Protein AF-A0A7J6LYJ3-F1 (afdb_monomer_lite)

Secondary structure (DSSP, 8-state):
--HHHHHHHHHHHHHHHHHHHHHHHHHHHHHHHHHHHHHHHHHHHHHHHHHHHHHHHHHHHHHHHHHHHHHHHHHHHHHHHHHHHHHHHHHHHHHHHHHHHHHHHHHHHHHHHHHHHHHHHHHHHHHHHHHHHHHHHHHHHHHHHHHHHHHHHHHHHHHHHHHHHHHHHHHHHHHHHHHHHHHHHHHHHHHHHHHHHHHHHHHHHHHHHHHHHHHHHHHHHHHHHHHHHHHHHHHHHHHHHHHHHHHHHHHHHS-----S------------------------------S---TT-HHHHHHHHHHSPPTT---TT------S---S------------HHHHHHHHHHTS--TT-----TTT-TT--TT---------S-----TTSPPP--S--GGGG-S-HHHHHHHHHHHHHHHHHHHHHHHHHHHHTT--------------------------------TTHHHHHHHHHHHHHHHHHHHHHHHHHHHHHHHHHHT-------

Radius of gyration: 90.9 Å; chains: 1; bounding box: 224×89×301 Å

Foldseek 3Di:
DPVVVVVVVVVVVVVVVVVVVVVVVVVVVVVVVVVVVVVVVVVVVVVVVVVVVVVVVVVVVVVVVVVVVVVVVVVVVVVVVVVVVVVVVVVVVVVVVVVVVVVVVVVVVVVVVVVVVVVVVVVVVVVVVVVVVVVVVVVVVVVVVVVVVVVVVVVVVVVVVVVVVVVVVVVVVVVVVVVVVVVVVVVVVVVVVVVVVVVVVVVVVVVVVVVVVVVVVVVVVVVVVVVVVVVVVVVVVVVVVVVVVVVVVVPVVPDDDDDDDPDDDDDDDDDDDDDDDDDDDDDDDDPPPPPDDDPPDPVVVVVVVVVDPPPPPDDPPDDDPPPDDPPDDPPCPDPPPPCDPVNVVVVVCVVVPDVPPPPPPPPPDPPPPPPDPDPPDPDDDDPDDPPPDDPPPPDPDPLNPDPDPVVSVVVVVVVVVVVVVVVVVVVVVVVVVPDDDDDPDDDDDDDDDDDDDDDDDDDDDDDDDDPPVVVVVVVVVVVVVVVVVVVVVVVVVVVVVVVVVVPDPPDDDD

Sequence (510 aa):
MVESLIAKEAAKLERDLKNQARCGIHKADSGVTQNKRYHVAMERENREQIERESQLEFRERYRRERVAAAQKQIEAKGQQVKDAIDARMEENRSRLQALESDFVARQADASAHQLSEDQRLKQWQVQQDLTSSEKSEEWEKKRAAMNNKIAELEVERALQGQVLRQRFENKIYTAEKKKEADLAQHLLKHKTAHFKLVDAKEKREELERVDRHRRDLIGRQMDDKEEKIATMLSTKDLVMAQRKMLLQQQECLKGKPMNIRQIMPGPADYSHHMNSIKENPAPKIARSKPKLLIPGATDFELMKAKSIPPPGAYDPKVLPSGSGLWDDVKVSMGKGSKTTYLDEEQAAKRFAPGPGAYEVAAKTSSLQLDHGTKIVRDYVKNGREPSFIPPPEDSPGPAGYSVDRFHRQERLRRLGTLHATLLVLLDLVLSVLGKPVEIESSVVDAPLRLPPIGFTAPDATAVSIEPGASHFLIEVVSLVVMLLTLSQLSLLVWSSAQLFLEEVPSGKLL

Structure (mmCIF, N/CA/C/O backbone):
data_AF-A0A7J6LYJ3-F1
#
_entry.id   AF-A0A7J6LYJ3-F1
#
loop_
_atom_site.group_PDB
_atom_site.id
_atom_site.type_symbol
_atom_site.label_atom_id
_atom_site.label_alt_id
_atom_site.label_comp_id
_atom_site.label_asym_id
_atom_site.label_entity_id
_atom_site.label_seq_id
_atom_site.pdbx_PDB_ins_code
_atom_site.Cartn_x
_atom_site.Cartn_y
_atom_site.Cartn_z
_atom_site.occupancy
_atom_site.B_iso_or_equiv
_atom_site.auth_seq_id
_atom_site.auth_comp_id
_atom_site.auth_asym_id
_atom_site.auth_atom_id
_atom_site.pdbx_PDB_model_num
ATOM 1 N N . MET A 1 1 ? -117.313 -41.569 165.829 1.00 52.47 1 MET A N 1
ATOM 2 C CA . MET A 1 1 ? -115.866 -41.274 165.987 1.00 52.47 1 MET A CA 1
ATOM 3 C C . MET A 1 1 ? -114.979 -41.906 164.899 1.00 52.47 1 MET A C 1
ATOM 5 O O . MET A 1 1 ? -113.847 -41.472 164.768 1.00 52.47 1 MET A O 1
ATOM 9 N N . VAL A 1 2 ? -115.473 -42.854 164.083 1.00 55.59 2 VAL A N 1
ATOM 10 C CA . VAL A 1 2 ? -114.702 -43.490 162.984 1.00 55.59 2 VAL A CA 1
ATOM 11 C C . VAL A 1 2 ? -114.889 -42.780 161.624 1.00 55.59 2 VAL 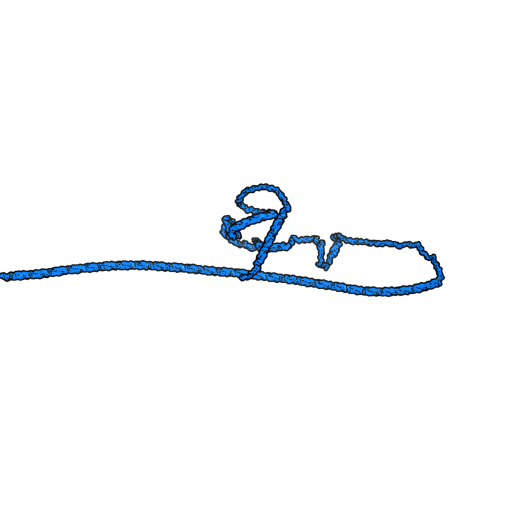A C 1
ATOM 13 O O . VAL A 1 2 ? -113.953 -42.694 160.837 1.00 55.59 2 VAL A O 1
ATOM 16 N N . GLU A 1 3 ? -116.045 -42.160 161.372 1.00 57.00 3 GLU A N 1
ATOM 17 C CA . GLU A 1 3 ? -116.364 -41.532 160.073 1.00 57.00 3 GLU A CA 1
ATOM 18 C C . GLU A 1 3 ? -115.602 -40.223 159.776 1.00 57.00 3 GLU A C 1
ATOM 20 O O . GLU A 1 3 ? -115.374 -39.890 158.615 1.00 57.00 3 GLU A O 1
ATOM 25 N N . SER A 1 4 ? -115.129 -39.488 160.791 1.00 57.97 4 SER A N 1
ATOM 26 C CA . SER A 1 4 ? -114.404 -38.222 160.564 1.00 57.97 4 SER A CA 1
ATOM 27 C C . SER A 1 4 ? -112.913 -38.401 160.241 1.00 57.97 4 SER A C 1
ATOM 29 O O . SER A 1 4 ? -112.284 -37.469 159.732 1.00 57.97 4 SER A O 1
ATOM 31 N N . LEU A 1 5 ? -112.341 -39.585 160.497 1.00 59.22 5 LEU A N 1
ATOM 32 C CA . LEU A 1 5 ? -110.958 -39.926 160.132 1.00 59.22 5 LEU A CA 1
ATOM 33 C C . LEU A 1 5 ? -110.851 -40.336 158.656 1.00 59.22 5 LEU A C 1
ATOM 35 O O . LEU A 1 5 ? -109.948 -39.868 157.964 1.00 59.22 5 LEU A O 1
ATOM 39 N N . ILE A 1 6 ? -111.835 -41.083 158.144 1.00 62.97 6 ILE A N 1
ATOM 40 C CA . ILE A 1 6 ? -111.913 -41.489 156.729 1.00 62.97 6 ILE A CA 1
ATOM 41 C C . ILE A 1 6 ? -112.063 -40.261 155.814 1.00 62.97 6 ILE A C 1
ATOM 43 O O . ILE A 1 6 ? -111.391 -40.156 154.788 1.00 62.97 6 ILE A O 1
ATOM 47 N N . ALA A 1 7 ? -112.859 -39.265 156.223 1.00 62.00 7 ALA A N 1
ATOM 48 C CA . ALA A 1 7 ? -113.002 -38.010 155.481 1.00 62.00 7 ALA A CA 1
ATOM 49 C C . ALA A 1 7 ? -111.693 -37.193 155.410 1.00 62.00 7 ALA A C 1
ATOM 51 O O . ALA A 1 7 ? -111.432 -36.510 154.417 1.00 62.00 7 ALA A O 1
ATOM 52 N N . LYS A 1 8 ? -110.835 -37.273 156.438 1.00 66.00 8 LYS A N 1
ATOM 53 C CA . LYS A 1 8 ? -109.539 -36.575 156.455 1.00 66.00 8 LYS A CA 1
ATOM 54 C C . LYS A 1 8 ? -108.486 -37.266 155.590 1.00 66.00 8 LYS A C 1
ATOM 56 O O . LYS A 1 8 ? -107.698 -36.561 154.959 1.00 66.00 8 LYS A O 1
ATOM 61 N N . GLU A 1 9 ? -108.477 -38.597 155.525 1.00 67.62 9 GLU A N 1
ATOM 62 C CA . GLU A 1 9 ? -107.572 -39.336 154.633 1.00 67.62 9 GLU A CA 1
ATOM 63 C C . GLU A 1 9 ? -107.975 -39.220 153.160 1.00 67.62 9 GLU A C 1
ATOM 65 O O . GLU A 1 9 ? -107.110 -38.957 152.324 1.00 67.62 9 GLU A O 1
ATOM 70 N N . ALA A 1 10 ? -109.272 -39.278 152.835 1.00 67.50 10 ALA A N 1
ATOM 71 C CA . ALA A 1 10 ? -109.754 -39.047 151.471 1.00 67.50 10 ALA A CA 1
ATOM 72 C C . ALA A 1 10 ? -109.400 -37.631 150.969 1.00 67.50 10 ALA A C 1
ATOM 74 O O . ALA A 1 10 ? -108.867 -37.470 149.871 1.00 67.50 10 ALA A O 1
ATOM 75 N N . ALA A 1 11 ? -109.571 -36.605 151.813 1.00 67.25 11 ALA A N 1
ATOM 76 C CA . ALA A 1 11 ? -109.189 -35.228 151.487 1.00 67.25 11 ALA A CA 1
ATOM 77 C C . ALA A 1 11 ? -107.665 -35.002 151.414 1.00 67.25 11 ALA A C 1
ATOM 79 O O . ALA A 1 11 ? -107.218 -33.976 150.889 1.00 67.25 11 ALA A O 1
ATOM 80 N N . LYS A 1 12 ? -106.857 -35.905 151.984 1.00 72.50 12 LYS A N 1
ATOM 81 C CA . LYS A 1 12 ? -105.393 -35.874 151.876 1.00 72.50 12 LYS A CA 1
ATOM 82 C C . LYS A 1 12 ? -104.939 -36.526 150.570 1.00 72.50 12 LYS A C 1
ATOM 84 O O . LYS A 1 12 ? -104.181 -35.904 149.835 1.00 72.50 12 LYS A O 1
ATOM 89 N N . LEU A 1 13 ? -105.479 -37.698 150.234 1.00 69.69 13 LEU A N 1
ATOM 90 C CA . LEU A 1 13 ? -105.192 -38.383 148.971 1.00 69.69 13 LEU A CA 1
ATOM 91 C C . LEU A 1 13 ? -105.663 -37.586 147.748 1.00 69.69 13 LEU A C 1
ATOM 93 O O . LEU A 1 13 ? -104.944 -37.522 146.755 1.00 69.69 13 LEU A O 1
ATOM 97 N N . GLU A 1 14 ? -106.813 -36.908 147.821 1.00 71.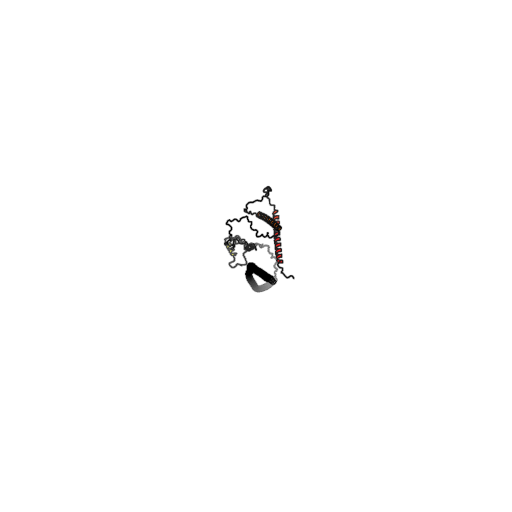00 14 GLU A N 1
ATOM 98 C CA . GLU A 1 14 ? -107.272 -36.036 146.732 1.00 71.00 14 GLU A CA 1
ATOM 99 C C . GLU A 1 14 ? -106.352 -34.815 146.549 1.00 71.00 14 GLU A C 1
ATOM 101 O O . GLU A 1 14 ? -106.084 -34.395 145.420 1.00 71.00 14 GLU A O 1
ATOM 106 N N . ARG A 1 15 ? -105.815 -34.266 147.650 1.00 70.06 15 ARG A N 1
ATOM 107 C CA . ARG A 1 15 ? -104.812 -33.190 147.601 1.00 70.06 15 ARG A CA 1
ATOM 108 C C . ARG A 1 15 ? -103.493 -33.670 147.009 1.00 70.06 15 ARG A C 1
ATOM 110 O O . 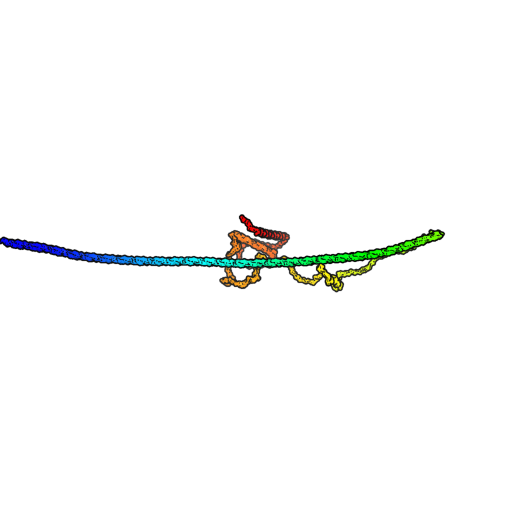ARG A 1 15 ? -102.936 -32.965 146.170 1.00 70.06 15 ARG A O 1
ATOM 117 N N . ASP A 1 16 ? -103.025 -34.852 147.388 1.00 68.38 16 ASP A N 1
ATOM 118 C CA . ASP A 1 16 ? -101.766 -35.397 146.880 1.00 68.38 16 ASP A CA 1
ATOM 119 C C . ASP A 1 16 ? -101.873 -35.784 145.397 1.00 68.38 16 ASP A C 1
ATOM 121 O O . ASP A 1 16 ? -100.994 -35.416 144.619 1.00 68.38 16 ASP A O 1
ATOM 125 N N . LEU A 1 17 ? -102.987 -36.378 144.952 1.00 68.19 17 LEU A N 1
ATOM 126 C CA . LEU A 1 17 ? -103.232 -36.659 143.529 1.00 68.19 17 LEU A CA 1
ATOM 127 C C . LEU A 1 17 ? -103.381 -35.378 142.692 1.00 68.19 17 LEU A C 1
ATOM 129 O O . LEU A 1 17 ? -102.804 -35.287 141.606 1.00 68.19 17 LEU A O 1
ATOM 133 N N . LYS A 1 18 ? -104.079 -34.346 143.194 1.00 65.38 18 LYS A N 1
ATOM 134 C CA . LYS A 1 18 ? -104.144 -33.033 142.518 1.00 65.38 18 LYS A CA 1
ATOM 135 C C . LYS A 1 18 ? -102.780 -32.350 142.450 1.00 65.38 18 LYS A C 1
ATOM 137 O O . LYS A 1 18 ? -102.469 -31.736 141.430 1.00 65.38 18 LYS A O 1
ATOM 142 N N . ASN A 1 19 ? -101.960 -32.463 143.492 1.00 64.06 19 ASN A N 1
ATOM 143 C CA . ASN A 1 19 ? -100.611 -31.901 143.505 1.00 64.06 19 ASN A CA 1
ATOM 144 C C . ASN A 1 19 ? -99.665 -32.666 142.572 1.00 64.06 19 ASN A C 1
ATOM 146 O O . ASN A 1 19 ? -98.862 -32.040 141.884 1.00 64.06 19 ASN A O 1
ATOM 150 N N . GLN A 1 20 ? -99.788 -33.991 142.472 1.00 64.50 20 GLN A N 1
ATOM 151 C CA . GLN A 1 20 ? -98.978 -34.810 141.568 1.00 64.50 20 GLN A CA 1
ATOM 152 C C . GLN A 1 20 ? -99.365 -34.585 140.097 1.00 64.50 20 GLN A C 1
ATOM 154 O O . GLN A 1 20 ? -98.481 -34.422 139.255 1.00 64.50 20 GLN A O 1
ATOM 159 N N . ALA A 1 21 ? -100.662 -34.451 139.794 1.00 61.53 21 ALA A N 1
ATOM 160 C CA . ALA A 1 21 ? -101.143 -34.086 138.461 1.00 61.53 21 ALA A CA 1
ATOM 161 C C . ALA A 1 21 ? -100.741 -32.651 138.070 1.00 61.53 21 ALA A C 1
ATOM 163 O O . ALA A 1 21 ? -100.251 -32.433 136.964 1.00 61.53 21 ALA A O 1
ATOM 164 N N . ARG A 1 22 ? -100.850 -31.670 138.980 1.00 60.19 22 ARG A N 1
ATOM 165 C CA . ARG A 1 22 ? -100.399 -30.290 138.711 1.00 60.19 22 ARG A CA 1
ATOM 166 C C . ARG A 1 22 ? -98.884 -30.188 138.534 1.00 60.19 22 ARG A C 1
ATOM 168 O O . ARG A 1 22 ? -98.441 -29.516 137.610 1.00 60.19 22 ARG A O 1
ATOM 175 N N . CYS A 1 23 ? -98.086 -30.866 139.361 1.00 61.09 23 CYS A N 1
ATOM 176 C CA . CYS A 1 23 ? -96.625 -30.853 139.237 1.00 61.09 23 CYS A CA 1
ATOM 177 C C . CYS A 1 23 ? -96.117 -31.634 138.017 1.00 61.09 23 CYS A C 1
ATOM 179 O O . CYS A 1 23 ? -95.114 -31.234 137.428 1.00 61.09 23 CYS A O 1
ATOM 181 N N . GLY A 1 24 ? -96.785 -32.723 137.622 1.00 59.59 24 GLY A N 1
ATOM 182 C CA . GLY A 1 24 ? -96.447 -33.480 136.414 1.00 59.59 24 GLY A CA 1
ATOM 183 C C . GLY A 1 24 ? -96.736 -32.695 135.134 1.00 59.59 24 GLY A C 1
ATOM 184 O O . GLY A 1 24 ? -95.866 -32.591 134.270 1.00 59.59 24 GLY A O 1
ATOM 185 N N . ILE A 1 25 ? -97.914 -32.066 135.054 1.00 60.56 25 ILE A N 1
ATOM 186 C CA . ILE A 1 25 ? -98.329 -31.264 133.893 1.00 60.56 25 ILE A CA 1
ATOM 187 C C . ILE A 1 25 ? -97.487 -29.984 133.790 1.00 60.56 25 ILE A C 1
ATOM 189 O O . ILE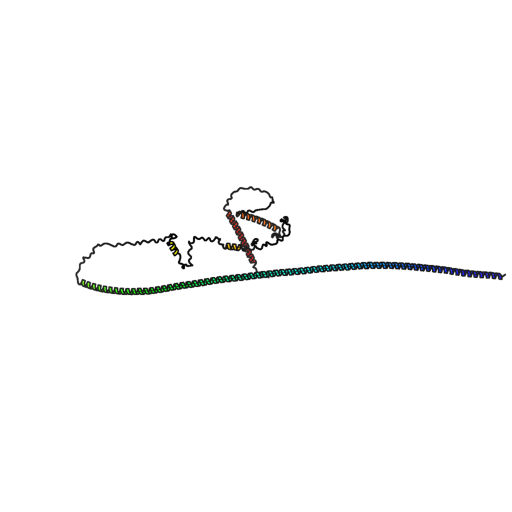 A 1 25 ? -96.965 -29.697 132.719 1.00 60.56 25 ILE A O 1
ATOM 193 N N . HIS A 1 26 ? -97.217 -29.274 134.896 1.00 60.31 26 HIS A N 1
ATOM 194 C CA . HIS A 1 26 ? -96.359 -28.081 134.842 1.00 60.31 26 HIS A CA 1
ATOM 195 C C . HIS A 1 26 ? -94.907 -28.378 134.454 1.00 60.31 26 HIS A C 1
ATOM 197 O O . HIS A 1 26 ? -94.305 -27.557 133.766 1.00 60.31 26 HIS A O 1
ATOM 203 N N . LYS A 1 27 ? -94.337 -29.523 134.859 1.00 61.81 27 LYS A N 1
ATOM 204 C CA . LYS A 1 27 ? -92.972 -29.913 134.460 1.00 61.81 27 LYS A CA 1
ATOM 205 C C . LYS A 1 27 ? -92.894 -30.350 132.996 1.00 61.81 27 LYS A C 1
ATOM 207 O O . LYS A 1 27 ? -91.914 -30.039 132.321 1.00 61.81 27 LYS A O 1
ATOM 212 N N . ALA A 1 28 ? -93.922 -31.037 132.493 1.00 61.25 28 ALA A N 1
ATOM 213 C CA . ALA A 1 28 ? -94.026 -31.378 131.078 1.00 61.25 28 ALA A CA 1
ATOM 214 C C . ALA A 1 28 ? -94.215 -30.118 130.214 1.00 61.25 28 ALA A C 1
ATOM 216 O O . ALA A 1 28 ? -93.484 -29.932 129.245 1.00 61.25 28 ALA A O 1
ATOM 217 N N . ASP A 1 29 ? -95.092 -29.196 130.617 1.00 62.31 29 ASP A N 1
ATOM 218 C CA . ASP A 1 29 ? -95.312 -27.928 129.914 1.00 62.31 29 ASP A CA 1
ATOM 219 C C . ASP A 1 29 ? -94.094 -26.996 129.992 1.00 62.31 29 ASP A C 1
ATOM 221 O O . ASP A 1 29 ? -93.748 -26.343 129.002 1.00 62.31 29 ASP A O 1
ATOM 225 N N . SER A 1 30 ? -93.373 -26.959 131.121 1.00 65.44 30 SER A N 1
ATOM 226 C CA . SER A 1 30 ? -92.112 -26.211 131.221 1.00 65.44 30 SER A CA 1
ATOM 227 C C . SER A 1 30 ? -91.017 -26.813 130.334 1.00 65.44 30 SER A C 1
ATOM 229 O O . SER A 1 30 ? -90.266 -26.078 129.699 1.00 65.44 30 SER A O 1
ATOM 231 N N . GLY A 1 31 ? -90.951 -28.146 130.227 1.00 67.12 31 GLY A N 1
ATOM 232 C CA . GLY A 1 31 ? -90.013 -28.839 129.339 1.00 67.12 31 GLY A CA 1
ATOM 233 C C . GLY A 1 31 ? -90.337 -28.630 127.858 1.00 67.12 31 GLY A C 1
ATOM 234 O O . GLY A 1 31 ? -89.451 -28.334 127.060 1.00 67.12 31 GLY A O 1
ATOM 235 N N . VAL A 1 32 ? -91.619 -28.688 127.484 1.00 73.19 32 VAL A N 1
ATOM 236 C CA . VAL A 1 32 ? -92.082 -28.419 126.113 1.00 73.19 32 VAL A CA 1
ATOM 237 C C . VAL A 1 32 ? -91.861 -26.956 125.735 1.00 73.19 32 VAL A C 1
ATOM 239 O O . VAL A 1 32 ? -91.451 -26.667 124.613 1.00 73.19 32 VAL A O 1
ATOM 242 N N . THR A 1 33 ? -92.081 -26.013 126.653 1.00 74.12 33 THR A N 1
ATOM 243 C CA . THR A 1 33 ? -91.809 -24.590 126.392 1.00 74.12 33 THR A CA 1
ATOM 244 C C . THR A 1 33 ? -90.313 -24.290 126.300 1.00 74.12 33 THR A C 1
ATOM 246 O O . THR A 1 33 ? -89.917 -23.505 125.438 1.00 74.12 33 THR A O 1
ATOM 249 N N . GLN A 1 34 ? -89.468 -24.941 127.103 1.00 76.56 34 GLN A N 1
ATOM 250 C CA . GLN A 1 34 ? -88.011 -24.819 127.005 1.00 76.56 34 GLN A CA 1
ATOM 251 C C . GLN A 1 34 ? -87.469 -25.433 125.704 1.00 76.56 34 GLN A C 1
ATOM 253 O O . GLN A 1 34 ? -86.687 -24.779 125.015 1.00 76.56 34 GLN A O 1
ATOM 258 N N . ASN A 1 35 ? -87.961 -26.607 125.296 1.00 77.75 35 ASN A N 1
ATOM 259 C CA . ASN A 1 35 ? -87.617 -27.217 124.007 1.00 77.75 35 ASN A CA 1
ATOM 260 C C . ASN A 1 35 ? -88.095 -26.370 122.825 1.00 77.75 35 ASN A C 1
ATOM 262 O O . ASN A 1 35 ? -87.349 -26.186 121.871 1.00 77.75 35 ASN A O 1
ATOM 266 N N . LYS A 1 36 ? -89.297 -25.782 122.892 1.00 80.44 36 LYS A N 1
ATOM 267 C CA . LYS A 1 36 ? -89.767 -24.836 121.865 1.00 80.44 36 LYS A CA 1
ATOM 268 C C . LYS A 1 36 ? -88.872 -23.602 121.778 1.00 80.44 36 LYS A C 1
ATOM 270 O O . LYS A 1 36 ? -88.550 -23.179 120.678 1.00 80.44 36 LYS A O 1
ATOM 275 N N . ARG A 1 37 ? -88.428 -23.041 122.908 1.00 81.81 37 ARG A N 1
ATOM 276 C CA . ARG A 1 37 ? -87.483 -21.909 122.915 1.00 81.81 37 ARG A CA 1
ATOM 277 C C . ARG A 1 37 ? -86.128 -22.293 122.327 1.00 81.81 37 ARG A C 1
ATOM 279 O O . ARG A 1 37 ? -85.579 -21.510 121.563 1.00 81.81 37 ARG A O 1
ATOM 286 N N . TYR A 1 38 ? -85.624 -23.485 122.640 1.00 84.25 38 TYR A N 1
ATOM 287 C CA . TYR A 1 38 ? -84.387 -24.005 122.063 1.00 84.25 38 TYR A CA 1
ATOM 288 C C . TYR A 1 38 ? -84.514 -24.244 120.552 1.00 84.25 38 TYR A C 1
ATOM 290 O O . TYR A 1 38 ? -83.658 -23.795 119.803 1.00 84.25 38 TYR A O 1
ATOM 298 N N . HIS A 1 39 ? -85.608 -24.852 120.083 1.00 82.19 39 HIS A N 1
ATOM 299 C CA . HIS A 1 39 ? -85.864 -25.037 118.651 1.00 82.19 39 HIS A CA 1
ATOM 300 C C . HIS A 1 39 ? -86.020 -23.709 117.911 1.00 82.19 39 HIS A C 1
ATOM 302 O O . HIS A 1 39 ? -85.421 -23.539 116.859 1.00 82.19 39 HIS A O 1
ATOM 308 N N . VAL A 1 40 ? -86.744 -22.741 118.476 1.00 85.69 40 VAL A N 1
ATOM 309 C CA . VAL A 1 40 ? -86.863 -21.397 117.889 1.00 85.69 40 VAL A CA 1
ATOM 310 C C . VAL A 1 40 ? -85.507 -20.681 117.864 1.00 85.69 40 VAL A C 1
ATOM 312 O O . VAL A 1 40 ? -85.205 -19.992 116.893 1.00 85.69 40 VAL A O 1
ATOM 315 N N . ALA A 1 41 ? -84.668 -20.851 118.892 1.00 85.94 41 ALA A N 1
ATOM 316 C CA . ALA A 1 41 ? -83.310 -20.308 118.910 1.00 85.94 41 ALA A CA 1
ATOM 317 C C . ALA A 1 41 ? -82.404 -20.981 117.863 1.00 85.94 41 ALA A C 1
ATOM 319 O O . ALA A 1 41 ? -81.732 -20.278 117.118 1.00 85.94 41 ALA A O 1
ATOM 320 N N . MET A 1 42 ? -82.455 -22.310 117.742 1.00 88.31 42 MET A N 1
ATOM 321 C CA . MET A 1 42 ? -81.732 -23.086 116.726 1.00 88.31 42 MET A CA 1
ATOM 322 C C . MET A 1 42 ? -82.188 -22.753 115.303 1.00 88.31 42 MET A C 1
ATOM 324 O O . MET A 1 42 ? -81.366 -22.619 114.407 1.00 88.31 42 MET A O 1
ATOM 328 N N . GLU A 1 43 ? -83.491 -22.596 115.065 1.00 86.62 43 GLU A N 1
ATOM 329 C CA . GLU A 1 43 ? -84.021 -22.179 113.763 1.00 86.62 43 GLU A CA 1
ATOM 330 C C . GLU A 1 43 ? -83.584 -20.760 113.409 1.00 86.62 43 GLU A C 1
ATOM 332 O O . GLU A 1 43 ? -83.284 -20.478 112.249 1.00 86.62 43 GLU A O 1
ATOM 337 N N . ARG A 1 44 ? -83.532 -19.867 114.401 1.00 87.56 44 ARG A N 1
ATOM 338 C CA . ARG A 1 44 ? -83.008 -18.516 114.224 1.00 87.56 44 ARG A CA 1
ATOM 339 C C . ARG A 1 44 ? -81.516 -18.543 113.893 1.00 87.56 44 ARG A C 1
ATOM 341 O O . ARG A 1 44 ? -81.120 -17.911 112.923 1.00 87.56 44 ARG A O 1
ATOM 348 N N . GLU A 1 45 ? -80.721 -19.312 114.629 1.00 86.56 45 GLU A N 1
ATOM 349 C CA . GLU A 1 45 ? -79.285 -19.466 114.382 1.00 86.56 45 GLU A CA 1
ATOM 350 C C . GLU A 1 45 ? -79.004 -20.111 113.017 1.00 86.56 45 GLU A C 1
ATOM 352 O O . GLU A 1 45 ? -78.154 -19.620 112.279 1.00 86.56 45 GLU A O 1
ATOM 357 N N . ASN A 1 46 ? -79.780 -21.125 112.620 1.00 89.00 46 ASN A N 1
ATOM 358 C CA . ASN A 1 46 ? -79.701 -21.732 111.290 1.00 89.00 46 ASN A CA 1
ATOM 359 C C . ASN A 1 46 ? -80.048 -20.732 110.182 1.00 89.00 46 ASN A C 1
ATOM 361 O O . ASN A 1 46 ? -79.368 -20.700 109.161 1.00 89.00 46 ASN A O 1
ATOM 365 N N . ARG A 1 47 ? -81.076 -19.890 110.361 1.00 89.12 47 ARG A N 1
ATOM 366 C CA . ARG A 1 47 ? -81.391 -18.820 109.396 1.00 89.12 47 ARG A CA 1
ATOM 367 C C . ARG A 1 47 ? -80.249 -17.814 109.299 1.00 89.12 47 ARG A C 1
ATOM 369 O O . ARG A 1 47 ? -79.813 -17.500 108.197 1.00 89.12 47 ARG A O 1
ATOM 376 N N . GLU A 1 48 ? -79.713 -17.378 110.435 1.00 89.88 48 GLU A N 1
ATOM 377 C CA . GLU A 1 48 ? -78.559 -16.476 110.490 1.00 89.88 48 GLU A CA 1
ATOM 378 C C . GLU A 1 48 ? -77.293 -17.116 109.888 1.00 89.88 48 GLU A C 1
ATOM 380 O O . GLU A 1 48 ? -76.439 -16.415 109.344 1.00 89.88 48 GLU A O 1
ATOM 385 N N . GLN A 1 49 ? -77.142 -18.440 109.970 1.00 90.94 49 GLN A N 1
ATOM 386 C CA . GLN A 1 49 ? -76.049 -19.173 109.335 1.00 90.94 49 GLN A CA 1
ATOM 387 C C . GLN A 1 49 ? -76.232 -19.261 107.815 1.00 90.94 49 GLN A C 1
ATOM 389 O O . GLN A 1 49 ? -75.295 -18.946 107.086 1.00 90.94 49 GLN A O 1
ATOM 394 N N . ILE A 1 50 ? -77.431 -19.589 107.331 1.00 90.88 50 ILE A N 1
ATOM 395 C CA . ILE A 1 50 ? -77.753 -19.603 105.894 1.00 90.88 50 ILE A CA 1
ATOM 396 C C . ILE A 1 50 ? -77.560 -18.205 105.285 1.00 90.88 50 ILE A C 1
ATOM 398 O O . ILE A 1 50 ? -77.010 -18.058 104.192 1.00 90.88 50 ILE A O 1
ATOM 402 N N . GLU A 1 51 ? -77.945 -17.148 106.001 1.00 90.94 51 GLU A N 1
ATOM 403 C CA . GLU A 1 51 ? -77.691 -15.770 105.576 1.00 90.94 51 GLU A CA 1
ATOM 404 C C . GLU A 1 51 ? -76.187 -15.465 105.503 1.00 90.94 51 GLU A C 1
ATOM 406 O O . GLU A 1 51 ? -75.726 -14.883 104.521 1.00 90.94 51 GLU A O 1
ATOM 411 N N . ARG A 1 52 ? -75.389 -15.914 106.481 1.00 91.50 52 ARG A N 1
ATOM 412 C CA . ARG A 1 52 ? -73.922 -15.780 106.447 1.00 91.50 52 ARG A CA 1
ATOM 413 C C . ARG A 1 52 ? -73.292 -16.546 105.280 1.00 91.50 52 ARG A C 1
ATOM 415 O O . ARG A 1 52 ? -72.435 -15.993 104.593 1.00 91.50 52 ARG A O 1
ATOM 422 N N . GLU A 1 53 ? -73.721 -17.778 105.030 1.00 90.75 53 GLU A N 1
ATOM 423 C CA . GLU A 1 53 ? -73.243 -18.613 103.921 1.00 90.75 53 GLU A CA 1
ATOM 424 C C . GLU A 1 53 ? -73.607 -17.995 102.566 1.00 90.75 53 GLU A C 1
ATOM 426 O O . GLU A 1 53 ? -72.733 -17.835 101.716 1.00 90.75 53 GLU A O 1
ATOM 431 N N . SER A 1 54 ? -74.840 -17.510 102.393 1.00 91.00 54 SER A N 1
ATOM 432 C CA . SER A 1 54 ? -75.253 -16.828 101.157 1.00 91.00 54 SER A CA 1
ATOM 433 C C . SER A 1 54 ? -74.474 -15.528 100.905 1.00 91.00 54 SER A C 1
ATOM 435 O O . SER A 1 54 ? -74.092 -15.237 99.768 1.00 91.00 54 SER A O 1
ATOM 437 N N . GLN A 1 55 ? -74.150 -14.765 101.956 1.00 91.31 55 GLN A N 1
ATOM 438 C CA . GLN A 1 55 ? -73.284 -13.587 101.849 1.00 91.31 55 GLN A CA 1
ATOM 439 C C . GLN A 1 55 ? -71.840 -13.958 101.485 1.00 91.31 55 GLN A C 1
ATOM 441 O O . GLN A 1 55 ? -71.198 -13.239 100.712 1.00 91.31 55 GLN A O 1
ATOM 446 N N . LEU A 1 56 ? -71.310 -15.060 102.024 1.00 91.19 56 LEU A N 1
ATOM 447 C CA . LEU A 1 56 ? -69.981 -15.561 101.668 1.00 91.19 56 LEU A CA 1
ATOM 448 C C . LEU A 1 56 ? -69.942 -16.042 100.218 1.00 91.19 56 LEU A C 1
ATOM 450 O O . LEU A 1 56 ? -69.042 -15.633 99.484 1.00 91.19 56 LEU A O 1
ATOM 454 N N . GLU A 1 57 ? -70.940 -16.805 99.775 1.00 92.38 57 GLU A N 1
ATOM 455 C CA . GLU A 1 57 ? -71.071 -17.232 98.381 1.00 92.38 57 GLU A CA 1
ATOM 456 C C . GLU A 1 57 ? -71.157 -16.040 97.430 1.00 92.38 57 GLU A C 1
ATOM 458 O O . GLU A 1 57 ? -70.472 -16.013 96.406 1.00 92.38 57 GLU A O 1
ATOM 463 N N . PHE A 1 58 ? -71.945 -15.019 97.773 1.00 93.00 58 PHE A N 1
ATOM 464 C CA . PHE A 1 58 ? -72.026 -13.793 96.984 1.00 93.00 58 PHE A CA 1
ATOM 465 C C . PHE A 1 58 ? -70.661 -13.093 96.894 1.00 93.00 58 PHE A C 1
ATOM 467 O O . PHE A 1 58 ? -70.217 -12.724 95.804 1.00 93.00 58 PHE A O 1
ATOM 474 N N . ARG A 1 59 ? -69.936 -12.967 98.016 1.00 92.38 59 ARG A N 1
ATOM 475 C CA . ARG A 1 59 ? -68.577 -12.393 98.047 1.00 92.38 59 ARG A CA 1
ATOM 476 C C . ARG A 1 59 ? -67.564 -13.230 97.268 1.00 92.38 59 ARG A C 1
ATOM 478 O O . ARG A 1 59 ? -66.619 -12.668 96.712 1.00 92.38 59 ARG A O 1
ATOM 485 N N . GLU A 1 60 ? -67.702 -14.552 97.249 1.00 91.44 60 GLU A N 1
ATOM 486 C CA . GLU A 1 60 ? -66.856 -15.434 96.447 1.00 91.44 60 GLU A CA 1
ATOM 487 C C . GLU A 1 60 ? -67.153 -15.316 94.958 1.00 91.44 60 GLU A C 1
ATOM 489 O O . GLU A 1 60 ? -66.213 -15.166 94.179 1.00 91.44 60 GLU A O 1
ATOM 494 N N . ARG A 1 61 ? -68.429 -15.324 94.556 1.00 92.19 61 ARG A N 1
ATOM 495 C CA . ARG A 1 61 ? -68.835 -15.103 93.160 1.00 92.19 61 ARG A CA 1
ATOM 496 C C . ARG A 1 61 ? -68.326 -13.759 92.661 1.00 92.19 61 ARG A C 1
ATOM 498 O O . ARG A 1 61 ? -67.642 -13.723 91.645 1.00 92.19 61 ARG A O 1
ATOM 505 N N . TYR A 1 62 ? -68.518 -12.697 93.441 1.00 92.75 62 TYR A N 1
ATOM 506 C CA . TYR A 1 62 ? -67.992 -11.371 93.124 1.00 92.75 62 TYR A CA 1
ATOM 507 C C . TYR A 1 62 ? -66.464 -11.370 92.944 1.00 92.75 62 TYR A C 1
ATOM 509 O O . TYR A 1 62 ? -65.941 -10.796 91.988 1.00 92.75 62 TYR A O 1
ATOM 517 N N . ARG A 1 63 ? -65.718 -12.057 93.825 1.00 92.00 63 ARG A N 1
ATOM 518 C CA . ARG A 1 63 ? -64.259 -12.207 93.685 1.00 92.00 63 ARG A CA 1
ATOM 519 C C . ARG A 1 63 ? -63.876 -13.009 92.439 1.00 92.00 63 ARG A C 1
ATOM 521 O O . ARG A 1 63 ? -62.969 -12.588 91.725 1.00 92.00 63 ARG A O 1
ATOM 528 N N . ARG A 1 64 ? -64.562 -14.117 92.145 1.00 92.25 64 ARG A N 1
ATOM 529 C CA . ARG A 1 64 ? -64.320 -14.944 90.949 1.00 92.25 64 ARG A CA 1
ATOM 530 C C . ARG A 1 64 ? -64.605 -14.170 89.665 1.00 92.25 64 ARG A C 1
ATOM 532 O O . ARG A 1 64 ? -63.778 -14.193 88.763 1.00 92.25 64 ARG A O 1
ATOM 539 N N . GLU A 1 65 ? -65.704 -13.424 89.604 1.00 92.75 65 GLU A N 1
ATOM 540 C CA . GLU A 1 65 ? -66.038 -12.545 88.476 1.00 92.75 65 GLU A CA 1
ATOM 541 C C . GLU A 1 65 ? -64.986 -11.451 88.284 1.00 92.75 65 GLU A C 1
ATOM 543 O O . GLU A 1 65 ? -64.550 -11.197 87.164 1.00 92.75 65 GLU A O 1
ATOM 548 N N . ARG A 1 66 ? -64.503 -10.850 89.377 1.00 93.06 66 ARG A N 1
ATOM 549 C CA . ARG A 1 66 ? -63.418 -9.860 89.353 1.00 93.06 66 ARG A CA 1
ATOM 550 C C . ARG A 1 66 ? -62.098 -10.434 88.849 1.00 93.06 66 ARG A C 1
ATOM 552 O O . ARG A 1 66 ? -61.411 -9.747 88.092 1.00 93.06 66 ARG A O 1
ATOM 559 N N . VAL A 1 67 ? -61.747 -11.653 89.255 1.00 92.94 67 VAL A N 1
ATOM 560 C CA . VAL A 1 67 ? -60.549 -12.359 88.777 1.00 92.94 67 VAL A CA 1
ATOM 561 C C . VAL A 1 67 ? -60.704 -12.738 87.304 1.00 92.94 67 VAL A C 1
ATOM 563 O O . VAL A 1 67 ? -59.807 -12.451 86.520 1.00 92.94 67 VAL A O 1
ATOM 566 N N . ALA A 1 68 ? -61.854 -13.283 86.901 1.00 93.38 68 ALA A N 1
ATOM 567 C CA . ALA A 1 68 ? -62.137 -13.640 85.512 1.00 93.38 68 ALA A CA 1
ATOM 568 C C . ALA A 1 68 ? -62.153 -12.408 84.590 1.00 93.38 68 ALA A C 1
ATOM 570 O O . ALA A 1 68 ? -61.604 -12.444 83.493 1.00 93.38 68 ALA A O 1
ATOM 571 N N . ALA A 1 69 ? -62.732 -11.288 85.034 1.00 92.56 69 ALA A N 1
ATOM 572 C CA . ALA A 1 69 ? -62.703 -10.027 84.297 1.00 92.56 69 ALA A CA 1
ATOM 573 C C . ALA A 1 69 ? -61.273 -9.476 84.169 1.00 92.56 69 ALA A C 1
ATOM 575 O O . ALA A 1 69 ? -60.897 -9.000 83.099 1.00 92.56 69 ALA A O 1
ATOM 576 N N . ALA A 1 70 ? -60.460 -9.575 85.226 1.00 91.44 70 ALA A N 1
ATOM 577 C CA . ALA A 1 70 ? -59.052 -9.186 85.175 1.00 91.44 70 ALA A CA 1
ATOM 578 C C . ALA A 1 70 ? -58.240 -10.086 84.227 1.00 91.44 70 ALA A C 1
ATOM 580 O O . ALA A 1 70 ? -57.462 -9.569 83.430 1.00 91.44 70 ALA A O 1
ATOM 581 N N . GLN A 1 71 ? -58.459 -11.405 84.252 1.00 92.56 71 GLN A N 1
ATOM 582 C CA . GLN A 1 71 ? -57.833 -12.356 83.324 1.00 92.56 71 GLN A CA 1
ATOM 583 C C . GLN A 1 71 ? -58.198 -12.043 81.873 1.00 92.56 71 GLN A C 1
ATOM 585 O O . GLN A 1 71 ? -57.301 -11.873 81.057 1.00 92.56 71 GLN A O 1
ATOM 590 N N . LYS A 1 72 ? -59.485 -11.823 81.573 1.00 93.56 72 LYS A N 1
ATOM 591 C CA . LYS A 1 72 ? -59.933 -11.408 80.234 1.00 93.56 72 LYS A CA 1
ATOM 592 C C . LYS A 1 72 ? -59.281 -10.105 79.772 1.00 93.56 72 LYS A C 1
ATOM 594 O O . LYS A 1 72 ? -58.938 -9.972 78.604 1.00 93.56 72 LYS A O 1
ATOM 599 N N . GLN A 1 73 ? -59.094 -9.133 80.668 1.00 92.62 73 GLN A N 1
ATOM 600 C CA . GLN A 1 73 ? -58.393 -7.890 80.329 1.00 92.62 73 GLN A CA 1
ATOM 601 C C . GLN A 1 73 ? -56.900 -8.109 80.064 1.00 92.62 73 GLN A C 1
ATOM 603 O O . GLN A 1 73 ? -56.341 -7.447 79.192 1.00 92.62 73 GLN A O 1
ATOM 608 N N . ILE A 1 74 ? -56.249 -9.011 80.801 1.00 92.50 74 ILE A N 1
ATOM 609 C CA . ILE A 1 74 ? -54.847 -9.379 80.570 1.00 92.50 74 ILE A CA 1
ATOM 610 C C . ILE A 1 74 ? -54.707 -10.111 79.232 1.00 92.50 74 ILE A C 1
ATOM 612 O O . ILE A 1 74 ? -53.836 -9.750 78.447 1.00 92.50 74 ILE A O 1
ATOM 616 N N . GLU A 1 75 ? -55.583 -11.073 78.943 1.00 94.25 75 GLU A N 1
ATOM 617 C CA . GLU A 1 75 ? -55.620 -11.809 77.674 1.00 94.25 75 GLU A CA 1
ATOM 618 C C . GLU A 1 75 ? -55.863 -10.870 76.492 1.00 94.25 75 GLU A C 1
ATOM 620 O O . GLU A 1 75 ? -55.072 -10.869 75.554 1.00 94.25 75 GLU A O 1
ATOM 625 N N . ALA A 1 76 ? -56.864 -9.987 76.580 1.00 93.25 76 ALA A N 1
ATOM 626 C CA . ALA A 1 76 ? -57.155 -9.008 75.535 1.00 93.25 76 ALA A CA 1
ATOM 627 C C . ALA A 1 76 ? -55.972 -8.060 75.280 1.00 93.25 76 ALA A C 1
ATOM 629 O O . ALA A 1 76 ? -55.639 -7.786 74.129 1.00 93.25 76 ALA A O 1
ATOM 630 N N . LYS A 1 77 ? -55.296 -7.586 76.337 1.00 94.31 77 LYS A N 1
ATOM 631 C CA . LYS A 1 77 ? -54.063 -6.796 76.191 1.00 94.31 77 LYS A CA 1
ATOM 632 C C . LYS A 1 77 ? -52.932 -7.625 75.582 1.00 94.31 77 LYS A C 1
ATOM 634 O O . LYS A 1 77 ? -52.200 -7.113 74.744 1.00 94.31 77 LYS A O 1
ATOM 639 N N . GLY A 1 78 ? -52.800 -8.890 75.973 1.00 93.88 78 GLY A N 1
ATOM 640 C CA . GLY A 1 78 ? -51.831 -9.825 75.406 1.00 93.88 78 GLY A CA 1
ATOM 641 C C . GLY A 1 78 ? -52.050 -10.052 73.911 1.00 93.88 78 GLY A C 1
ATOM 642 O O . GLY A 1 78 ? -51.093 -9.985 73.146 1.00 93.88 78 GLY A O 1
ATOM 643 N N . GLN A 1 79 ? -53.301 -10.238 73.482 1.00 94.38 79 GLN A N 1
ATOM 644 C CA . GLN A 1 79 ? -53.678 -10.329 72.070 1.00 94.38 79 GLN A CA 1
ATOM 645 C C . GLN A 1 79 ? -53.405 -9.030 71.321 1.00 94.38 79 GLN A C 1
ATOM 647 O O . GLN A 1 79 ? -52.736 -9.077 70.303 1.00 94.38 79 GLN A O 1
ATOM 652 N N . GLN A 1 80 ? -53.790 -7.868 71.854 1.00 94.19 80 GLN A N 1
ATOM 653 C CA . GLN A 1 80 ? -53.484 -6.582 71.213 1.00 94.19 80 GLN A CA 1
ATOM 654 C C . GLN A 1 80 ? -51.979 -6.362 71.025 1.00 94.19 80 GLN A C 1
ATOM 656 O O . GLN A 1 80 ? -51.547 -5.883 69.979 1.00 94.19 80 GLN A O 1
ATOM 661 N N . VAL A 1 81 ? -51.167 -6.710 72.029 1.00 94.31 81 VAL A N 1
ATOM 662 C CA . VAL A 1 81 ? -49.705 -6.621 71.928 1.00 94.31 81 VAL A CA 1
ATOM 663 C C . VAL A 1 81 ? -49.175 -7.616 70.900 1.00 94.31 81 VAL A C 1
ATOM 665 O O . VAL A 1 81 ? -48.312 -7.250 70.107 1.00 94.31 81 VAL A O 1
ATOM 668 N N . LYS A 1 82 ? -49.696 -8.846 70.882 1.00 96.31 82 LYS A N 1
ATOM 669 C CA . LYS A 1 82 ? -49.316 -9.860 69.897 1.00 96.31 82 LYS A CA 1
ATOM 670 C C . LYS A 1 82 ? -49.653 -9.411 68.476 1.00 96.31 82 LYS A C 1
ATOM 672 O O . LYS A 1 82 ? -48.759 -9.387 67.642 1.00 96.31 82 LYS A O 1
ATOM 677 N N . ASP A 1 83 ? -50.881 -8.968 68.233 1.00 94.69 83 ASP A N 1
ATOM 678 C CA . ASP A 1 83 ? -51.339 -8.487 66.930 1.00 94.69 83 ASP A CA 1
ATOM 679 C C . ASP A 1 83 ? -50.522 -7.268 66.472 1.00 94.69 83 ASP A C 1
ATOM 681 O O . ASP A 1 83 ? -50.147 -7.168 65.307 1.00 94.69 83 ASP A O 1
ATOM 685 N N . ALA A 1 84 ? -50.169 -6.360 67.392 1.00 94.44 84 ALA A N 1
ATOM 686 C CA . ALA A 1 84 ? -49.304 -5.220 67.090 1.00 94.44 84 ALA A CA 1
ATOM 687 C C . ALA A 1 84 ? -47.860 -5.635 66.751 1.00 94.44 84 ALA A C 1
ATOM 689 O O . ALA A 1 84 ? -47.225 -5.008 65.902 1.00 94.44 84 ALA A O 1
ATOM 690 N N . ILE A 1 85 ? -47.324 -6.668 67.409 1.00 95.44 85 ILE A N 1
ATOM 691 C CA . ILE A 1 85 ? -46.004 -7.226 67.088 1.00 95.44 85 ILE A CA 1
ATOM 692 C C . ILE A 1 85 ? -46.052 -7.925 65.729 1.00 95.44 85 ILE A C 1
ATOM 694 O O . ILE A 1 85 ? -45.204 -7.643 64.887 1.00 95.44 85 ILE A O 1
ATOM 698 N N . ASP A 1 86 ? -47.049 -8.774 65.493 1.00 95.56 86 ASP A N 1
ATOM 699 C CA . ASP A 1 86 ? -47.210 -9.517 64.243 1.00 95.56 86 ASP A CA 1
ATOM 700 C C . ASP A 1 86 ? -47.399 -8.555 63.057 1.00 95.56 86 ASP A C 1
ATOM 702 O O . ASP A 1 86 ? -46.724 -8.703 62.039 1.00 95.56 86 ASP A O 1
ATOM 706 N N . ALA A 1 87 ? -48.197 -7.491 63.215 1.00 95.38 87 ALA A N 1
ATOM 707 C CA . ALA A 1 87 ? -48.353 -6.443 62.203 1.00 95.38 87 ALA A CA 1
ATOM 708 C C . ALA A 1 87 ? -47.031 -5.720 61.888 1.00 95.38 87 ALA A C 1
ATOM 710 O O . ALA A 1 87 ? -46.705 -5.515 60.720 1.00 95.38 87 ALA A O 1
ATOM 711 N N . ARG A 1 88 ? -46.228 -5.382 62.909 1.00 95.62 88 ARG A N 1
ATOM 712 C CA . ARG A 1 88 ? -44.895 -4.780 62.707 1.00 95.62 88 ARG A CA 1
ATOM 713 C C . ARG A 1 88 ? -43.927 -5.735 62.019 1.00 95.62 88 ARG A C 1
ATOM 715 O O . ARG A 1 88 ? -43.110 -5.302 61.211 1.00 95.62 88 ARG A O 1
ATOM 722 N N . MET A 1 89 ? -43.978 -7.021 62.354 1.00 94.94 89 MET A N 1
ATOM 723 C CA . MET A 1 89 ? -43.134 -8.028 61.714 1.00 94.94 89 MET A CA 1
ATOM 724 C C . MET A 1 89 ? -43.517 -8.216 60.248 1.00 94.94 89 MET A C 1
ATOM 726 O O . MET A 1 89 ? -42.626 -8.344 59.411 1.00 94.94 89 MET A O 1
ATOM 730 N N . GLU A 1 90 ? -44.807 -8.173 59.924 1.00 96.00 90 GLU A N 1
ATOM 731 C CA . GLU A 1 90 ? -45.289 -8.278 58.547 1.00 96.00 90 GLU A CA 1
ATOM 732 C C . GLU A 1 90 ? -44.959 -7.028 57.718 1.00 96.00 90 GLU A C 1
ATOM 734 O O . GLU A 1 90 ? -44.484 -7.145 56.590 1.00 96.00 90 GLU A O 1
ATOM 739 N N . GLU A 1 91 ? -45.092 -5.830 58.294 1.00 95.94 91 GLU A N 1
ATOM 740 C CA . GLU A 1 91 ? -44.639 -4.580 57.668 1.00 95.94 91 GLU A CA 1
ATOM 741 C C . GLU A 1 91 ? -43.120 -4.586 57.425 1.00 95.94 91 GLU A C 1
ATOM 743 O O . GLU A 1 91 ? -42.644 -4.212 56.354 1.00 95.94 91 GLU A O 1
ATOM 748 N N . ASN A 1 92 ? -42.334 -5.071 58.390 1.00 95.81 92 ASN A N 1
ATOM 749 C CA . ASN A 1 92 ? -40.892 -5.210 58.207 1.00 95.81 92 ASN A CA 1
ATOM 750 C C . ASN A 1 92 ? -40.547 -6.231 57.116 1.00 95.81 92 ASN A C 1
ATOM 752 O O . ASN A 1 92 ? -39.633 -5.987 56.330 1.00 95.81 92 ASN A O 1
ATOM 756 N N . ARG A 1 93 ? -41.268 -7.357 57.034 1.00 96.44 93 ARG A N 1
ATOM 757 C CA . ARG A 1 93 ? -41.079 -8.356 55.971 1.00 96.44 93 ARG A CA 1
ATOM 758 C C . ARG A 1 93 ? -41.405 -7.787 54.599 1.00 96.44 93 ARG A C 1
ATOM 760 O O . ARG A 1 93 ? -40.589 -7.939 53.696 1.00 96.44 93 ARG A O 1
ATOM 767 N N . SER A 1 94 ? -42.539 -7.108 54.444 1.00 95.69 94 SER A N 1
ATOM 768 C CA . SER A 1 94 ? -42.923 -6.505 53.163 1.00 95.69 94 SER A CA 1
ATOM 769 C C . SER A 1 94 ? -41.944 -5.409 52.741 1.00 95.69 94 SER A C 1
ATOM 771 O O . SER A 1 94 ? -41.555 -5.341 51.577 1.00 95.69 94 SER A O 1
ATOM 773 N N . ARG A 1 95 ? -41.441 -4.613 53.693 1.00 95.94 95 ARG A N 1
ATOM 774 C CA . ARG A 1 95 ? -40.389 -3.626 53.434 1.00 95.94 95 ARG A CA 1
ATOM 775 C C . ARG A 1 95 ? -39.071 -4.271 53.007 1.00 95.94 95 ARG A C 1
ATOM 777 O O . ARG A 1 95 ? -38.428 -3.765 52.092 1.00 95.94 95 ARG A O 1
ATOM 784 N N . LEU A 1 96 ? -38.659 -5.366 53.646 1.00 96.06 96 LEU A N 1
ATOM 785 C CA . LEU A 1 96 ? -37.459 -6.107 53.245 1.00 96.06 96 LEU A CA 1
ATOM 786 C C . LEU A 1 96 ? -37.620 -6.723 51.852 1.00 96.06 96 LEU A C 1
ATOM 788 O O . LEU A 1 96 ? -36.707 -6.602 51.044 1.00 96.06 96 LEU A O 1
ATOM 792 N N . GLN A 1 97 ? -38.787 -7.292 51.545 1.00 96.69 97 GLN A N 1
ATOM 793 C CA . GLN A 1 97 ? -39.098 -7.815 50.212 1.00 96.69 97 GLN A CA 1
ATOM 794 C C . GLN A 1 97 ? -39.067 -6.718 49.143 1.00 96.69 97 GLN A C 1
ATOM 796 O O . GLN A 1 97 ? -38.501 -6.932 48.077 1.00 96.69 97 GLN A O 1
ATOM 801 N N . ALA A 1 98 ? -39.612 -5.532 49.432 1.00 96.81 98 ALA A N 1
ATOM 802 C CA . ALA A 1 98 ? -39.560 -4.394 48.515 1.00 96.81 98 ALA A CA 1
ATOM 803 C C . ALA A 1 98 ? -38.115 -3.924 48.264 1.00 96.81 98 ALA A C 1
ATOM 805 O O . ALA A 1 98 ? -37.723 -3.672 47.126 1.00 96.81 98 ALA A O 1
ATOM 806 N N . LEU A 1 99 ? -37.291 -3.860 49.316 1.00 96.12 99 LEU A N 1
ATOM 807 C CA . LEU A 1 99 ? -35.871 -3.523 49.183 1.00 96.12 99 LEU A CA 1
ATOM 808 C C . LEU A 1 99 ? -35.099 -4.578 48.381 1.00 96.12 99 LEU A C 1
ATOM 810 O O . LEU A 1 99 ? -34.223 -4.222 47.594 1.00 96.12 99 LEU A O 1
ATOM 814 N N . GLU A 1 100 ? -35.422 -5.859 48.557 1.00 96.25 100 GLU A N 1
ATOM 815 C CA . GLU A 1 100 ? -34.831 -6.951 47.787 1.00 96.25 100 GLU A CA 1
ATOM 816 C C . GLU A 1 100 ? -35.250 -6.882 46.312 1.00 96.25 100 GLU A C 1
ATOM 818 O O . GLU A 1 100 ? -34.392 -6.971 45.435 1.00 96.25 100 GLU A O 1
ATOM 823 N N . SER A 1 101 ? -36.528 -6.618 46.014 1.00 96.25 101 SER A N 1
ATOM 824 C CA . SER A 1 101 ? -36.988 -6.436 44.632 1.00 96.25 101 SER A CA 1
ATOM 825 C C . SER A 1 101 ? -36.352 -5.221 43.958 1.00 96.25 101 SER A C 1
ATOM 827 O O . SER A 1 101 ? -35.947 -5.317 42.801 1.00 96.25 101 SER A O 1
ATOM 829 N N . ASP A 1 102 ? -36.195 -4.105 44.677 1.00 96.44 102 ASP A N 1
ATOM 830 C CA . ASP A 1 102 ? -35.521 -2.908 44.164 1.00 96.44 102 ASP A CA 1
ATOM 831 C C . ASP A 1 102 ? -34.039 -3.177 43.891 1.00 96.44 102 ASP A C 1
ATOM 833 O O . ASP A 1 102 ? -33.481 -2.704 42.899 1.00 96.44 102 ASP A O 1
ATOM 837 N N . PHE A 1 103 ? -33.383 -3.941 44.767 1.00 96.62 103 PHE A N 1
ATOM 838 C CA . PHE A 1 103 ? -31.994 -4.340 44.578 1.00 96.62 103 PHE A CA 1
ATOM 839 C C . PHE A 1 103 ? -31.833 -5.236 43.345 1.00 96.62 103 PHE A C 1
ATOM 841 O O . PHE A 1 103 ? -30.964 -4.974 42.512 1.00 96.62 103 PHE A O 1
ATOM 848 N N . VAL A 1 104 ? -32.702 -6.239 43.187 1.00 96.56 104 VAL A N 1
ATOM 849 C CA . VAL A 1 104 ? -32.710 -7.130 42.017 1.00 96.56 104 VAL A CA 1
ATOM 850 C C . VAL A 1 104 ? -32.991 -6.348 40.733 1.00 96.56 104 VAL A C 1
ATOM 852 O O . VAL A 1 104 ? -32.298 -6.559 39.741 1.00 96.56 104 VAL A O 1
ATOM 855 N N . ALA A 1 105 ? -33.939 -5.407 40.748 1.00 96.38 105 ALA A N 1
ATOM 856 C CA . ALA A 1 105 ? -34.227 -4.547 39.602 1.00 96.38 105 ALA A CA 1
ATOM 857 C C . ALA A 1 105 ? -33.003 -3.706 39.206 1.00 96.38 105 ALA A C 1
ATOM 859 O O . ALA A 1 105 ? -32.596 -3.719 38.048 1.00 96.38 105 ALA A O 1
ATOM 860 N N . ARG A 1 106 ? -32.332 -3.066 40.175 1.00 96.56 106 ARG A N 1
ATOM 861 C CA . ARG A 1 106 ? -31.095 -2.305 39.915 1.00 96.56 106 ARG A CA 1
ATOM 862 C C . ARG A 1 106 ? -29.970 -3.182 39.377 1.00 96.56 106 ARG A C 1
ATOM 864 O O . ARG A 1 106 ? -29.215 -2.743 38.513 1.00 96.56 106 ARG A O 1
ATOM 871 N N . GLN A 1 107 ? -29.835 -4.406 39.885 1.00 96.81 107 GLN A N 1
ATOM 872 C CA . GLN A 1 107 ? -28.841 -5.354 39.391 1.00 96.81 107 GLN A CA 1
ATOM 873 C C . GLN A 1 107 ? -29.151 -5.785 37.951 1.00 96.81 107 GLN A C 1
ATOM 875 O O . GLN A 1 107 ? -28.241 -5.842 37.121 1.00 96.81 107 GLN A O 1
ATOM 880 N N . ALA A 1 108 ? -30.423 -6.041 37.640 1.00 96.00 108 ALA A N 1
ATOM 881 C CA . ALA A 1 108 ? -30.875 -6.357 36.292 1.00 96.00 108 ALA A CA 1
ATOM 882 C C . ALA A 1 108 ? -30.612 -5.186 35.332 1.00 96.00 108 ALA A C 1
ATOM 884 O O . ALA A 1 108 ? -29.999 -5.399 34.287 1.00 96.00 108 ALA A O 1
ATOM 885 N N . ASP A 1 109 ? -30.957 -3.957 35.717 1.00 96.81 109 ASP A N 1
ATOM 886 C CA . ASP A 1 109 ? -30.706 -2.750 34.921 1.00 96.81 109 ASP A CA 1
ATOM 887 C C . ASP A 1 109 ? -29.210 -2.523 34.677 1.00 96.81 109 ASP A C 1
ATOM 889 O O . ASP A 1 109 ? -28.798 -2.245 33.551 1.00 96.81 109 ASP A O 1
ATOM 893 N N . ALA A 1 110 ? -28.371 -2.705 35.703 1.00 96.56 110 ALA A N 1
ATOM 894 C CA . ALA A 1 110 ? -26.920 -2.609 35.561 1.00 96.56 110 ALA A CA 1
ATOM 895 C C . ALA A 1 110 ? -26.374 -3.662 34.581 1.00 96.56 110 ALA A C 1
ATOM 897 O O . ALA A 1 110 ? -25.546 -3.341 33.728 1.00 96.56 110 ALA A O 1
ATOM 898 N N . SER A 1 111 ? -26.869 -4.902 34.656 1.00 95.44 111 SER A N 1
ATOM 899 C CA . SER A 1 111 ? -26.476 -5.964 33.722 1.00 95.44 111 SER A CA 1
ATOM 900 C C . SER A 1 111 ? -26.961 -5.695 32.291 1.00 95.44 111 SER A C 1
ATOM 902 O O . SER A 1 111 ? -26.219 -5.911 31.334 1.00 95.44 111 SER A O 1
ATOM 904 N N . ALA A 1 112 ? -28.171 -5.150 32.129 1.00 96.25 112 ALA A N 1
ATOM 905 C CA . ALA A 1 112 ? -28.715 -4.762 30.834 1.00 96.25 112 ALA A CA 1
ATOM 906 C C . ALA A 1 112 ? -27.912 -3.608 30.217 1.00 96.25 112 ALA A C 1
ATOM 908 O O . ALA A 1 112 ? -27.607 -3.639 29.024 1.00 96.25 112 ALA A O 1
ATOM 909 N N . HIS A 1 113 ? -27.506 -2.630 31.033 1.00 96.62 113 HIS A N 1
ATOM 910 C CA . HIS A 1 113 ? -26.638 -1.539 30.603 1.00 96.62 113 HIS A CA 1
ATOM 911 C C . HIS A 1 113 ? -25.287 -2.065 30.109 1.00 96.62 113 HIS A C 1
ATOM 913 O O . HIS A 1 113 ? -24.892 -1.740 28.991 1.00 96.62 113 HIS A O 1
ATOM 919 N N . GLN A 1 114 ? -24.627 -2.940 30.875 1.00 96.06 114 GLN A N 1
ATOM 920 C CA . GLN A 1 114 ? -23.355 -3.558 30.473 1.00 96.06 114 GLN A CA 1
ATOM 921 C C . GLN A 1 114 ? -23.475 -4.309 29.141 1.00 96.06 114 GLN A C 1
ATOM 923 O O . GLN A 1 114 ? -22.672 -4.102 28.234 1.00 96.06 114 GLN A O 1
ATOM 928 N N . LEU A 1 115 ? -24.528 -5.116 28.973 1.00 96.56 115 LEU A N 1
ATOM 929 C CA . LEU A 1 115 ? -24.778 -5.823 27.713 1.00 96.56 115 LEU A CA 1
ATOM 930 C C . LEU A 1 115 ? -25.022 -4.861 26.541 1.00 96.56 115 LEU A C 1
ATOM 932 O O . LEU A 1 115 ? -24.589 -5.137 25.421 1.00 96.56 115 LEU A O 1
ATOM 936 N N . SER A 1 116 ? -25.697 -3.733 26.777 1.00 96.69 116 SER A N 1
ATOM 937 C CA . SER A 1 116 ? -25.924 -2.720 25.741 1.00 96.69 116 SER A CA 1
ATOM 938 C C . SER A 1 116 ? -24.629 -2.010 25.322 1.00 96.69 116 SER A C 1
ATOM 940 O O . SER A 1 116 ? -24.411 -1.768 24.132 1.00 96.69 116 SER A O 1
ATOM 942 N N . GLU A 1 117 ? -23.733 -1.735 26.274 1.00 95.19 117 GLU A N 1
ATOM 943 C CA . GLU A 1 117 ? -22.420 -1.151 26.006 1.00 95.19 117 GLU A CA 1
ATOM 944 C C . GLU A 1 117 ? -21.530 -2.127 25.237 1.00 95.19 117 GLU A C 1
ATOM 946 O O . GLU A 1 117 ? -20.930 -1.735 24.237 1.00 95.19 117 GLU A O 1
ATOM 951 N N . ASP A 1 118 ? -21.523 -3.408 25.611 1.00 95.31 118 ASP A N 1
ATOM 952 C CA . ASP A 1 118 ? -20.798 -4.454 24.887 1.00 95.31 118 ASP A CA 1
ATOM 953 C C . ASP A 1 118 ? -21.290 -4.595 23.442 1.00 95.31 118 ASP A C 1
ATOM 955 O O . ASP A 1 118 ? -20.492 -4.738 22.511 1.00 95.31 118 ASP A O 1
ATOM 959 N N . GLN A 1 119 ? -22.606 -4.537 23.219 1.00 96.25 119 GLN A N 1
ATOM 960 C CA . GLN A 1 119 ? -23.174 -4.550 21.868 1.00 96.25 119 GLN A CA 1
ATOM 961 C C . GLN A 1 119 ? -22.753 -3.317 21.067 1.00 96.25 119 GLN A C 1
ATOM 963 O O . GLN A 1 119 ? -22.361 -3.446 19.906 1.00 96.25 119 GLN A O 1
ATOM 968 N N . ARG A 1 120 ? -22.779 -2.132 21.682 1.00 96.88 120 ARG A N 1
ATOM 969 C CA . ARG A 1 120 ? -22.328 -0.889 21.050 1.00 96.88 120 ARG A CA 1
ATOM 970 C C . ARG A 1 120 ? -20.835 -0.934 20.711 1.00 96.88 120 ARG A C 1
ATOM 972 O O . ARG A 1 120 ? -20.458 -0.512 19.620 1.00 96.88 120 ARG A O 1
ATOM 979 N N . LEU A 1 121 ? -19.995 -1.465 21.600 1.00 96.38 121 LEU A N 1
ATOM 980 C CA . LEU A 1 121 ? -18.560 -1.642 21.359 1.00 96.38 121 LEU A CA 1
ATOM 981 C C . LEU A 1 121 ? -18.302 -2.614 20.205 1.00 96.38 121 LEU A C 1
ATOM 983 O O . LEU A 1 121 ? -17.499 -2.306 19.328 1.00 96.38 121 LEU A O 1
ATOM 987 N N . LYS A 1 122 ? -19.028 -3.737 20.147 1.00 96.06 122 LYS A N 1
ATOM 988 C CA . LYS A 1 122 ? -18.945 -4.686 19.025 1.00 96.06 122 LYS A CA 1
ATOM 989 C C . LYS A 1 122 ? -19.354 -4.045 17.702 1.00 96.06 122 LYS A C 1
ATOM 991 O O . LYS A 1 122 ? -18.660 -4.212 16.706 1.00 96.06 122 LYS A O 1
ATOM 996 N N . GLN A 1 123 ? -20.450 -3.287 17.680 1.00 96.75 123 GLN A N 1
ATOM 997 C CA . GLN A 1 123 ? -20.879 -2.566 16.477 1.00 96.75 123 GLN A CA 1
ATOM 998 C C . GLN A 1 123 ? -19.839 -1.536 16.032 1.00 96.75 123 GLN A C 1
ATOM 1000 O O . GLN A 1 123 ? -19.551 -1.431 14.843 1.00 96.75 123 GLN A O 1
ATOM 1005 N N . TRP A 1 124 ? -19.249 -0.806 16.980 1.00 97.19 124 TRP A N 1
ATOM 1006 C CA . TRP A 1 124 ? -18.191 0.156 16.693 1.00 97.19 124 TRP A CA 1
ATOM 1007 C C . TRP A 1 124 ? -16.929 -0.518 16.136 1.00 97.19 124 TRP A C 1
ATOM 1009 O O . TRP A 1 124 ? -16.387 -0.039 15.144 1.00 97.19 124 TRP A O 1
ATOM 1019 N N . GLN A 1 125 ? -16.509 -1.657 16.698 1.00 96.38 125 GLN A N 1
ATOM 1020 C CA . GLN A 1 125 ? -15.390 -2.450 16.170 1.00 96.38 125 GLN A CA 1
ATOM 1021 C C . GLN A 1 125 ? -15.668 -2.931 14.744 1.00 96.38 125 GLN A C 1
ATOM 1023 O O . GLN A 1 125 ? -14.849 -2.709 13.862 1.00 96.38 125 GLN A O 1
ATOM 1028 N N . VAL A 1 126 ? -16.857 -3.485 14.483 1.00 97.56 126 VAL A N 1
ATOM 1029 C CA . VAL A 1 126 ? -17.250 -3.920 13.131 1.00 97.56 126 VAL A CA 1
ATOM 1030 C C . VAL A 1 126 ? -17.247 -2.749 12.142 1.00 97.56 126 VAL A C 1
ATOM 1032 O O . VAL A 1 126 ? -16.785 -2.899 11.015 1.00 97.56 126 VAL A O 1
ATOM 1035 N N . GLN A 1 127 ? -17.723 -1.567 12.543 1.00 96.88 127 GLN A N 1
ATOM 1036 C CA . GLN A 1 127 ? -17.647 -0.365 11.704 1.00 96.88 127 GLN A CA 1
ATOM 1037 C C . GLN A 1 127 ? -16.199 0.071 11.458 1.00 96.88 127 GLN A C 1
ATOM 1039 O O . GLN A 1 127 ? -15.850 0.467 10.345 1.00 96.88 127 GLN A O 1
ATOM 1044 N N . GLN A 1 128 ? -15.340 -0.006 12.473 1.00 96.88 128 GLN A N 1
ATOM 1045 C CA . GLN A 1 128 ? -13.925 0.309 12.327 1.00 96.88 128 GLN A CA 1
ATOM 1046 C C . GLN A 1 128 ? -13.243 -0.667 11.358 1.00 96.88 128 GLN A C 1
ATOM 1048 O O . GLN A 1 128 ? -12.530 -0.223 10.458 1.00 96.88 128 GLN A O 1
ATOM 1053 N N . ASP A 1 129 ? -13.531 -1.961 11.472 1.00 96.69 129 ASP A N 1
ATOM 1054 C CA . ASP A 1 129 ? -13.018 -2.995 10.577 1.00 96.69 129 ASP A CA 1
ATOM 1055 C C . ASP A 1 129 ? -13.502 -2.770 9.142 1.00 96.69 129 ASP A C 1
ATOM 1057 O O . ASP A 1 129 ? -12.682 -2.743 8.225 1.00 96.69 129 ASP A O 1
ATOM 1061 N N . LEU A 1 130 ? -14.795 -2.487 8.946 1.00 96.81 130 LEU A N 1
ATOM 1062 C CA . LEU A 1 130 ? -15.362 -2.147 7.638 1.00 96.81 130 LEU A CA 1
ATOM 1063 C C . LEU A 1 130 ? -14.663 -0.933 7.024 1.00 96.81 130 LEU A C 1
ATOM 1065 O O . LEU A 1 130 ? -14.119 -1.036 5.928 1.00 96.81 130 LEU A O 1
ATOM 1069 N N . THR A 1 131 ? -14.570 0.183 7.750 1.00 96.06 131 THR A N 1
ATOM 1070 C CA . THR A 1 131 ? -13.895 1.388 7.233 1.00 96.06 131 THR A CA 1
ATOM 1071 C C . THR A 1 131 ? -12.406 1.159 6.967 1.00 96.06 131 THR A C 1
ATOM 1073 O O . THR A 1 131 ? -11.837 1.771 6.061 1.00 96.06 131 THR A O 1
ATOM 1076 N N . SER A 1 132 ? -11.744 0.289 7.736 1.00 95.38 132 SER A N 1
ATOM 1077 C CA . SER A 1 132 ? -10.353 -0.093 7.484 1.00 95.38 132 SER A CA 1
ATOM 1078 C C . SER A 1 132 ? -10.220 -0.945 6.217 1.00 95.38 132 SER A C 1
ATOM 1080 O O . SER A 1 132 ? -9.315 -0.705 5.416 1.00 95.38 132 SER A O 1
ATOM 1082 N N . SER A 1 133 ? -11.161 -1.868 5.991 1.00 95.69 133 SER A N 1
ATOM 1083 C CA . SER A 1 133 ? -11.210 -2.716 4.802 1.00 95.69 133 SER A CA 1
ATOM 1084 C C . SER A 1 133 ? -11.491 -1.900 3.540 1.00 95.69 133 SER A C 1
ATOM 1086 O O . SER A 1 133 ? -10.747 -2.021 2.574 1.00 95.69 133 SER A O 1
ATOM 1088 N N . GLU A 1 134 ? -12.441 -0.960 3.584 1.00 96.25 134 GLU A N 1
ATOM 1089 C CA . GLU A 1 134 ? -12.750 -0.045 2.479 1.00 96.25 134 GLU A CA 1
ATOM 1090 C C . GLU A 1 134 ? -11.527 0.798 2.097 1.00 96.25 134 GLU A C 1
ATOM 1092 O O . GLU A 1 134 ? -11.159 0.883 0.925 1.00 96.25 134 GLU A O 1
ATOM 1097 N N . LYS A 1 135 ? -10.825 1.364 3.090 1.00 96.19 135 LYS A N 1
ATOM 1098 C CA . LYS A 1 135 ? -9.574 2.107 2.857 1.00 96.19 135 LYS A CA 1
ATOM 1099 C C . LYS A 1 135 ? -8.488 1.225 2.242 1.00 96.19 135 LYS A C 1
ATOM 1101 O O . LYS A 1 135 ? -7.740 1.693 1.381 1.00 96.19 135 LYS A O 1
ATOM 1106 N N . SER A 1 136 ? -8.387 -0.031 2.677 1.00 94.75 136 SER A N 1
ATOM 1107 C CA . SER A 1 136 ? -7.441 -0.995 2.112 1.00 94.75 136 SER A CA 1
ATOM 1108 C C . SER A 1 136 ? -7.779 -1.319 0.655 1.00 94.75 136 SER A C 1
ATOM 1110 O O . SER A 1 136 ? -6.896 -1.261 -0.200 1.00 94.75 136 SER A O 1
ATOM 1112 N N . GLU A 1 137 ? -9.049 -1.579 0.342 1.00 95.69 137 GLU A N 1
ATOM 1113 C CA . GLU A 1 137 ? -9.515 -1.838 -1.024 1.00 95.69 137 GLU A CA 1
ATOM 1114 C C . GLU A 1 137 ? -9.310 -0.631 -1.946 1.00 95.69 137 GLU A C 1
ATOM 1116 O O . GLU A 1 137 ? -8.887 -0.774 -3.093 1.00 95.69 137 GLU A O 1
ATOM 1121 N N . GLU A 1 138 ? -9.584 0.585 -1.469 1.00 96.00 138 GLU A N 1
ATOM 1122 C CA . GLU A 1 138 ? -9.304 1.808 -2.223 1.00 96.00 138 GLU A CA 1
ATOM 1123 C C . GLU A 1 138 ? -7.812 1.962 -2.524 1.00 96.00 138 GLU A C 1
ATOM 1125 O O . GLU A 1 138 ? -7.428 2.383 -3.621 1.00 96.00 138 GLU A O 1
ATOM 1130 N N . TRP A 1 139 ? -6.958 1.635 -1.554 1.00 95.31 139 TRP A N 1
ATOM 1131 C CA . TRP A 1 139 ? -5.514 1.668 -1.735 1.00 95.31 139 TRP A CA 1
ATOM 1132 C C . TRP A 1 139 ? -5.046 0.622 -2.746 1.00 95.31 139 TRP A C 1
ATOM 1134 O O . TRP A 1 139 ? -4.213 0.920 -3.605 1.00 95.31 139 TRP A O 1
ATOM 1144 N N . GLU A 1 140 ? -5.614 -0.579 -2.695 1.00 95.75 140 GLU A N 1
ATOM 1145 C CA . GLU A 1 140 ? -5.349 -1.640 -3.660 1.00 95.75 140 GLU A CA 1
ATOM 1146 C C . GLU A 1 140 ? -5.794 -1.240 -5.072 1.00 95.75 140 GLU A C 1
ATOM 1148 O O . GLU A 1 140 ? -5.007 -1.352 -6.012 1.00 95.75 140 GLU A O 1
ATOM 1153 N N . LYS A 1 141 ? -6.984 -0.644 -5.222 1.00 96.50 141 LYS A N 1
ATOM 1154 C CA . LYS A 1 141 ? -7.465 -0.080 -6.496 1.00 96.50 141 LYS A CA 1
ATOM 1155 C C . LYS A 1 141 ? -6.522 0.999 -7.035 1.00 96.50 141 LYS A C 1
ATOM 1157 O O . LYS A 1 141 ? -6.197 0.991 -8.222 1.00 96.50 141 LYS A O 1
ATOM 1162 N N . LYS A 1 142 ? -6.034 1.910 -6.182 1.00 96.31 142 LYS A N 1
ATOM 1163 C CA . LYS A 1 142 ? -5.048 2.939 -6.573 1.00 96.31 142 LYS A CA 1
ATOM 1164 C C . LYS A 1 142 ? -3.728 2.316 -7.024 1.00 96.31 142 LYS A C 1
ATOM 1166 O O . LYS A 1 142 ? -3.158 2.757 -8.022 1.00 96.31 142 LYS A O 1
ATOM 1171 N N . ARG A 1 143 ? -3.258 1.282 -6.323 1.00 94.62 143 ARG A N 1
ATOM 1172 C CA . ARG A 1 143 ? -2.036 0.549 -6.677 1.00 94.62 143 ARG A CA 1
ATOM 1173 C C . ARG A 1 143 ? -2.195 -0.191 -8.004 1.00 94.62 143 ARG A C 1
ATOM 1175 O O . ARG A 1 143 ? -1.329 -0.069 -8.861 1.00 94.62 143 ARG A O 1
ATOM 1182 N N . ALA A 1 144 ? -3.317 -0.876 -8.211 1.00 95.75 144 ALA A N 1
ATOM 1183 C CA . ALA A 1 144 ? -3.639 -1.535 -9.472 1.00 95.75 144 ALA A CA 1
ATOM 1184 C C . ALA A 1 144 ? -3.700 -0.529 -10.633 1.00 95.75 144 ALA A C 1
ATOM 1186 O O . ALA A 1 144 ? -3.092 -0.753 -11.675 1.00 95.75 144 ALA A O 1
ATOM 1187 N N . ALA A 1 145 ? -4.340 0.629 -10.435 1.00 96.25 145 ALA A N 1
ATOM 1188 C CA . ALA A 1 145 ? -4.379 1.690 -11.440 1.00 96.25 145 ALA A CA 1
ATOM 1189 C C . ALA A 1 145 ? -2.983 2.255 -11.762 1.00 96.25 145 ALA A C 1
ATOM 1191 O O . ALA A 1 145 ? -2.696 2.560 -12.917 1.00 96.25 145 ALA A O 1
ATOM 1192 N N . MET A 1 146 ? -2.106 2.394 -10.763 1.00 94.88 146 MET A N 1
ATOM 1193 C CA . MET A 1 146 ? -0.720 2.816 -10.975 1.00 94.88 146 MET A CA 1
ATOM 1194 C C . MET A 1 146 ? 0.075 1.765 -11.753 1.00 94.88 146 MET A C 1
ATOM 1196 O O . MET A 1 146 ? 0.745 2.115 -12.719 1.00 94.88 146 MET A O 1
ATOM 1200 N N . ASN A 1 147 ? -0.043 0.490 -11.382 1.00 96.38 147 ASN A N 1
ATOM 1201 C CA . ASN A 1 147 ? 0.621 -0.612 -12.075 1.00 96.38 147 ASN A CA 1
ATOM 1202 C C . ASN A 1 147 ? 0.161 -0.716 -13.535 1.00 96.38 147 ASN A C 1
ATOM 1204 O O . ASN A 1 147 ? 0.995 -0.868 -14.421 1.00 96.38 147 ASN A O 1
ATOM 1208 N N . ASN A 1 148 ? -1.139 -0.548 -13.797 1.00 97.00 148 ASN A N 1
ATOM 1209 C CA . ASN A 1 148 ? -1.675 -0.517 -15.158 1.00 97.00 148 ASN A CA 1
ATOM 1210 C C . ASN A 1 148 ? -1.084 0.644 -15.967 1.00 97.00 148 ASN A C 1
ATOM 1212 O O . ASN A 1 148 ? -0.630 0.428 -17.083 1.00 97.00 148 ASN A O 1
ATOM 1216 N N . LYS A 1 149 ? -0.991 1.850 -15.389 1.00 96.69 149 LYS A N 1
ATOM 1217 C CA . LYS A 1 149 ? -0.338 2.995 -16.050 1.00 96.69 149 LYS A CA 1
ATOM 1218 C C . LYS A 1 149 ? 1.141 2.745 -16.336 1.00 96.69 149 LYS A C 1
ATOM 1220 O O . LYS A 1 149 ? 1.642 3.168 -17.371 1.00 96.69 149 LYS A O 1
ATOM 1225 N N . ILE A 1 150 ? 1.857 2.088 -15.423 1.00 95.81 150 ILE A N 1
ATOM 1226 C CA . ILE A 1 150 ? 3.261 1.718 -15.642 1.00 95.81 150 ILE A CA 1
ATOM 1227 C C . ILE A 1 150 ? 3.358 0.734 -16.812 1.00 95.81 150 ILE A C 1
ATOM 1229 O O . ILE A 1 150 ? 4.141 0.974 -17.727 1.00 95.81 150 ILE A O 1
ATOM 1233 N N . ALA A 1 151 ? 2.516 -0.302 -16.832 1.00 96.56 151 ALA A N 1
ATOM 1234 C CA . ALA A 1 151 ? 2.467 -1.271 -17.924 1.00 96.56 151 ALA A CA 1
ATOM 1235 C C . ALA A 1 151 ? 2.116 -0.612 -19.273 1.00 96.56 151 ALA A C 1
ATOM 1237 O O . ALA A 1 151 ? 2.742 -0.911 -20.288 1.00 96.56 151 ALA A O 1
ATOM 1238 N N . GLU A 1 152 ? 1.170 0.330 -19.292 1.00 96.44 152 GLU A N 1
ATOM 1239 C CA . GLU A 1 152 ? 0.834 1.127 -20.479 1.00 96.44 152 GLU A CA 1
ATOM 1240 C C . GLU A 1 152 ? 2.047 1.928 -20.976 1.00 96.44 152 GLU A C 1
ATOM 1242 O O . GLU A 1 152 ? 2.411 1.837 -22.150 1.00 96.44 152 GLU A O 1
ATOM 1247 N N . LEU A 1 153 ? 2.738 2.646 -20.083 1.00 95.50 153 LEU A N 1
ATOM 1248 C CA . LEU A 1 153 ? 3.939 3.415 -20.427 1.00 95.50 153 LEU A CA 1
ATOM 1249 C C . LEU A 1 153 ? 5.093 2.525 -20.915 1.00 95.50 153 LEU A C 1
ATOM 1251 O O . LEU A 1 153 ? 5.863 2.932 -21.787 1.00 95.50 153 LEU A O 1
ATOM 1255 N N . GLU A 1 154 ? 5.242 1.320 -20.368 1.00 96.00 154 GLU A N 1
ATOM 1256 C CA . GLU A 1 154 ? 6.230 0.341 -20.828 1.00 96.00 154 GLU A CA 1
ATOM 1257 C C . GLU A 1 154 ? 5.931 -0.131 -22.252 1.00 96.00 154 GLU A C 1
ATOM 1259 O O . GLU A 1 154 ? 6.836 -0.153 -23.093 1.00 96.00 154 GLU A O 1
ATOM 1264 N N . VAL A 1 155 ? 4.665 -0.432 -22.555 1.00 96.69 155 VAL A N 1
ATOM 1265 C CA . VAL A 1 155 ? 4.224 -0.794 -23.908 1.00 96.69 155 VAL A CA 1
ATOM 1266 C C . VAL A 1 155 ? 4.436 0.369 -24.877 1.00 96.69 155 VAL A C 1
ATOM 1268 O O . VAL A 1 155 ? 4.991 0.168 -25.958 1.00 96.69 155 VAL A O 1
ATOM 1271 N N . GLU A 1 156 ? 4.077 1.596 -24.499 1.00 96.06 156 GLU A N 1
ATOM 1272 C CA . GLU A 1 156 ? 4.310 2.785 -25.326 1.00 96.06 156 GLU A CA 1
ATOM 1273 C C . GLU A 1 156 ? 5.799 2.999 -25.621 1.00 96.06 156 GLU A C 1
ATOM 1275 O O . GLU A 1 156 ? 6.178 3.229 -26.773 1.00 96.06 156 GLU A O 1
ATOM 1280 N N . ARG A 1 157 ? 6.670 2.871 -24.612 1.00 95.31 157 ARG A N 1
ATOM 1281 C CA . ARG A 1 157 ? 8.128 2.960 -24.796 1.00 95.31 157 ARG A CA 1
ATOM 1282 C C . ARG A 1 157 ? 8.654 1.851 -25.702 1.00 95.31 157 ARG A C 1
ATOM 1284 O O . ARG A 1 157 ? 9.501 2.119 -26.557 1.00 95.31 157 ARG A O 1
ATOM 1291 N N . ALA A 1 158 ? 8.153 0.626 -25.554 1.00 95.44 158 ALA A N 1
ATOM 1292 C CA . ALA A 1 158 ? 8.523 -0.489 -26.419 1.00 95.44 158 ALA A CA 1
ATOM 1293 C C . ALA A 1 158 ? 8.122 -0.219 -27.879 1.00 95.44 158 ALA A C 1
ATOM 1295 O O . ALA A 1 158 ? 8.946 -0.390 -28.781 1.00 95.44 158 ALA A O 1
ATOM 1296 N N . LEU A 1 159 ? 6.905 0.282 -28.112 1.00 96.31 159 LEU A N 1
ATOM 1297 C CA . LEU A 1 159 ? 6.417 0.668 -29.438 1.00 96.31 159 LEU A CA 1
ATOM 1298 C C . LEU A 1 159 ? 7.245 1.807 -30.043 1.00 96.31 159 LEU A C 1
ATOM 1300 O O . LEU A 1 159 ? 7.679 1.709 -31.191 1.00 96.31 159 LEU A O 1
ATOM 1304 N N . GLN A 1 160 ? 7.543 2.857 -29.275 1.00 95.75 160 GLN A N 1
ATOM 1305 C CA . GLN A 1 160 ? 8.428 3.940 -29.723 1.00 95.75 160 GLN A CA 1
ATOM 1306 C C . GLN A 1 160 ? 9.821 3.412 -30.092 1.00 95.75 160 GLN A C 1
ATOM 1308 O O . GLN A 1 160 ? 10.379 3.790 -31.127 1.00 95.75 160 GLN A O 1
ATOM 1313 N N . GLY A 1 161 ? 10.357 2.489 -29.290 1.00 95.38 161 GLY A N 1
ATOM 1314 C CA . GLY A 1 161 ? 11.609 1.794 -29.571 1.00 95.38 161 GLY A CA 1
ATOM 1315 C C . GLY A 1 161 ? 11.565 1.006 -30.883 1.00 95.38 161 GLY A C 1
ATOM 1316 O O . GLY A 1 161 ? 12.498 1.100 -31.680 1.00 95.38 161 GLY A O 1
ATOM 1317 N N . GLN A 1 162 ? 10.481 0.274 -31.151 1.00 95.12 162 GLN A N 1
ATOM 1318 C CA . GLN A 1 162 ? 10.290 -0.457 -32.410 1.00 95.12 162 GLN A CA 1
ATOM 1319 C C . GLN A 1 162 ? 10.189 0.487 -33.614 1.00 95.12 162 GLN A C 1
ATOM 1321 O O . GLN A 1 162 ? 10.864 0.268 -34.618 1.00 95.12 162 GLN A O 1
ATOM 1326 N N . VAL A 1 163 ? 9.424 1.577 -33.506 1.00 96.50 163 VAL A N 1
ATOM 1327 C CA . VAL A 1 163 ? 9.298 2.583 -34.575 1.00 96.50 163 VAL A CA 1
ATOM 1328 C C . VAL A 1 163 ? 10.653 3.218 -34.896 1.00 96.50 163 VAL A C 1
ATOM 1330 O O . VAL A 1 163 ? 10.988 3.422 -36.065 1.00 96.50 163 VAL A O 1
ATOM 1333 N N . LEU A 1 164 ? 11.466 3.518 -33.880 1.00 95.69 164 LEU A N 1
ATOM 1334 C CA . LEU A 1 164 ? 12.820 4.034 -34.083 1.00 95.69 164 LEU A CA 1
ATOM 1335 C C . LEU A 1 164 ? 13.721 3.010 -34.780 1.00 95.69 164 LEU A C 1
ATOM 1337 O O . LEU A 1 164 ? 14.408 3.381 -35.733 1.00 95.69 164 LEU A O 1
ATOM 1341 N N . ARG A 1 165 ? 13.685 1.735 -34.370 1.00 95.19 165 ARG A N 1
ATOM 1342 C CA . ARG A 1 165 ? 14.435 0.657 -35.041 1.00 95.19 165 ARG A CA 1
ATOM 1343 C C . ARG A 1 165 ? 14.044 0.535 -36.509 1.00 95.19 165 ARG A C 1
ATOM 1345 O O . ARG A 1 165 ? 14.922 0.633 -37.357 1.00 95.19 165 ARG A O 1
ATOM 1352 N N . GLN A 1 166 ? 12.749 0.479 -36.817 1.00 96.50 166 GLN A N 1
ATOM 1353 C CA . GLN A 1 166 ? 12.253 0.435 -38.197 1.00 96.50 166 GLN A CA 1
ATOM 1354 C C . GLN A 1 166 ? 12.715 1.645 -39.020 1.00 96.50 166 GLN A C 1
ATOM 1356 O O . GLN A 1 166 ? 13.095 1.516 -40.182 1.00 96.50 166 GLN A O 1
ATOM 1361 N N . ARG A 1 167 ? 12.737 2.851 -38.431 1.00 97.19 167 ARG A N 1
ATOM 1362 C CA . ARG A 1 167 ? 13.285 4.042 -39.106 1.00 97.19 167 ARG A CA 1
ATOM 1363 C C . ARG A 1 167 ? 14.771 3.886 -39.427 1.00 97.19 167 ARG A C 1
ATOM 1365 O O . ARG A 1 167 ? 15.191 4.319 -40.499 1.00 97.19 167 ARG A O 1
ATOM 1372 N N . PHE A 1 168 ? 15.568 3.318 -38.524 1.00 96.06 168 PHE A N 1
ATOM 1373 C CA . PHE A 1 168 ? 16.989 3.070 -38.775 1.00 96.06 168 PHE A CA 1
ATOM 1374 C C . PHE A 1 168 ? 17.211 1.951 -39.789 1.00 96.06 168 PHE A C 1
ATOM 1376 O O . PHE A 1 168 ? 18.016 2.138 -40.696 1.00 96.06 168 PHE A O 1
ATOM 1383 N N . GLU A 1 169 ? 16.457 0.860 -39.715 1.00 96.31 169 GLU A N 1
ATOM 1384 C CA . GLU A 1 169 ? 16.478 -0.224 -40.703 1.00 96.31 169 GLU A CA 1
ATOM 1385 C C . GLU A 1 169 ? 16.155 0.306 -42.104 1.00 96.31 169 GLU A C 1
ATOM 1387 O O . GLU A 1 169 ? 16.914 0.080 -43.041 1.00 96.31 169 GLU A O 1
ATOM 1392 N N . ASN A 1 170 ? 15.117 1.137 -42.240 1.00 96.94 170 ASN A N 1
ATOM 1393 C CA . ASN A 1 170 ? 14.786 1.790 -43.507 1.00 96.94 170 ASN A CA 1
ATOM 1394 C C . ASN A 1 170 ? 15.912 2.715 -44.006 1.00 96.94 170 ASN A C 1
ATOM 1396 O O . ASN A 1 170 ? 16.194 2.778 -45.206 1.00 96.94 170 ASN A O 1
ATOM 1400 N N . LYS A 1 171 ? 16.591 3.441 -43.110 1.00 97.12 171 LYS A N 1
ATOM 1401 C CA . LYS A 1 171 ? 17.756 4.267 -43.477 1.00 97.12 171 LYS A CA 1
ATOM 1402 C C . LYS A 1 171 ? 18.936 3.415 -43.945 1.00 97.12 171 LYS A C 1
ATOM 1404 O O . LYS A 1 171 ? 19.571 3.776 -44.931 1.00 97.12 171 LYS A O 1
ATOM 1409 N N . ILE A 1 172 ? 19.212 2.303 -43.268 1.00 95.69 172 ILE A N 1
ATOM 1410 C CA . ILE A 1 172 ? 20.266 1.359 -43.654 1.00 95.69 172 ILE A CA 1
ATOM 1411 C C . ILE A 1 172 ? 19.938 0.772 -45.026 1.00 95.69 172 ILE A C 1
ATOM 1413 O O . ILE A 1 172 ? 20.731 0.930 -45.949 1.00 95.69 172 ILE A O 1
ATOM 1417 N N . TYR A 1 173 ? 18.727 0.245 -45.202 1.00 97.19 173 TYR A N 1
ATOM 1418 C CA . TYR A 1 173 ? 18.264 -0.329 -46.462 1.00 97.19 173 TYR A CA 1
ATOM 1419 C C . TYR A 1 173 ? 18.341 0.666 -47.629 1.00 97.19 173 TYR A C 1
ATOM 1421 O O . TYR A 1 173 ? 18.838 0.356 -48.710 1.00 97.19 173 TYR A O 1
ATOM 1429 N N . THR A 1 174 ? 17.899 1.912 -47.425 1.00 96.38 174 THR A N 1
ATOM 1430 C CA . THR A 1 174 ? 18.002 2.947 -48.469 1.00 96.38 174 THR A CA 1
ATOM 1431 C C . THR A 1 174 ? 19.449 3.331 -48.779 1.00 96.38 174 THR A C 1
ATOM 1433 O O . THR A 1 174 ? 19.757 3.631 -49.934 1.00 96.38 174 THR A O 1
ATOM 1436 N N . ALA A 1 175 ? 20.346 3.321 -47.790 1.00 95.06 175 ALA A N 1
ATOM 1437 C CA . ALA A 1 175 ? 21.769 3.564 -48.000 1.00 95.06 175 ALA A CA 1
ATOM 1438 C C . ALA A 1 175 ? 22.448 2.400 -48.739 1.00 95.06 175 ALA A C 1
ATOM 1440 O O . ALA A 1 175 ? 23.246 2.648 -49.640 1.00 95.06 175 ALA A O 1
ATOM 1441 N N . GLU A 1 176 ? 22.112 1.154 -48.408 1.00 96.00 176 GLU A N 1
ATOM 1442 C CA . GLU A 1 176 ? 22.590 -0.049 -49.099 1.00 96.00 176 GLU A CA 1
ATOM 1443 C C . GLU A 1 176 ? 22.138 -0.057 -50.555 1.00 96.00 176 GLU A C 1
ATOM 1445 O O . GLU A 1 176 ? 22.976 -0.124 -51.450 1.00 96.00 176 GLU A O 1
ATOM 1450 N N . LYS A 1 177 ? 20.849 0.185 -50.810 1.00 96.69 177 LYS A N 1
ATOM 1451 C CA . LYS A 1 177 ? 20.315 0.301 -52.172 1.00 96.69 177 LYS A CA 1
ATOM 1452 C C . LYS A 1 177 ? 21.013 1.395 -52.989 1.00 96.69 177 LYS A C 1
ATOM 1454 O O . LYS A 1 177 ? 21.268 1.215 -54.178 1.00 96.69 177 LYS A O 1
ATOM 1459 N N . LYS A 1 178 ? 21.337 2.540 -52.373 1.00 96.06 178 LYS A N 1
ATOM 1460 C CA . LYS A 1 178 ? 22.117 3.605 -53.031 1.00 96.06 178 LYS A CA 1
ATOM 1461 C C . LYS A 1 178 ? 23.544 3.155 -53.333 1.00 96.06 178 LYS A C 1
ATOM 1463 O O . LYS A 1 178 ? 24.003 3.361 -54.449 1.00 96.06 178 LYS A O 1
ATOM 1468 N N . LYS A 1 179 ? 24.221 2.504 -52.380 1.00 96.12 179 LYS A N 1
ATOM 1469 C CA . LYS A 1 179 ? 25.565 1.945 -52.593 1.00 96.12 179 LYS A CA 1
ATOM 1470 C C . LYS A 1 179 ? 25.572 0.927 -53.732 1.00 96.12 179 LYS A C 1
ATOM 1472 O O . LYS A 1 179 ? 26.454 0.987 -54.580 1.00 96.12 179 LYS A O 1
ATOM 1477 N N . GLU A 1 180 ? 24.592 0.030 -53.785 1.00 95.88 180 GLU A N 1
ATOM 1478 C CA . GLU A 1 180 ? 24.446 -0.945 -54.870 1.00 95.88 180 GLU A CA 1
ATOM 1479 C C . GLU A 1 180 ? 24.222 -0.265 -56.224 1.00 95.88 180 GLU A C 1
ATOM 1481 O O . GLU A 1 180 ? 24.876 -0.622 -57.205 1.00 95.88 180 GLU A O 1
ATOM 1486 N N . ALA A 1 181 ? 23.357 0.752 -56.280 1.00 95.25 181 ALA A N 1
ATOM 1487 C CA . ALA A 1 181 ? 23.122 1.528 -57.494 1.00 95.25 181 ALA A CA 1
ATOM 1488 C C . ALA A 1 181 ? 24.387 2.273 -57.961 1.00 95.25 181 ALA A C 1
ATOM 1490 O O . ALA A 1 181 ? 24.717 2.234 -59.148 1.00 95.25 181 ALA A O 1
ATOM 1491 N N . ASP A 1 182 ? 25.127 2.895 -57.039 1.00 94.75 182 ASP A N 1
ATOM 1492 C CA . ASP A 1 182 ? 26.381 3.597 -57.330 1.00 94.75 182 ASP A CA 1
ATOM 1493 C C . ASP A 1 182 ? 27.465 2.627 -57.824 1.00 94.75 182 ASP A C 1
ATOM 1495 O O . ASP A 1 182 ? 28.161 2.915 -58.801 1.00 94.75 182 ASP A O 1
ATOM 1499 N N . LEU A 1 183 ? 27.587 1.450 -57.198 1.00 95.25 183 LEU A N 1
ATOM 1500 C CA . LEU A 1 183 ? 28.499 0.389 -57.632 1.00 95.25 183 LEU A CA 1
ATOM 1501 C C . LEU A 1 183 ? 28.125 -0.134 -59.021 1.00 95.25 183 LEU A C 1
ATOM 1503 O O . LEU A 1 183 ? 28.996 -0.250 -59.886 1.00 95.25 183 LEU A O 1
ATOM 1507 N N . ALA A 1 184 ? 26.841 -0.396 -59.274 1.00 95.69 184 ALA A N 1
ATOM 1508 C CA . ALA A 1 184 ? 26.353 -0.815 -60.584 1.00 95.69 184 ALA A CA 1
ATOM 1509 C C . ALA A 1 184 ? 26.639 0.251 -61.654 1.00 95.69 184 ALA A C 1
ATOM 1511 O O . ALA A 1 184 ? 27.135 -0.072 -62.737 1.00 95.69 184 ALA A O 1
ATOM 1512 N N . GLN A 1 185 ? 26.409 1.529 -61.341 1.00 95.75 185 GLN A N 1
ATOM 1513 C CA . GLN A 1 185 ? 26.713 2.638 -62.241 1.00 95.75 185 GLN A CA 1
ATOM 1514 C C . GLN A 1 185 ? 28.221 2.762 -62.496 1.00 95.75 185 GLN A C 1
ATOM 1516 O O . GLN A 1 185 ? 28.633 2.992 -63.635 1.00 95.75 185 GLN A O 1
ATOM 1521 N N . HIS A 1 186 ? 29.058 2.598 -61.470 1.00 94.62 186 HIS A N 1
ATOM 1522 C CA . HIS A 1 186 ? 30.513 2.624 -61.603 1.00 94.62 186 HIS A CA 1
ATOM 1523 C C . HIS A 1 186 ? 31.020 1.472 -62.480 1.00 94.62 186 HIS A C 1
ATOM 1525 O O . HIS A 1 186 ? 31.823 1.691 -63.388 1.00 94.62 186 HIS A O 1
ATOM 1531 N N . LEU A 1 187 ? 30.506 0.257 -62.274 1.00 95.25 187 LEU A N 1
ATOM 1532 C CA . LEU A 1 187 ? 30.816 -0.904 -63.109 1.00 95.25 187 LEU A CA 1
ATOM 1533 C C . LEU A 1 187 ? 30.383 -0.688 -64.560 1.00 95.25 187 LEU A C 1
ATOM 1535 O O . LEU A 1 187 ? 31.139 -1.009 -65.476 1.00 95.25 187 LEU A O 1
ATOM 1539 N N . LEU A 1 188 ? 29.200 -0.112 -64.783 1.00 94.62 188 LEU A N 1
ATOM 1540 C CA . LEU A 1 188 ? 28.720 0.214 -66.122 1.00 94.62 188 LEU A CA 1
ATOM 1541 C C . LEU A 1 188 ? 29.628 1.256 -66.785 1.00 94.62 188 LEU A C 1
ATOM 1543 O O . LEU A 1 188 ? 30.074 1.040 -67.909 1.00 94.62 188 LEU A O 1
ATOM 1547 N N . LYS A 1 189 ? 29.998 2.332 -66.078 1.00 94.88 189 LYS A N 1
ATOM 1548 C CA . LYS A 1 189 ? 30.964 3.332 -66.565 1.00 94.88 189 LYS A CA 1
ATOM 1549 C C . LYS A 1 189 ? 32.299 2.686 -66.934 1.00 94.88 189 LYS A C 1
ATOM 1551 O O . LYS A 1 189 ? 32.783 2.904 -68.042 1.00 94.88 189 LYS A O 1
ATOM 1556 N N . HIS A 1 190 ? 32.849 1.836 -66.068 1.00 95.00 190 HIS A N 1
ATOM 1557 C CA . HIS A 1 190 ? 34.097 1.123 -66.338 1.00 95.00 190 HIS A CA 1
ATOM 1558 C C . HIS A 1 190 ? 33.987 0.225 -67.579 1.00 95.00 190 HIS A C 1
ATOM 1560 O O . HIS A 1 190 ? 34.840 0.291 -68.462 1.00 95.00 190 HIS A O 1
ATOM 1566 N N . LYS A 1 191 ? 32.906 -0.558 -67.702 1.00 92.94 191 LYS A N 1
ATOM 1567 C CA . LYS A 1 191 ? 32.641 -1.386 -68.889 1.00 92.94 191 LYS A CA 1
ATOM 1568 C C . LYS A 1 191 ? 32.524 -0.538 -70.158 1.00 92.94 191 LYS A C 1
ATOM 1570 O O . LYS A 1 191 ? 33.153 -0.863 -71.155 1.00 92.94 191 LYS A O 1
ATOM 1575 N N . THR A 1 192 ? 31.792 0.577 -70.126 1.00 93.69 192 THR A N 1
ATOM 1576 C CA . THR A 1 192 ? 31.668 1.469 -71.295 1.00 93.69 192 THR A CA 1
ATOM 1577 C C . THR A 1 192 ? 32.997 2.114 -71.691 1.00 93.69 192 THR A C 1
ATOM 1579 O O . THR A 1 192 ? 33.290 2.215 -72.878 1.00 93.69 192 THR A O 1
ATOM 1582 N N . ALA A 1 193 ? 33.827 2.521 -70.726 1.00 92.50 193 ALA A N 1
ATOM 1583 C CA . ALA A 1 193 ? 35.162 3.050 -70.997 1.00 92.50 193 ALA A CA 1
ATOM 1584 C C . ALA A 1 193 ? 36.079 1.972 -71.590 1.00 92.50 193 ALA A C 1
ATOM 1586 O O . ALA A 1 193 ? 36.791 2.238 -72.556 1.00 92.50 193 ALA A O 1
ATOM 1587 N N . HIS A 1 194 ? 36.011 0.748 -71.062 1.00 93.12 194 HIS A N 1
ATOM 1588 C CA . HIS A 1 194 ? 36.726 -0.399 -71.609 1.00 93.12 194 HIS A CA 1
ATOM 1589 C C . HIS A 1 194 ? 36.327 -0.670 -73.065 1.00 93.12 194 HIS A C 1
ATOM 1591 O O . HIS A 1 194 ? 37.207 -0.778 -73.912 1.00 93.12 194 HIS A O 1
ATOM 1597 N N . PHE A 1 195 ? 35.028 -0.704 -73.385 1.00 93.56 195 PHE A N 1
ATOM 1598 C CA . PHE A 1 195 ? 34.568 -0.877 -74.768 1.00 93.56 195 PHE A CA 1
ATOM 1599 C C . PHE A 1 195 ? 35.073 0.233 -75.693 1.00 93.56 195 PHE A C 1
ATOM 1601 O O . PHE A 1 195 ? 35.625 -0.071 -76.739 1.00 93.56 195 PHE A O 1
ATOM 1608 N N . LYS A 1 196 ? 35.039 1.502 -75.268 1.00 93.50 196 LYS A N 1
ATOM 1609 C CA . LYS A 1 196 ? 35.622 2.605 -76.057 1.00 93.50 196 LYS A CA 1
ATOM 1610 C C . LYS A 1 196 ? 37.116 2.416 -76.343 1.00 93.50 196 LYS A C 1
ATOM 1612 O O . LYS A 1 196 ? 37.584 2.806 -77.409 1.00 93.50 196 LYS A O 1
ATOM 1617 N N . LEU A 1 197 ? 37.875 1.861 -75.394 1.00 92.50 197 LEU A N 1
ATOM 1618 C CA . LEU A 1 197 ? 39.293 1.552 -75.598 1.00 92.50 197 LEU A CA 1
ATOM 1619 C C . LEU A 1 197 ? 39.489 0.383 -76.564 1.00 92.50 197 LEU A C 1
ATOM 1621 O O . LEU A 1 197 ? 40.429 0.423 -77.353 1.00 92.50 197 LEU A O 1
ATOM 1625 N N . VAL A 1 198 ? 38.630 -0.636 -76.504 1.00 94.38 198 VAL A N 1
ATOM 1626 C CA . VAL A 1 198 ? 38.631 -1.748 -77.464 1.00 94.38 198 VAL A CA 1
ATOM 1627 C C . VAL A 1 198 ? 38.321 -1.225 -78.866 1.00 94.38 198 VAL A C 1
ATOM 1629 O O . VAL A 1 198 ? 39.151 -1.405 -79.749 1.00 94.38 198 VAL A O 1
ATOM 1632 N N . ASP A 1 199 ? 37.250 -0.447 -79.041 1.00 94.44 199 ASP A N 1
ATOM 1633 C CA . ASP A 1 199 ? 36.893 0.171 -80.326 1.00 94.44 199 ASP A CA 1
ATOM 1634 C C . ASP A 1 199 ? 38.035 1.047 -80.875 1.00 94.44 199 ASP A C 1
ATOM 1636 O O . ASP A 1 199 ? 38.324 1.062 -82.071 1.00 94.44 199 ASP A O 1
ATOM 1640 N N . ALA A 1 200 ? 38.712 1.808 -80.005 1.00 92.25 200 ALA A N 1
ATOM 1641 C CA . ALA A 1 200 ? 39.853 2.633 -80.399 1.00 92.25 200 ALA A CA 1
ATOM 1642 C C . ALA A 1 200 ? 41.072 1.792 -80.814 1.00 92.25 200 ALA A C 1
ATOM 1644 O O . ALA A 1 200 ? 41.787 2.176 -81.742 1.00 92.25 200 ALA A O 1
ATOM 1645 N N . LYS A 1 201 ? 41.315 0.657 -80.145 1.00 93.06 201 LYS A N 1
ATOM 1646 C CA . LYS A 1 201 ? 42.363 -0.299 -80.529 1.00 93.06 201 LYS A CA 1
ATOM 1647 C C . LYS A 1 201 ? 42.047 -0.944 -81.872 1.00 93.06 201 LYS A C 1
ATOM 1649 O O . LYS A 1 201 ? 42.925 -0.953 -82.723 1.00 93.06 201 LYS A O 1
ATOM 1654 N N . GLU A 1 202 ? 40.814 -1.393 -82.088 1.00 93.12 202 GLU A N 1
ATOM 1655 C CA . GLU A 1 202 ? 40.379 -1.974 -83.362 1.00 93.12 202 GLU A CA 1
ATOM 1656 C C . GLU A 1 202 ? 40.550 -0.978 -84.513 1.00 93.12 202 GLU A C 1
ATOM 1658 O O . GLU A 1 202 ? 41.214 -1.289 -85.498 1.00 93.12 202 GLU A O 1
ATOM 1663 N N . LYS A 1 203 ? 40.090 0.270 -84.346 1.00 94.12 203 LYS A N 1
ATOM 1664 C CA . LYS A 1 203 ? 40.307 1.338 -85.339 1.00 94.12 203 LYS A CA 1
ATOM 1665 C C . LYS A 1 203 ? 41.784 1.606 -85.605 1.00 94.12 203 LYS A C 1
ATOM 1667 O O . LYS A 1 203 ? 42.181 1.850 -86.743 1.00 94.12 203 LYS A O 1
ATOM 1672 N N . ARG A 1 204 ? 42.617 1.589 -84.562 1.00 93.56 204 ARG A N 1
ATOM 1673 C CA . ARG A 1 204 ? 44.066 1.743 -84.721 1.00 93.56 204 ARG A CA 1
ATOM 1674 C C . ARG A 1 204 ? 44.656 0.571 -85.502 1.00 93.56 204 ARG A C 1
ATOM 1676 O O . ARG A 1 204 ? 45.466 0.802 -86.391 1.00 93.56 204 ARG A O 1
ATOM 1683 N N . GLU A 1 205 ? 44.266 -0.660 -85.190 1.00 92.81 205 GLU A N 1
ATOM 1684 C CA . GLU A 1 205 ? 44.717 -1.844 -85.919 1.00 92.81 205 GLU A CA 1
ATOM 1685 C C . GLU A 1 205 ? 44.285 -1.809 -87.386 1.00 92.81 205 GLU A C 1
ATOM 1687 O O . GLU A 1 205 ? 45.077 -2.158 -88.257 1.00 92.81 205 GLU A O 1
ATOM 1692 N N . GLU A 1 206 ? 43.068 -1.356 -87.681 1.00 93.94 206 GLU A N 1
ATOM 1693 C CA . GLU A 1 206 ? 42.595 -1.144 -89.050 1.00 93.94 206 GLU A CA 1
ATOM 1694 C C . GLU A 1 206 ? 43.461 -0.126 -89.797 1.00 93.94 206 GLU A C 1
ATOM 1696 O O . GLU A 1 206 ? 43.939 -0.422 -90.893 1.00 93.94 206 GLU A O 1
ATOM 1701 N N . LEU A 1 207 ? 43.728 1.037 -89.193 1.00 92.56 207 LEU A N 1
ATOM 1702 C CA . LEU A 1 207 ? 44.620 2.044 -89.774 1.00 92.56 207 LEU A CA 1
ATOM 1703 C C . LEU A 1 207 ? 46.032 1.491 -89.986 1.00 92.56 207 LEU A C 1
ATOM 1705 O O . LEU A 1 207 ? 46.610 1.689 -91.049 1.00 92.56 207 LEU A O 1
ATOM 1709 N N . GLU A 1 208 ? 46.570 0.741 -89.022 1.00 92.62 208 GLU A N 1
ATOM 1710 C CA . GLU A 1 208 ? 47.873 0.093 -89.168 1.00 92.62 208 GLU A CA 1
ATOM 1711 C C . GLU A 1 208 ? 47.878 -0.939 -90.304 1.00 92.62 208 GLU A C 1
ATOM 1713 O O . GLU A 1 208 ? 48.867 -1.024 -91.029 1.00 92.62 208 GLU A O 1
ATOM 1718 N N . ARG A 1 209 ? 46.797 -1.706 -90.507 1.00 93.69 209 ARG A N 1
ATOM 1719 C CA . ARG A 1 209 ? 46.669 -2.639 -91.644 1.00 93.69 209 ARG A CA 1
ATOM 1720 C C . ARG A 1 209 ? 46.641 -1.888 -92.977 1.00 93.69 209 ARG A C 1
ATOM 1722 O O . ARG A 1 209 ? 47.342 -2.290 -93.903 1.00 93.69 209 ARG A O 1
ATOM 1729 N N . VAL A 1 210 ? 45.888 -0.790 -93.065 1.00 94.69 210 VAL A N 1
ATOM 1730 C CA . VAL A 1 210 ? 45.828 0.063 -94.265 1.00 94.69 210 VAL A CA 1
ATOM 1731 C C . VAL A 1 210 ? 47.191 0.699 -94.555 1.00 94.69 210 VAL A C 1
ATOM 1733 O O . VAL A 1 210 ? 47.657 0.663 -95.694 1.00 94.69 210 VAL A O 1
ATOM 1736 N N . ASP A 1 211 ? 47.869 1.220 -93.533 1.00 91.88 211 ASP A N 1
ATOM 1737 C CA . ASP A 1 211 ? 49.198 1.819 -93.662 1.00 91.88 211 ASP A CA 1
ATOM 1738 C C . ASP A 1 211 ? 50.264 0.792 -94.049 1.00 91.88 211 ASP A C 1
ATOM 1740 O O . ASP A 1 211 ? 51.131 1.103 -94.866 1.00 91.88 211 ASP A O 1
ATOM 1744 N N . ARG A 1 212 ? 50.219 -0.423 -93.484 1.00 92.44 212 ARG A N 1
ATOM 1745 C CA . ARG A 1 212 ? 51.099 -1.535 -93.883 1.00 92.44 212 ARG A CA 1
ATOM 1746 C C . ARG A 1 212 ? 50.871 -1.886 -95.347 1.00 92.44 212 ARG A C 1
ATOM 1748 O O . ARG A 1 212 ? 51.817 -1.843 -96.119 1.00 92.44 212 ARG A O 1
ATOM 1755 N N . HIS A 1 213 ? 49.618 -2.086 -95.755 1.00 94.31 213 HIS A N 1
ATOM 1756 C CA . HIS A 1 213 ? 49.280 -2.355 -97.152 1.00 94.31 213 HIS A CA 1
ATOM 1757 C C . HIS A 1 213 ? 49.765 -1.241 -98.096 1.00 94.31 213 HIS A C 1
ATOM 1759 O O . HIS A 1 213 ? 50.308 -1.514 -99.165 1.00 94.31 213 HIS A O 1
ATOM 1765 N N . ARG A 1 214 ? 49.621 0.032 -97.701 1.00 93.62 214 ARG A N 1
ATOM 1766 C CA . ARG A 1 214 ? 50.133 1.171 -98.475 1.00 93.62 214 ARG A CA 1
ATOM 1767 C C . ARG A 1 214 ? 51.661 1.161 -98.569 1.00 93.62 214 ARG A C 1
ATOM 1769 O O . ARG A 1 214 ? 52.186 1.429 -99.647 1.00 93.62 214 ARG A O 1
ATOM 1776 N N . ARG A 1 215 ? 52.371 0.875 -97.472 1.00 92.38 215 ARG A N 1
ATOM 1777 C CA . ARG A 1 215 ? 53.838 0.747 -97.464 1.00 92.38 215 ARG A CA 1
ATOM 1778 C C . ARG A 1 215 ? 54.300 -0.406 -98.339 1.00 92.38 215 ARG A C 1
ATOM 1780 O O . ARG A 1 215 ? 55.214 -0.197 -99.120 1.00 92.38 215 ARG A O 1
ATOM 1787 N N . ASP A 1 216 ? 53.637 -1.554 -98.268 1.00 93.19 216 ASP A N 1
ATOM 1788 C CA . ASP A 1 216 ? 53.947 -2.718 -99.097 1.00 93.19 216 ASP A CA 1
ATOM 1789 C C . ASP A 1 216 ? 53.723 -2.409 -100.582 1.00 93.19 216 ASP A C 1
ATOM 1791 O O . ASP A 1 216 ? 54.535 -2.785 -101.420 1.00 93.19 216 ASP A O 1
ATOM 1795 N N . LEU A 1 217 ? 52.659 -1.673 -100.927 1.00 93.94 217 LEU A N 1
ATOM 1796 C CA . LEU A 1 217 ? 52.406 -1.240 -102.303 1.00 93.94 217 LEU A CA 1
ATOM 1797 C C . LEU A 1 217 ? 53.477 -0.260 -102.805 1.00 93.94 217 LEU A C 1
ATOM 1799 O O . LEU A 1 217 ? 53.940 -0.395 -103.933 1.00 93.94 217 LEU A O 1
ATOM 1803 N N . ILE A 1 218 ? 53.878 0.715 -101.981 1.00 92.44 218 ILE A N 1
ATOM 1804 C CA . ILE A 1 218 ? 54.977 1.637 -102.314 1.00 92.44 218 ILE A CA 1
ATOM 1805 C C . ILE A 1 218 ? 56.297 0.870 -102.427 1.00 92.44 218 ILE A C 1
ATOM 1807 O O . ILE A 1 218 ? 57.055 1.136 -103.351 1.00 92.44 218 ILE A O 1
ATOM 1811 N N . GLY A 1 219 ? 56.548 -0.082 -101.524 1.00 93.38 219 GLY A N 1
ATOM 1812 C CA . GLY A 1 219 ? 57.707 -0.971 -101.540 1.00 93.38 219 GLY A CA 1
ATOM 1813 C C . GLY A 1 219 ? 57.792 -1.724 -102.859 1.00 93.38 219 GLY A C 1
ATOM 1814 O O . GLY A 1 219 ? 58.742 -1.516 -103.596 1.00 93.38 219 GLY A O 1
ATOM 1815 N N . ARG A 1 220 ? 56.726 -2.436 -103.246 1.00 92.75 220 ARG A N 1
ATOM 1816 C CA . ARG A 1 220 ? 56.638 -3.114 -104.551 1.00 92.75 220 ARG A CA 1
ATOM 1817 C C . ARG A 1 220 ? 56.879 -2.165 -105.727 1.00 92.75 220 ARG A C 1
ATOM 1819 O O . ARG A 1 220 ? 57.629 -2.492 -106.630 1.00 92.75 220 ARG A O 1
ATOM 1826 N N . GLN A 1 221 ? 56.297 -0.962 -105.708 1.00 92.38 221 GLN A N 1
ATOM 1827 C CA . GLN A 1 221 ? 56.535 0.033 -106.764 1.00 92.38 221 GLN A CA 1
ATOM 1828 C C . GLN A 1 221 ? 57.981 0.547 -106.811 1.00 92.38 221 GLN A C 1
ATOM 1830 O O . GLN A 1 221 ? 58.433 0.988 -107.870 1.00 92.38 221 GLN A O 1
ATOM 1835 N N . MET A 1 222 ? 58.675 0.597 -105.672 1.00 90.75 222 MET A N 1
ATOM 1836 C CA . MET A 1 222 ? 60.090 0.959 -105.603 1.00 90.75 222 MET A CA 1
ATOM 1837 C C . MET A 1 222 ? 60.957 -0.202 -106.076 1.00 90.75 222 MET A C 1
ATOM 1839 O O . MET A 1 222 ? 61.801 0.037 -106.932 1.00 90.75 222 MET A O 1
ATOM 1843 N N . ASP A 1 223 ? 60.673 -1.427 -105.635 1.00 92.69 223 ASP A N 1
ATOM 1844 C CA . ASP A 1 223 ? 61.337 -2.652 -106.085 1.00 92.69 223 ASP A CA 1
ATOM 1845 C C . ASP A 1 223 ? 61.219 -2.796 -107.616 1.00 92.69 223 ASP A C 1
ATOM 1847 O O . ASP A 1 223 ? 62.231 -2.918 -108.298 1.00 92.69 223 ASP A O 1
ATOM 1851 N N . ASP A 1 224 ? 60.024 -2.615 -108.197 1.00 92.94 224 ASP A N 1
ATOM 1852 C CA . ASP A 1 224 ? 59.802 -2.628 -109.656 1.00 92.94 224 ASP A CA 1
ATOM 1853 C C . ASP A 1 224 ? 60.657 -1.568 -110.390 1.00 92.94 224 ASP A C 1
ATOM 1855 O O . ASP A 1 224 ? 61.169 -1.783 -111.496 1.00 92.94 224 ASP A O 1
ATOM 1859 N N . LYS A 1 225 ? 60.807 -0.372 -109.798 1.00 91.75 225 LYS A N 1
ATOM 1860 C CA . LYS A 1 225 ? 61.650 0.700 -110.358 1.00 91.75 225 LYS A CA 1
ATOM 1861 C C . LYS A 1 225 ? 63.130 0.378 -110.210 1.00 91.75 225 LYS A C 1
ATOM 1863 O O . LYS A 1 225 ? 63.891 0.689 -111.125 1.00 91.75 225 LYS A O 1
ATOM 1868 N N . GLU A 1 226 ? 63.540 -0.204 -109.091 1.00 92.69 226 GLU A N 1
ATOM 1869 C CA . GLU A 1 226 ? 64.909 -0.645 -108.843 1.00 92.69 226 GLU A CA 1
ATOM 1870 C C . GLU A 1 226 ? 65.294 -1.768 -109.802 1.00 92.69 226 GLU A C 1
ATOM 1872 O O . GLU A 1 226 ? 66.335 -1.663 -110.441 1.00 92.69 226 GLU A O 1
ATOM 1877 N N . GLU A 1 227 ? 64.427 -2.757 -110.024 1.00 92.00 227 GLU A N 1
ATOM 1878 C CA . GLU A 1 227 ? 64.600 -3.794 -111.046 1.00 92.00 227 GLU A CA 1
ATOM 1879 C C . GLU A 1 227 ? 64.712 -3.184 -112.451 1.00 92.00 227 GLU A C 1
ATOM 1881 O O . GLU A 1 227 ? 65.595 -3.542 -113.238 1.00 92.00 227 GLU A O 1
ATOM 1886 N N . LYS A 1 228 ? 63.878 -2.187 -112.774 1.00 93.31 228 LYS A N 1
ATOM 1887 C CA . LYS A 1 228 ? 63.977 -1.447 -114.042 1.00 93.31 228 LYS A CA 1
ATOM 1888 C C . LYS A 1 228 ? 65.296 -0.677 -114.172 1.00 93.31 228 LYS A C 1
ATOM 1890 O O . LYS A 1 228 ? 65.894 -0.645 -115.246 1.00 93.31 228 LYS A O 1
ATOM 1895 N N . ILE A 1 229 ? 65.771 -0.038 -113.107 1.00 91.50 229 ILE A N 1
ATOM 1896 C CA . ILE A 1 229 ? 67.066 0.655 -113.103 1.00 91.50 229 ILE A CA 1
ATOM 1897 C C . ILE A 1 229 ? 68.208 -0.357 -113.209 1.00 91.50 229 ILE A C 1
ATOM 1899 O O . ILE A 1 229 ? 69.124 -0.142 -113.996 1.00 91.50 229 ILE A O 1
ATOM 1903 N N . ALA A 1 230 ? 68.145 -1.473 -112.485 1.00 90.56 230 ALA A N 1
ATOM 1904 C CA . ALA A 1 230 ? 69.144 -2.535 -112.499 1.00 90.56 230 ALA A CA 1
ATOM 1905 C C . ALA A 1 230 ? 69.260 -3.180 -113.886 1.00 90.56 230 ALA A C 1
ATOM 1907 O O . ALA A 1 230 ? 70.367 -3.354 -114.393 1.00 90.56 230 ALA A O 1
ATOM 1908 N N . THR A 1 231 ? 68.137 -3.448 -114.556 1.00 90.81 231 THR A N 1
ATOM 1909 C CA . THR A 1 231 ? 68.125 -3.925 -115.950 1.00 90.81 231 THR A CA 1
ATOM 1910 C C . THR A 1 231 ? 68.676 -2.872 -116.922 1.00 90.81 231 THR A C 1
ATOM 1912 O O . THR A 1 231 ? 69.474 -3.206 -117.801 1.00 90.81 231 THR A O 1
ATOM 1915 N N . MET A 1 232 ? 68.354 -1.582 -116.749 1.00 90.94 232 MET A N 1
ATOM 1916 C CA . MET A 1 232 ? 68.969 -0.495 -117.533 1.00 90.94 232 MET A CA 1
ATOM 1917 C C . MET A 1 232 ? 70.481 -0.351 -117.284 1.00 90.94 232 MET A C 1
ATOM 1919 O O . MET A 1 232 ? 71.238 -0.081 -118.214 1.00 90.94 232 MET A O 1
ATOM 1923 N N . LEU A 1 233 ? 70.949 -0.534 -116.049 1.00 90.75 233 LEU A N 1
ATOM 1924 C CA . LEU A 1 233 ? 72.375 -0.514 -115.720 1.00 90.75 233 LEU A CA 1
ATOM 1925 C C . LEU A 1 233 ? 73.092 -1.738 -116.295 1.00 90.75 233 LEU A C 1
ATOM 1927 O O . LEU A 1 233 ? 74.135 -1.582 -116.915 1.00 90.75 233 LEU A O 1
ATOM 1931 N N . SER A 1 234 ? 72.495 -2.926 -116.196 1.00 91.62 234 SER A N 1
ATOM 1932 C CA . SER A 1 234 ? 73.024 -4.155 -116.797 1.00 91.62 234 SER A CA 1
ATOM 1933 C C . SER A 1 234 ? 73.153 -4.037 -118.321 1.00 91.62 234 SER A C 1
ATOM 1935 O O . SER A 1 234 ? 74.197 -4.356 -118.891 1.00 91.62 234 SER A O 1
ATOM 1937 N N . THR A 1 235 ? 72.133 -3.499 -118.997 1.00 91.00 235 THR A N 1
ATOM 1938 C CA . THR A 1 235 ? 72.196 -3.234 -120.446 1.00 91.00 235 THR A CA 1
ATOM 1939 C C . THR A 1 235 ? 73.236 -2.168 -120.793 1.00 91.00 235 THR A C 1
ATOM 1941 O O . THR A 1 235 ? 73.985 -2.340 -121.756 1.00 91.00 235 THR A O 1
ATOM 1944 N N . LYS A 1 236 ? 73.357 -1.099 -119.993 1.00 92.44 236 LYS A N 1
ATOM 1945 C CA . LYS A 1 236 ? 74.438 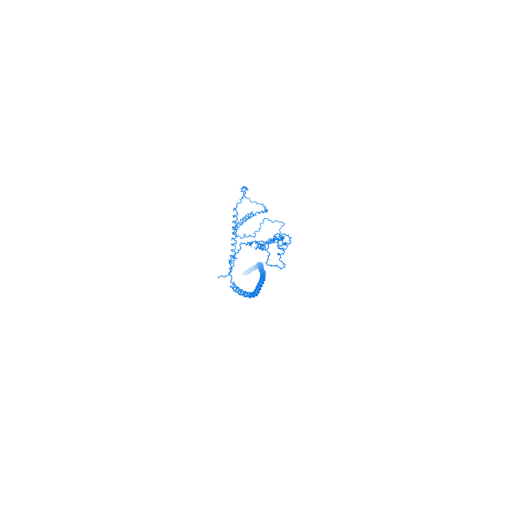-0.110 -120.127 1.00 92.44 236 LYS A CA 1
ATOM 1946 C C . LYS A 1 236 ? 75.815 -0.766 -119.990 1.00 92.44 236 LYS A C 1
ATOM 1948 O O . LYS A 1 236 ? 76.690 -0.478 -120.805 1.00 92.44 236 LYS A O 1
ATOM 1953 N N . ASP A 1 237 ? 76.011 -1.640 -119.009 1.00 90.19 237 ASP A N 1
ATOM 1954 C CA . ASP A 1 237 ? 77.280 -2.333 -118.781 1.00 90.19 237 ASP A CA 1
ATOM 1955 C C . ASP A 1 237 ? 77.620 -3.281 -119.935 1.00 90.19 237 ASP A C 1
ATOM 1957 O O . ASP A 1 237 ? 78.766 -3.295 -120.385 1.00 90.19 237 ASP A O 1
ATOM 1961 N N . LEU A 1 238 ? 76.631 -3.981 -120.504 1.00 90.38 238 LEU A N 1
ATOM 1962 C CA . LEU A 1 238 ? 76.797 -4.777 -121.728 1.00 90.38 238 LEU A CA 1
ATOM 1963 C C . LEU A 1 238 ? 77.233 -3.915 -122.924 1.00 90.38 238 LEU A C 1
ATOM 1965 O O . LEU A 1 238 ? 78.172 -4.278 -123.633 1.00 90.38 238 LEU A O 1
ATOM 1969 N N . VAL A 1 239 ? 76.615 -2.746 -123.129 1.00 90.06 239 VAL A N 1
ATOM 1970 C CA . VAL A 1 239 ? 77.005 -1.803 -124.196 1.00 90.06 239 VAL A CA 1
ATOM 1971 C C . VAL A 1 239 ? 78.409 -1.243 -123.958 1.00 90.06 239 VAL A C 1
ATOM 1973 O O . VAL A 1 239 ? 79.200 -1.120 -124.894 1.00 90.06 239 VAL A O 1
ATOM 1976 N N . MET A 1 240 ? 78.755 -0.917 -122.712 1.00 89.38 240 MET A N 1
ATOM 1977 C CA . MET A 1 240 ? 80.096 -0.452 -122.354 1.00 89.38 240 MET A CA 1
ATOM 1978 C C . MET A 1 240 ? 81.145 -1.553 -122.531 1.00 89.38 240 MET A C 1
ATOM 1980 O O . MET A 1 240 ? 82.239 -1.260 -123.008 1.00 89.38 240 MET A O 1
ATOM 1984 N N . ALA A 1 241 ? 80.824 -2.807 -122.210 1.00 86.75 241 ALA A N 1
ATOM 1985 C CA . ALA A 1 241 ? 81.688 -3.959 -122.451 1.00 86.75 241 ALA A CA 1
ATOM 1986 C C . ALA A 1 241 ? 81.894 -4.206 -123.954 1.00 86.75 241 ALA A C 1
ATOM 1988 O O . ALA A 1 241 ? 83.032 -4.379 -124.386 1.00 86.75 241 ALA A O 1
ATOM 1989 N N . GLN A 1 242 ? 80.833 -4.120 -124.767 1.00 86.12 242 GLN A N 1
ATOM 1990 C CA . GLN A 1 242 ? 80.941 -4.161 -126.231 1.00 86.12 242 GLN A CA 1
ATOM 1991 C C . GLN A 1 242 ? 81.826 -3.029 -126.764 1.00 86.12 242 GLN A C 1
ATOM 1993 O O . GLN A 1 242 ? 82.731 -3.282 -127.555 1.00 86.12 242 GLN A O 1
ATOM 1998 N N . ARG A 1 243 ? 81.627 -1.787 -126.298 1.00 84.94 243 ARG A N 1
ATOM 1999 C CA . ARG A 1 243 ? 82.471 -0.641 -126.677 1.00 84.94 243 ARG A CA 1
ATOM 2000 C C . ARG A 1 243 ? 83.927 -0.828 -126.267 1.00 84.94 243 ARG A C 1
ATOM 2002 O O . ARG A 1 243 ? 84.804 -0.520 -127.063 1.00 84.94 243 ARG A O 1
ATOM 2009 N N . LYS A 1 244 ? 84.194 -1.332 -125.059 1.00 86.00 244 LYS A N 1
ATOM 2010 C CA . LYS A 1 244 ? 85.554 -1.649 -124.601 1.00 86.00 244 LYS A CA 1
ATOM 2011 C C . LYS A 1 244 ? 86.195 -2.721 -125.473 1.00 86.00 244 LYS A C 1
ATOM 2013 O O . LYS A 1 244 ? 87.336 -2.547 -125.866 1.00 86.00 244 LYS A O 1
ATOM 2018 N N . MET A 1 245 ? 85.462 -3.777 -125.819 1.00 82.12 245 MET A N 1
ATOM 2019 C CA . MET A 1 245 ? 85.954 -4.834 -126.701 1.00 82.12 245 MET A CA 1
ATOM 2020 C C . MET A 1 245 ? 86.273 -4.294 -128.105 1.00 82.12 245 MET A C 1
ATOM 2022 O O . MET A 1 245 ? 87.343 -4.582 -128.633 1.00 82.12 245 MET A O 1
ATOM 2026 N N . LEU A 1 246 ? 85.422 -3.421 -128.659 1.00 78.94 246 LEU A N 1
ATOM 2027 C CA . LEU A 1 246 ? 85.688 -2.723 -129.923 1.00 78.94 246 LEU A CA 1
ATOM 2028 C C . LEU A 1 246 ? 86.902 -1.780 -129.840 1.00 78.94 246 LEU A C 1
ATOM 2030 O O . LEU A 1 246 ? 87.734 -1.781 -130.743 1.00 78.94 246 LEU A O 1
ATOM 2034 N N . LEU A 1 247 ? 87.029 -0.994 -128.765 1.00 79.38 247 LEU A N 1
ATOM 2035 C CA . LEU A 1 247 ? 88.181 -0.111 -128.539 1.00 79.38 247 LEU A CA 1
ATOM 2036 C C . LEU A 1 247 ? 89.475 -0.910 -128.380 1.00 79.38 247 LEU A C 1
ATOM 2038 O O . LEU A 1 247 ? 90.465 -0.579 -129.015 1.00 79.38 247 LEU A O 1
ATOM 2042 N N . GLN A 1 248 ? 89.455 -1.993 -127.606 1.00 78.69 248 GLN A N 1
ATOM 2043 C CA . GLN A 1 248 ? 90.610 -2.862 -127.407 1.00 78.69 248 GLN A CA 1
ATOM 2044 C C . GLN A 1 248 ? 91.023 -3.546 -128.716 1.00 78.69 248 GLN A C 1
ATOM 2046 O O . GLN A 1 248 ? 92.208 -3.601 -129.025 1.00 78.69 248 GLN A O 1
ATOM 2051 N N . GLN A 1 249 ? 90.070 -3.993 -129.543 1.00 74.94 249 GLN A N 1
ATOM 2052 C CA . GLN A 1 249 ? 90.369 -4.465 -130.900 1.00 74.94 249 GLN A CA 1
ATOM 2053 C C . GLN A 1 249 ? 90.992 -3.360 -131.764 1.00 74.94 249 GLN A C 1
ATOM 2055 O O . GLN A 1 249 ? 91.952 -3.614 -132.490 1.00 74.94 249 GLN A O 1
ATOM 2060 N N . GLN A 1 250 ? 90.496 -2.125 -131.668 1.00 69.12 250 GLN A N 1
ATOM 2061 C CA . GLN A 1 250 ? 91.043 -0.986 -132.405 1.00 69.12 250 GLN A CA 1
ATOM 2062 C C . GLN A 1 250 ? 92.453 -0.596 -131.930 1.00 69.12 250 GLN A C 1
ATOM 2064 O O . GLN A 1 250 ? 93.289 -0.222 -132.753 1.00 69.12 250 GLN A O 1
ATOM 2069 N N . GLU A 1 251 ? 92.732 -0.706 -130.632 1.00 63.47 251 GLU A N 1
ATOM 2070 C CA . GLU A 1 251 ? 94.051 -0.489 -130.033 1.00 63.47 251 GLU A CA 1
ATOM 2071 C C . GLU A 1 251 ? 95.033 -1.604 -130.416 1.00 63.47 251 GLU A C 1
ATOM 2073 O O . GLU A 1 251 ? 96.152 -1.309 -130.832 1.00 63.47 251 GLU A O 1
ATOM 2078 N N . CYS A 1 252 ? 94.611 -2.874 -130.394 1.00 60.25 252 CYS A N 1
ATOM 2079 C CA . CYS A 1 252 ? 95.422 -3.998 -130.874 1.00 60.25 252 CYS A CA 1
ATOM 2080 C C . CYS A 1 252 ? 95.735 -3.899 -132.380 1.00 60.25 252 CYS A C 1
ATOM 2082 O O . CYS A 1 252 ? 96.825 -4.280 -132.801 1.00 60.25 252 CYS A O 1
ATOM 2084 N N . LEU A 1 253 ? 94.817 -3.359 -133.194 1.00 58.88 253 LEU A N 1
ATOM 2085 C CA . LEU A 1 253 ? 95.030 -3.131 -134.632 1.00 58.88 253 LEU A CA 1
ATOM 2086 C C . LEU A 1 253 ? 95.886 -1.888 -134.933 1.00 58.88 253 LEU A C 1
ATOM 2088 O O . LEU A 1 253 ? 96.467 -1.789 -136.013 1.00 58.88 253 LEU A O 1
ATOM 2092 N N . LYS A 1 254 ? 96.011 -0.947 -133.991 1.00 55.12 254 LYS A N 1
ATOM 2093 C CA . LYS A 1 254 ? 96.869 0.244 -134.096 1.00 55.12 254 LYS A CA 1
ATOM 2094 C C . LYS A 1 254 ? 98.106 0.090 -133.212 1.00 55.12 254 LYS A C 1
ATOM 2096 O O . LYS A 1 254 ? 98.374 0.913 -132.341 1.00 55.12 254 LYS A O 1
ATOM 2101 N N . GLY A 1 255 ? 98.884 -0.961 -133.465 1.00 43.75 255 GLY A N 1
ATOM 2102 C CA . GLY A 1 255 ? 100.171 -1.197 -132.816 1.00 43.75 255 GLY A CA 1
ATOM 2103 C C . GLY A 1 255 ? 101.156 -0.039 -133.020 1.00 43.75 255 GLY A C 1
ATOM 2104 O O . GLY A 1 255 ? 101.851 0.036 -134.031 1.00 43.75 255 GLY A O 1
ATOM 2105 N N . LYS A 1 256 ? 101.244 0.849 -132.026 1.00 49.94 256 LYS A N 1
ATOM 2106 C CA . LYS A 1 256 ? 102.370 1.764 -131.797 1.00 49.94 256 LYS A CA 1
ATOM 2107 C C . LYS A 1 256 ? 102.688 1.753 -130.296 1.00 49.94 256 LYS A C 1
ATOM 2109 O O . LYS A 1 256 ? 101.848 2.193 -129.515 1.00 49.94 256 LYS A O 1
ATOM 2114 N N . PRO A 1 257 ? 103.863 1.267 -129.859 1.00 45.44 257 PRO A N 1
ATOM 2115 C CA . PRO A 1 257 ? 104.229 1.290 -128.446 1.00 45.44 257 PRO A CA 1
ATOM 2116 C C . PRO A 1 257 ? 104.502 2.737 -128.011 1.00 45.44 257 PRO A C 1
ATOM 2118 O O . PRO A 1 257 ? 105.469 3.350 -128.466 1.00 45.44 257 PRO A O 1
ATOM 2121 N N . MET A 1 258 ? 103.639 3.305 -127.161 1.00 44.88 258 MET A N 1
ATOM 2122 C CA . MET A 1 258 ? 103.864 4.626 -126.566 1.00 44.88 258 MET A CA 1
ATOM 2123 C C . MET A 1 258 ? 104.601 4.524 -125.227 1.00 44.88 258 MET A C 1
ATOM 2125 O O . MET A 1 258 ? 104.376 3.639 -124.409 1.00 44.88 258 MET A O 1
ATOM 2129 N N . ASN A 1 259 ? 105.531 5.459 -125.076 1.00 41.00 259 ASN A N 1
ATOM 2130 C CA . ASN A 1 259 ? 106.672 5.471 -124.176 1.00 41.00 259 ASN A CA 1
ATOM 2131 C C . ASN A 1 259 ? 106.290 5.956 -122.758 1.00 41.00 259 ASN A C 1
ATOM 2133 O O . ASN A 1 259 ? 105.650 6.995 -122.599 1.00 41.00 259 ASN A O 1
ATOM 2137 N N . ILE A 1 260 ? 106.715 5.216 -121.729 1.00 51.75 260 ILE A N 1
ATOM 2138 C CA . ILE A 1 260 ? 106.387 5.387 -120.299 1.00 51.75 260 ILE A CA 1
ATOM 2139 C C . ILE A 1 260 ? 107.301 6.456 -119.663 1.00 51.75 260 ILE A C 1
ATOM 2141 O O . ILE A 1 260 ? 108.171 6.142 -118.854 1.00 51.75 260 ILE A O 1
ATOM 2145 N N . ARG A 1 261 ? 107.173 7.733 -120.055 1.00 48.22 261 ARG A N 1
ATOM 2146 C CA . ARG A 1 261 ? 108.026 8.813 -119.496 1.00 48.22 261 ARG A CA 1
ATOM 2147 C C . ARG A 1 261 ? 107.338 10.127 -119.110 1.00 48.22 261 ARG A C 1
ATOM 2149 O O . ARG A 1 261 ? 108.033 11.084 -118.792 1.00 48.22 261 ARG A O 1
ATOM 2156 N N . GLN A 1 262 ? 106.007 10.193 -119.068 1.00 48.31 262 GLN A N 1
ATOM 2157 C CA . GLN A 1 262 ? 105.287 11.435 -118.727 1.00 48.31 262 GLN A CA 1
ATOM 2158 C C . GLN A 1 262 ? 104.087 11.219 -117.796 1.00 48.31 262 GLN A C 1
ATOM 2160 O O . GLN A 1 262 ? 102.991 11.698 -118.060 1.00 48.31 262 GLN A O 1
ATOM 2165 N N . ILE A 1 263 ? 104.289 10.515 -116.680 1.00 49.41 263 ILE A N 1
ATOM 2166 C CA . ILE A 1 263 ? 103.345 10.567 -115.557 1.00 49.41 263 ILE A CA 1
ATOM 2167 C C . ILE A 1 263 ? 104.156 10.664 -114.264 1.00 49.41 263 ILE A C 1
ATOM 2169 O O . ILE A 1 263 ? 104.518 9.659 -113.662 1.00 49.41 263 ILE A O 1
ATOM 2173 N N . MET A 1 264 ? 104.458 11.892 -113.849 1.00 43.84 264 MET A N 1
ATOM 2174 C CA . MET A 1 264 ? 104.674 12.198 -112.438 1.00 43.84 264 MET A CA 1
ATOM 2175 C C . MET A 1 264 ? 103.717 13.329 -112.048 1.00 43.84 264 MET A C 1
ATOM 2177 O O . MET A 1 264 ? 103.704 14.355 -112.731 1.00 43.84 264 MET A O 1
ATOM 2181 N N . PRO A 1 265 ? 102.909 13.155 -110.988 1.00 56.78 265 PRO A N 1
ATOM 2182 C CA . PRO A 1 265 ? 102.107 14.228 -110.426 1.00 56.78 265 PRO A CA 1
ATOM 2183 C C . PRO A 1 265 ? 103.029 15.156 -109.624 1.00 56.78 265 PRO A C 1
ATOM 2185 O O . PRO A 1 265 ? 103.809 14.704 -108.786 1.00 56.78 265 PRO A O 1
ATOM 2188 N N . GLY A 1 266 ? 102.970 16.453 -109.923 1.00 44.41 266 GLY A N 1
ATOM 2189 C CA . GLY A 1 266 ? 103.727 17.480 -109.214 1.00 44.41 266 GLY A CA 1
ATOM 2190 C C . GLY A 1 266 ? 103.228 17.665 -107.769 1.00 44.41 266 GLY A C 1
ATOM 2191 O O . GLY A 1 266 ? 102.017 17.632 -107.546 1.00 44.41 266 GLY A O 1
ATOM 2192 N N . PRO A 1 267 ? 104.126 17.863 -106.787 1.00 59.56 267 PRO A N 1
ATOM 2193 C CA . PRO A 1 267 ? 103.785 18.064 -105.385 1.00 59.56 267 PRO A CA 1
ATOM 2194 C C . PRO A 1 267 ? 103.657 19.558 -105.062 1.00 59.56 267 PRO A C 1
ATOM 2196 O O . PRO A 1 267 ? 104.671 20.235 -104.938 1.00 59.56 267 PRO A O 1
ATOM 2199 N N . ALA A 1 268 ? 102.425 20.050 -104.932 1.00 39.09 268 ALA A N 1
ATOM 2200 C CA . ALA A 1 268 ? 102.009 21.198 -104.113 1.00 39.09 268 ALA A CA 1
ATOM 2201 C C . ALA A 1 268 ? 100.663 21.704 -104.639 1.00 39.09 268 ALA A C 1
ATOM 2203 O O . ALA A 1 268 ? 100.620 22.356 -105.670 1.00 39.09 268 ALA A O 1
ATOM 2204 N N . ASP A 1 269 ? 99.581 21.420 -103.920 1.00 44.53 269 ASP A N 1
ATOM 2205 C CA . ASP A 1 269 ? 98.592 22.456 -103.645 1.00 44.53 269 ASP A CA 1
ATOM 2206 C C . ASP A 1 269 ? 97.917 22.141 -102.315 1.00 44.53 269 ASP A C 1
ATOM 2208 O O . ASP A 1 269 ? 97.353 21.072 -102.067 1.00 44.53 269 ASP A O 1
ATOM 2212 N N . TYR A 1 270 ? 98.140 23.078 -101.411 1.00 42.59 270 TYR A N 1
ATOM 2213 C CA . TYR A 1 270 ? 97.850 23.020 -100.001 1.00 42.59 270 TYR A CA 1
ATOM 2214 C C . TYR A 1 270 ? 96.368 23.295 -99.729 1.00 42.59 270 TYR A C 1
ATOM 2216 O O . TYR A 1 270 ? 95.721 24.088 -100.402 1.00 42.59 270 TYR A O 1
ATOM 2224 N N . SER A 1 271 ? 95.906 22.707 -98.623 1.00 39.94 271 SER A N 1
ATOM 2225 C CA . SER A 1 271 ? 95.014 23.321 -97.629 1.00 39.94 271 SER A CA 1
ATOM 2226 C C . SER A 1 271 ? 93.643 23.858 -98.074 1.00 39.94 271 SER A C 1
ATOM 2228 O O . SER A 1 271 ? 93.537 24.943 -98.629 1.00 39.94 271 SER A O 1
ATOM 2230 N N . HIS A 1 272 ? 92.571 23.216 -97.599 1.00 39.75 272 HIS A N 1
ATOM 2231 C CA . HIS A 1 272 ? 91.797 23.759 -96.469 1.00 39.75 272 HIS A CA 1
ATOM 2232 C C . HIS A 1 272 ? 90.721 22.763 -95.997 1.00 39.75 272 HIS A C 1
ATOM 2234 O O . HIS A 1 272 ? 89.585 22.733 -96.462 1.00 39.75 272 HIS A O 1
ATOM 2240 N N . HIS A 1 273 ? 91.078 21.972 -94.988 1.00 41.22 273 HIS A N 1
ATOM 2241 C CA . HIS A 1 273 ? 90.127 21.444 -94.017 1.00 41.22 273 HIS A CA 1
ATOM 2242 C C . HIS A 1 273 ? 90.439 22.122 -92.690 1.00 41.22 273 HIS A C 1
ATOM 2244 O O . HIS A 1 273 ? 91.499 21.885 -92.122 1.00 41.22 273 HIS A O 1
ATOM 2250 N N . MET A 1 274 ? 89.528 22.965 -92.208 1.00 40.72 274 MET A N 1
ATOM 2251 C CA . MET A 1 274 ? 89.468 23.365 -90.806 1.00 40.72 274 MET A CA 1
ATOM 2252 C C . MET A 1 274 ? 88.013 23.304 -90.353 1.00 40.72 274 MET A C 1
ATOM 2254 O O . MET A 1 274 ? 87.134 23.986 -90.871 1.00 40.72 274 MET A O 1
ATOM 2258 N N . ASN A 1 275 ? 87.809 22.409 -89.396 1.00 44.38 275 ASN A N 1
ATOM 2259 C CA . ASN A 1 275 ? 86.642 22.278 -88.546 1.00 44.38 275 ASN A CA 1
ATOM 2260 C C . ASN A 1 275 ? 86.463 23.509 -87.636 1.00 44.38 275 ASN A C 1
ATOM 2262 O O . ASN A 1 275 ? 87.386 24.295 -87.443 1.00 44.38 275 ASN A O 1
ATOM 2266 N N . SER A 1 276 ? 85.324 23.514 -86.935 1.00 40.97 276 SER A N 1
ATOM 2267 C CA . SER A 1 276 ? 85.024 24.213 -85.672 1.00 40.97 276 SER A CA 1
ATOM 2268 C C . SER A 1 276 ? 84.365 25.595 -85.777 1.00 40.97 276 SER A C 1
ATOM 2270 O O . SER A 1 276 ? 85.012 26.597 -86.029 1.00 40.97 276 SER A O 1
ATOM 2272 N N . ILE A 1 277 ? 83.056 25.638 -85.506 1.00 44.53 277 ILE A N 1
ATOM 2273 C CA . ILE A 1 277 ? 82.475 26.362 -84.364 1.00 44.53 277 ILE A CA 1
ATOM 2274 C C . ILE A 1 277 ? 81.139 25.677 -84.044 1.00 44.53 277 ILE A C 1
ATOM 2276 O O . ILE A 1 277 ? 80.190 25.689 -84.826 1.00 44.53 277 ILE A O 1
ATOM 2280 N N . LYS A 1 278 ? 81.117 25.006 -82.891 1.00 45.19 278 LYS A N 1
ATOM 2281 C CA . LYS A 1 278 ? 79.897 24.568 -82.223 1.00 45.19 278 LYS A CA 1
ATOM 2282 C C . LYS A 1 278 ? 79.189 25.802 -81.662 1.00 45.19 278 LYS A C 1
ATOM 2284 O O . LYS A 1 278 ? 79.832 26.658 -81.065 1.00 45.19 278 LYS A O 1
ATOM 2289 N N . GLU A 1 279 ? 77.883 25.843 -81.884 1.00 44.84 279 GLU A N 1
ATOM 2290 C CA . GLU A 1 279 ? 76.827 26.262 -80.959 1.00 44.84 279 GLU A CA 1
ATOM 2291 C C . GLU A 1 279 ? 77.245 27.093 -79.730 1.00 44.84 279 GLU A C 1
ATOM 2293 O O . GLU A 1 279 ? 77.890 26.599 -78.807 1.00 44.84 279 GLU A O 1
ATOM 2298 N N . ASN A 1 280 ? 76.692 28.306 -79.630 1.00 48.38 280 ASN A N 1
ATOM 2299 C CA . ASN A 1 280 ? 76.049 28.699 -78.382 1.00 48.38 280 ASN A CA 1
ATOM 2300 C C . ASN A 1 280 ? 74.734 29.463 -78.646 1.00 48.38 280 ASN A C 1
ATOM 2302 O O . ASN A 1 280 ? 74.633 30.200 -79.628 1.00 48.38 280 ASN A O 1
ATOM 2306 N N . PRO A 1 281 ? 73.706 29.222 -77.814 1.00 57.06 281 PRO A N 1
ATOM 2307 C CA . PRO A 1 281 ? 72.294 29.399 -78.139 1.00 57.06 281 PRO A CA 1
ATOM 2308 C C . PRO A 1 281 ? 71.769 30.814 -77.864 1.00 57.06 281 PRO A C 1
ATOM 2310 O O . PRO A 1 281 ? 72.303 31.555 -77.042 1.00 57.06 281 PRO A O 1
ATOM 2313 N N . ALA A 1 282 ? 70.656 31.147 -78.521 1.00 46.91 282 ALA A N 1
ATOM 2314 C CA . ALA A 1 282 ? 69.883 32.372 -78.330 1.00 46.91 282 ALA A CA 1
ATOM 2315 C C . ALA A 1 282 ? 69.658 32.734 -76.840 1.00 46.91 282 ALA A C 1
ATOM 2317 O O . ALA A 1 282 ? 69.394 31.844 -76.021 1.00 46.91 282 ALA A O 1
ATOM 2318 N N . PRO A 1 283 ? 69.693 34.030 -76.471 1.00 48.84 283 PRO A N 1
ATOM 2319 C CA . PRO A 1 283 ? 69.443 34.462 -75.102 1.00 48.84 283 PRO A CA 1
ATOM 2320 C C . PRO A 1 283 ? 68.016 34.089 -74.673 1.00 48.84 283 PRO A C 1
ATOM 2322 O O . PRO A 1 283 ? 67.025 34.562 -75.230 1.00 48.84 283 PRO A O 1
ATOM 2325 N N . LYS A 1 284 ? 67.905 33.231 -73.652 1.00 50.72 284 LYS A N 1
ATOM 2326 C CA . LYS A 1 284 ? 66.645 32.953 -72.954 1.00 50.72 284 LYS A CA 1
ATOM 2327 C C . LYS A 1 284 ? 66.170 34.235 -72.271 1.00 50.72 284 LYS A C 1
ATOM 2329 O O . LYS A 1 284 ? 66.772 34.673 -71.295 1.00 50.72 284 LYS A O 1
ATOM 2334 N N . ILE A 1 285 ? 65.050 34.787 -72.733 1.00 46.91 285 ILE A N 1
ATOM 2335 C CA . ILE A 1 285 ? 64.287 35.786 -71.980 1.00 46.91 285 ILE A CA 1
ATOM 2336 C C . ILE A 1 285 ? 63.908 35.146 -70.641 1.00 46.91 285 ILE A C 1
ATOM 2338 O O . ILE A 1 285 ? 63.241 34.106 -70.599 1.00 46.91 285 ILE A O 1
ATOM 2342 N N . ALA A 1 286 ? 64.367 35.745 -69.546 1.00 41.91 286 ALA A N 1
ATOM 2343 C CA . ALA A 1 286 ? 64.022 35.319 -68.205 1.00 41.91 286 ALA A CA 1
ATOM 2344 C C . ALA A 1 286 ? 62.498 35.399 -68.027 1.00 41.91 286 ALA A C 1
ATOM 2346 O O . ALA A 1 286 ? 61.927 36.476 -67.896 1.00 41.91 286 ALA A O 1
ATOM 2347 N N . ARG A 1 287 ? 61.823 34.245 -67.987 1.00 51.91 287 ARG A N 1
ATOM 2348 C CA . ARG A 1 287 ? 60.494 34.130 -67.376 1.00 51.91 287 ARG A CA 1
ATOM 2349 C C . ARG A 1 287 ? 60.672 34.174 -65.859 1.00 51.91 287 ARG A C 1
ATOM 2351 O O . ARG A 1 287 ? 60.523 33.155 -65.184 1.00 51.91 287 ARG A O 1
ATOM 2358 N N . SER A 1 288 ? 61.048 35.329 -65.316 1.00 47.22 288 SER A N 1
ATOM 2359 C CA . SER A 1 288 ? 60.929 35.568 -63.883 1.00 47.22 288 SER A CA 1
ATOM 2360 C C . SER A 1 288 ? 59.436 35.631 -63.562 1.00 47.22 288 SER A C 1
ATOM 2362 O O . SER A 1 288 ? 58.729 36.563 -63.926 1.00 47.22 288 SER A O 1
ATOM 2364 N N . LYS A 1 289 ? 58.918 34.587 -62.911 1.00 55.22 289 LYS A N 1
ATOM 2365 C CA . LYS A 1 289 ? 57.641 34.692 -62.202 1.00 55.22 289 LYS A CA 1
ATOM 2366 C C . LYS A 1 289 ? 57.880 35.666 -61.040 1.00 55.22 289 LYS A C 1
ATOM 2368 O O . LYS A 1 289 ? 58.715 35.334 -60.193 1.00 55.22 289 LYS A O 1
ATOM 2373 N N . PRO A 1 290 ? 57.222 36.834 -60.969 1.00 53.12 290 PRO A N 1
ATOM 2374 C CA . PRO A 1 290 ? 57.353 37.699 -59.807 1.00 53.12 290 PRO A CA 1
ATOM 2375 C C . PRO A 1 290 ? 56.746 36.964 -58.606 1.00 53.12 290 PRO A C 1
ATOM 2377 O O . PRO A 1 290 ? 55.545 36.725 -58.547 1.00 53.12 290 PRO A O 1
ATOM 2380 N N . LYS A 1 291 ? 57.591 36.542 -57.659 1.00 54.56 291 LYS A N 1
ATOM 2381 C CA . LYS A 1 291 ? 57.161 35.895 -56.404 1.00 54.56 291 LYS A CA 1
ATOM 2382 C C . LYS A 1 291 ? 56.639 36.888 -55.360 1.00 54.56 291 LYS A C 1
ATOM 2384 O O . LYS A 1 291 ? 56.288 36.473 -54.265 1.00 54.56 291 LYS A O 1
ATOM 2389 N N . LEU A 1 292 ? 56.567 38.172 -55.692 1.00 54.94 292 LEU A N 1
ATOM 2390 C CA . LEU A 1 292 ? 56.052 39.213 -54.813 1.00 54.94 292 LEU A CA 1
ATOM 2391 C C . LEU A 1 292 ? 55.017 40.012 -55.598 1.00 54.94 292 LEU A C 1
ATOM 2393 O O . LEU A 1 292 ? 55.321 41.027 -56.218 1.00 54.94 292 LEU A O 1
ATOM 2397 N N . LEU A 1 293 ? 53.802 39.473 -55.645 1.00 57.75 293 LEU A N 1
ATOM 2398 C CA . LEU A 1 293 ? 52.650 40.186 -56.174 1.00 57.75 293 LEU A CA 1
ATOM 2399 C C . LEU A 1 293 ? 52.221 41.210 -55.124 1.00 57.75 293 LEU A C 1
ATOM 2401 O O . LEU A 1 293 ? 51.835 40.845 -54.015 1.00 57.75 293 LEU A O 1
ATOM 2405 N N . ILE A 1 294 ? 52.327 42.487 -55.477 1.00 59.03 294 ILE A N 1
ATOM 2406 C CA . ILE A 1 294 ? 51.826 43.592 -54.664 1.00 59.03 294 ILE A CA 1
ATOM 2407 C C . ILE A 1 294 ? 50.288 43.501 -54.670 1.00 59.03 294 ILE A C 1
ATOM 2409 O O . ILE A 1 294 ? 49.702 43.430 -55.758 1.00 59.03 294 ILE A O 1
ATOM 2413 N N . PRO A 1 295 ? 49.621 43.478 -53.501 1.00 58.59 295 PRO A N 1
ATOM 2414 C CA . PRO A 1 295 ? 48.162 43.488 -53.433 1.00 58.59 295 PRO A CA 1
ATOM 2415 C C . PRO A 1 295 ? 47.597 44.706 -54.184 1.00 58.59 295 PRO A C 1
ATOM 2417 O O . PRO A 1 295 ? 47.951 45.838 -53.868 1.00 58.59 295 PRO A O 1
ATOM 2420 N N . GLY A 1 296 ? 46.749 44.471 -55.194 1.00 62.78 296 GLY A N 1
ATOM 2421 C CA . GLY A 1 296 ? 46.100 45.518 -56.004 1.00 62.78 296 GLY A CA 1
ATOM 2422 C C . GLY A 1 296 ? 46.603 45.673 -57.448 1.00 62.78 296 GLY A C 1
ATOM 2423 O O . GLY A 1 296 ? 46.036 46.460 -58.200 1.00 62.78 296 GLY A O 1
ATOM 2424 N N . ALA A 1 297 ? 47.629 44.928 -57.876 1.00 72.56 297 ALA A N 1
ATOM 2425 C CA . ALA A 1 297 ? 48.016 44.870 -59.290 1.00 72.56 297 ALA A CA 1
ATOM 2426 C C . ALA A 1 297 ? 47.085 43.940 -60.097 1.00 72.56 297 ALA A C 1
ATOM 2428 O O . ALA A 1 297 ? 46.676 42.885 -59.609 1.00 72.56 297 ALA A O 1
ATOM 2429 N N . THR A 1 298 ? 46.817 44.276 -61.361 1.00 63.59 298 THR A N 1
ATOM 2430 C CA . THR A 1 298 ? 45.941 43.503 -62.268 1.00 63.59 298 THR A CA 1
ATOM 2431 C C . THR A 1 298 ? 46.358 42.032 -62.405 1.00 63.59 298 THR A C 1
ATOM 2433 O O . THR A 1 298 ? 45.510 41.144 -62.472 1.00 63.59 298 THR A O 1
ATOM 2436 N N . ASP A 1 299 ? 47.661 41.745 -62.357 1.00 62.06 299 ASP A N 1
ATOM 2437 C CA . ASP A 1 299 ? 48.200 40.381 -62.423 1.00 62.06 299 ASP A CA 1
ATOM 2438 C C . ASP A 1 299 ? 47.919 39.545 -61.158 1.00 62.06 299 ASP A C 1
ATOM 2440 O O . ASP A 1 299 ? 47.798 38.318 -61.240 1.00 62.06 299 ASP A O 1
ATOM 2444 N N . PHE A 1 300 ? 47.770 40.186 -59.990 1.00 70.62 300 PHE A N 1
ATOM 2445 C CA . PHE A 1 300 ? 47.369 39.518 -58.745 1.00 70.62 300 PHE A CA 1
ATOM 2446 C C . PHE A 1 300 ? 45.902 39.077 -58.813 1.00 70.62 300 PHE A C 1
ATOM 2448 O O . PHE A 1 300 ? 45.573 37.939 -58.469 1.00 70.62 300 PHE A O 1
ATOM 2455 N N . GLU A 1 301 ? 45.027 39.940 -59.332 1.00 70.19 301 GLU A N 1
ATOM 2456 C CA . GLU A 1 301 ? 43.607 39.627 -59.517 1.00 70.19 301 GLU A CA 1
ATOM 2457 C C . GLU A 1 301 ? 43.387 38.554 -60.591 1.00 70.19 301 GLU A C 1
ATOM 2459 O O . GLU A 1 301 ? 42.578 37.644 -60.399 1.00 70.19 301 GLU A O 1
ATOM 2464 N N . LEU A 1 302 ? 44.170 38.574 -61.676 1.00 72.19 302 LEU A N 1
ATOM 2465 C CA . LEU A 1 302 ? 44.079 37.577 -62.746 1.00 72.19 302 LEU A CA 1
ATOM 2466 C C . LEU A 1 302 ? 44.506 36.170 -62.284 1.00 72.19 302 LEU A C 1
ATOM 2468 O O . LEU A 1 302 ? 43.936 35.166 -62.717 1.00 72.19 302 LEU A O 1
ATOM 2472 N N . MET A 1 303 ? 45.495 36.071 -61.389 1.00 67.81 303 MET A N 1
ATOM 2473 C CA . MET A 1 303 ? 45.894 34.794 -60.779 1.00 67.81 303 MET A CA 1
ATOM 2474 C C . MET A 1 303 ? 44.880 34.307 -59.740 1.00 67.81 303 MET A C 1
ATOM 2476 O O . MET A 1 303 ? 44.603 33.108 -59.689 1.00 67.81 303 MET A O 1
ATOM 2480 N N . LYS A 1 304 ? 44.267 35.222 -58.977 1.00 66.50 304 LYS A N 1
ATOM 2481 C CA . LYS A 1 304 ? 43.153 34.913 -58.068 1.00 66.50 304 LYS A CA 1
ATOM 2482 C C . LYS A 1 304 ? 41.925 34.395 -58.826 1.00 66.50 304 LYS A C 1
ATOM 2484 O O . LYS A 1 304 ? 41.266 33.474 -58.363 1.00 66.50 304 LYS A O 1
ATOM 2489 N N . ALA A 1 305 ? 41.649 34.926 -60.016 1.00 65.62 305 ALA A N 1
ATOM 2490 C CA . ALA A 1 305 ? 40.567 34.435 -60.868 1.00 65.62 305 ALA A CA 1
ATOM 2491 C C . ALA A 1 305 ? 40.856 33.041 -61.457 1.00 65.62 305 ALA A C 1
ATOM 2493 O O . ALA A 1 305 ? 39.932 32.260 -61.651 1.00 65.62 305 ALA A O 1
ATOM 2494 N N . LYS A 1 306 ? 42.128 32.690 -61.704 1.00 66.75 306 LYS A N 1
ATOM 2495 C CA . LYS A 1 306 ? 42.517 31.356 -62.204 1.00 66.75 306 LYS A CA 1
ATOM 2496 C C . LYS A 1 306 ? 42.444 30.247 -61.154 1.00 66.75 306 LYS A C 1
ATOM 2498 O O . LYS A 1 306 ? 42.314 29.087 -61.534 1.00 66.75 306 LYS A O 1
ATOM 2503 N N . SER A 1 307 ? 42.568 30.572 -59.866 1.00 64.31 307 SER A N 1
ATOM 2504 C CA . SER A 1 307 ? 42.459 29.588 -58.779 1.00 64.31 307 SER A CA 1
ATOM 2505 C C . SER A 1 307 ? 41.015 29.310 -58.353 1.00 64.31 307 SER A C 1
ATOM 2507 O O . SER A 1 307 ? 40.773 28.354 -57.618 1.00 64.31 307 SER A O 1
ATOM 2509 N N . ILE A 1 308 ? 40.056 30.105 -58.831 1.00 68.00 308 ILE A N 1
ATOM 2510 C CA . ILE A 1 308 ? 38.628 29.877 -58.630 1.00 68.00 308 ILE A CA 1
ATOM 2511 C C . ILE A 1 308 ? 38.115 29.140 -59.875 1.00 68.00 308 ILE A C 1
ATOM 2513 O O . ILE A 1 308 ? 38.129 29.715 -60.965 1.00 68.00 308 ILE A O 1
ATOM 2517 N N . PRO A 1 309 ? 37.691 27.868 -59.772 1.00 66.69 309 PRO A N 1
ATOM 2518 C CA . PRO A 1 309 ? 37.094 27.188 -60.913 1.00 66.69 309 PRO A CA 1
ATOM 2519 C C . PRO A 1 309 ? 35.818 27.932 -61.349 1.00 66.69 309 PRO A C 1
ATOM 2521 O O . PRO A 1 309 ? 35.130 28.511 -60.503 1.00 66.69 309 PRO A O 1
ATOM 2524 N N . PRO A 1 310 ? 35.483 27.937 -62.653 1.00 67.12 310 PRO A N 1
ATOM 2525 C CA . PRO A 1 310 ? 34.282 28.602 -63.142 1.00 67.12 310 PRO A CA 1
ATOM 2526 C C . PRO A 1 310 ? 33.031 28.041 -62.441 1.00 67.12 310 PRO A C 1
ATOM 2528 O O . PRO A 1 310 ? 32.995 26.849 -62.105 1.00 67.12 310 PRO A O 1
ATOM 2531 N N . PRO A 1 311 ? 32.000 28.872 -62.206 1.00 60.22 311 PRO A N 1
ATOM 2532 C CA . PRO A 1 311 ? 30.801 28.454 -61.488 1.00 60.22 311 PRO A CA 1
ATOM 2533 C C . PRO A 1 311 ? 30.166 27.238 -62.179 1.00 60.22 311 PRO A C 1
ATOM 2535 O O . PRO A 1 311 ? 29.812 27.297 -63.353 1.00 60.22 311 PRO A O 1
ATOM 2538 N N . GLY A 1 312 ? 30.073 26.120 -61.449 1.00 57.75 312 GLY A N 1
ATOM 2539 C CA . GLY A 1 312 ? 29.575 24.830 -61.951 1.00 57.75 312 GLY A CA 1
ATOM 2540 C C . GLY A 1 312 ? 30.609 23.694 -62.012 1.00 57.75 312 GLY A C 1
ATOM 2541 O O . GLY A 1 312 ? 30.215 22.553 -62.229 1.00 57.75 312 GLY A O 1
ATOM 2542 N N . ALA A 1 313 ? 31.900 23.965 -61.774 1.00 60.47 313 ALA A N 1
ATOM 2543 C CA . ALA A 1 313 ? 32.980 22.964 -61.802 1.00 60.47 313 ALA A CA 1
ATOM 2544 C C . ALA A 1 313 ? 33.533 22.566 -60.411 1.00 60.47 313 ALA A C 1
ATOM 2546 O O . ALA A 1 313 ? 34.630 22.017 -60.315 1.00 60.47 313 ALA A O 1
ATOM 2547 N N . TYR A 1 314 ? 32.806 22.842 -59.324 1.00 61.97 314 TYR A N 1
ATOM 2548 C CA . TYR A 1 314 ? 33.218 22.443 -57.973 1.00 61.97 314 TYR A CA 1
ATOM 2549 C C . TYR A 1 314 ? 33.006 20.936 -57.766 1.00 61.97 314 TYR A C 1
ATOM 2551 O O . TYR A 1 314 ? 31.874 20.459 -57.815 1.00 61.97 314 TYR A O 1
ATOM 2559 N N . ASP A 1 315 ? 34.083 20.190 -57.512 1.00 59.44 315 ASP A N 1
ATOM 2560 C CA . ASP A 1 315 ? 34.012 18.785 -57.101 1.00 59.44 315 ASP A CA 1
ATOM 2561 C C . ASP A 1 315 ? 33.739 18.711 -55.581 1.00 59.44 315 ASP A C 1
ATOM 2563 O O . ASP A 1 315 ? 34.593 19.124 -54.791 1.00 59.44 315 ASP A O 1
ATOM 2567 N N . PRO A 1 316 ? 32.574 18.213 -55.123 1.00 58.06 316 PRO A N 1
ATOM 2568 C CA . PRO A 1 316 ? 32.189 18.243 -53.708 1.00 58.06 316 PRO A CA 1
ATOM 2569 C C . PRO A 1 316 ? 33.025 17.319 -52.802 1.00 58.06 316 PRO A C 1
ATOM 2571 O O . PRO A 1 316 ? 32.791 17.289 -51.595 1.00 58.06 316 PRO A O 1
ATOM 2574 N N . LYS A 1 317 ? 33.976 16.546 -53.349 1.00 59.38 317 LYS A N 1
ATOM 2575 C CA . LYS A 1 317 ? 34.828 15.616 -52.584 1.00 59.38 317 LYS A CA 1
ATOM 2576 C C . LYS A 1 317 ? 36.254 16.106 -52.324 1.00 59.38 317 LYS A C 1
ATOM 2578 O O . LYS A 1 317 ? 36.960 15.461 -51.552 1.00 59.38 317 LYS A O 1
ATOM 2583 N N . VAL A 1 318 ? 36.678 17.229 -52.902 1.00 55.16 318 VAL A N 1
ATOM 2584 C CA . VAL A 1 318 ? 38.012 17.797 -52.653 1.00 55.16 318 VAL A CA 1
ATOM 2585 C C . VAL A 1 318 ? 37.852 19.091 -51.864 1.00 55.16 318 VAL A C 1
ATOM 2587 O O . VAL A 1 318 ? 37.625 20.160 -52.423 1.00 55.16 318 VAL A O 1
ATOM 2590 N N . LEU A 1 319 ? 37.948 18.992 -50.537 1.00 54.91 319 LEU A N 1
ATOM 2591 C CA . LEU A 1 319 ? 38.054 20.176 -49.689 1.00 54.91 319 LEU A CA 1
ATOM 2592 C C . LEU A 1 319 ? 39.391 20.880 -49.980 1.00 54.91 319 LEU A C 1
ATOM 2594 O O . LEU A 1 319 ? 40.430 20.212 -49.987 1.00 54.91 319 LEU A O 1
ATOM 2598 N N . PRO A 1 320 ? 39.406 22.208 -50.192 1.00 52.16 320 PRO A N 1
ATOM 2599 C CA . PRO A 1 320 ? 40.653 22.955 -50.252 1.00 52.16 320 PRO A CA 1
ATOM 2600 C C . PRO A 1 320 ? 41.376 22.798 -48.911 1.00 52.16 320 PRO A C 1
ATOM 2602 O O . PRO A 1 320 ? 40.786 23.023 -47.854 1.00 52.16 320 PRO A O 1
ATOM 2605 N N . SER A 1 321 ? 42.644 22.380 -48.945 1.00 47.25 321 SER A N 1
ATOM 2606 C CA . SER A 1 321 ? 43.505 22.306 -47.764 1.00 47.25 321 SER A CA 1
ATOM 2607 C C . SER A 1 321 ? 43.489 23.664 -47.061 1.00 47.25 321 SER A C 1
ATOM 2609 O O . SER A 1 321 ? 43.992 24.649 -47.602 1.00 47.25 321 SER A O 1
ATOM 2611 N N . GLY A 1 322 ? 42.843 23.721 -45.897 1.00 50.34 322 GLY A N 1
ATOM 2612 C CA . GLY A 1 322 ? 42.572 24.940 -45.140 1.00 50.34 322 GLY A CA 1
ATOM 2613 C C . GLY A 1 322 ? 43.820 25.540 -44.504 1.00 50.34 322 GLY A C 1
ATOM 2614 O O . GLY A 1 322 ? 43.940 25.559 -43.285 1.00 50.34 322 GLY A O 1
ATOM 2615 N N . SER A 1 323 ? 44.738 26.057 -45.315 1.00 48.88 323 SER A N 1
ATOM 2616 C CA . SER A 1 323 ? 45.832 26.900 -44.844 1.00 48.88 323 SER A CA 1
ATOM 2617 C C . SER A 1 323 ? 45.720 28.291 -45.465 1.00 48.88 323 SER A C 1
ATOM 2619 O O . SER A 1 323 ? 46.140 28.513 -46.599 1.00 48.88 323 SER A O 1
ATOM 2621 N N . GLY A 1 324 ? 45.173 29.219 -44.677 1.00 52.88 324 GLY A N 1
ATOM 2622 C CA . GLY A 1 324 ? 45.581 30.623 -44.718 1.00 52.88 324 GLY A CA 1
ATOM 2623 C C . GLY A 1 324 ? 44.755 31.577 -45.573 1.00 52.88 324 GLY A C 1
ATOM 2624 O O . GLY A 1 324 ? 45.347 32.279 -46.382 1.00 52.88 324 GLY A O 1
ATOM 2625 N N . LEU A 1 325 ? 43.429 31.660 -45.394 1.00 45.69 325 LEU A N 1
ATOM 2626 C CA . LEU A 1 325 ? 42.671 32.768 -46.005 1.00 45.69 325 LEU A CA 1
ATOM 2627 C C . LEU A 1 325 ? 41.382 33.191 -45.271 1.00 45.69 325 LEU A C 1
ATOM 2629 O O . LEU A 1 325 ? 40.420 33.587 -45.919 1.00 45.69 325 LEU A O 1
ATOM 2633 N N . TRP A 1 326 ? 41.347 33.105 -43.937 1.00 42.62 326 TRP A N 1
ATOM 2634 C CA . TRP A 1 326 ? 40.254 33.672 -43.125 1.00 42.62 326 TRP A CA 1
ATOM 2635 C C . TRP A 1 326 ? 40.774 34.261 -41.801 1.00 42.62 326 TRP A C 1
ATOM 2637 O O . TRP A 1 326 ? 40.213 34.009 -40.741 1.00 42.62 326 TRP A O 1
ATOM 2647 N N . ASP A 1 327 ? 41.854 35.040 -41.858 1.00 48.19 327 ASP A N 1
ATOM 2648 C CA . ASP A 1 327 ? 42.187 36.006 -40.804 1.00 48.19 327 ASP A CA 1
ATOM 2649 C C . ASP A 1 327 ? 41.689 37.372 -41.284 1.00 48.19 327 ASP A C 1
ATOM 2651 O O . ASP A 1 327 ? 42.324 37.966 -42.144 1.00 48.19 327 ASP A O 1
ATOM 2655 N N . ASP A 1 328 ? 40.496 37.783 -40.828 1.00 45.81 328 ASP A N 1
ATOM 2656 C CA . ASP A 1 328 ? 40.157 39.200 -40.550 1.00 45.81 328 ASP A CA 1
ATOM 2657 C C . ASP A 1 328 ? 38.706 39.451 -40.105 1.00 45.81 328 ASP A C 1
ATOM 2659 O O . ASP A 1 328 ? 38.323 40.583 -39.823 1.00 45.81 328 ASP A O 1
ATOM 2663 N N . VAL A 1 329 ? 37.886 38.414 -39.907 1.00 42.53 329 VAL A N 1
ATOM 2664 C CA . VAL A 1 329 ? 36.601 38.583 -39.207 1.00 42.53 329 VAL A CA 1
ATOM 2665 C C . VAL A 1 329 ? 36.491 37.559 -38.086 1.00 42.53 329 VAL A C 1
ATOM 2667 O O . VAL A 1 329 ? 35.917 36.482 -38.236 1.00 42.53 329 VAL A O 1
ATOM 2670 N N . LYS A 1 330 ? 37.054 37.909 -36.923 1.00 41.59 330 LYS A N 1
ATOM 2671 C CA . LYS A 1 330 ? 36.764 37.228 -35.656 1.00 41.59 330 LYS A CA 1
ATOM 2672 C C . LYS A 1 330 ? 35.306 37.488 -35.281 1.00 41.59 330 LYS A C 1
ATOM 2674 O O . LYS A 1 330 ? 34.998 38.402 -34.520 1.00 41.59 330 LYS A O 1
ATOM 2679 N N . VAL A 1 331 ? 34.405 36.643 -35.771 1.00 42.19 331 VAL A N 1
ATOM 2680 C CA . VAL A 1 331 ? 33.134 36.403 -35.087 1.00 42.19 331 VAL A CA 1
ATOM 2681 C C . VAL A 1 331 ? 33.491 35.722 -33.767 1.00 42.19 331 VAL A C 1
ATOM 2683 O O . VAL A 1 331 ? 33.803 34.533 -33.719 1.00 42.19 331 VAL A O 1
ATOM 2686 N N . SER A 1 332 ? 33.528 36.509 -32.693 1.00 43.44 332 SER A N 1
ATOM 2687 C CA . SER A 1 332 ? 33.660 36.013 -31.327 1.00 43.44 332 SER A CA 1
ATOM 2688 C C . SER A 1 332 ? 32.404 35.216 -30.970 1.00 43.44 332 SER A C 1
ATOM 2690 O O . SER A 1 332 ? 31.465 35.746 -30.381 1.00 43.44 332 SER A O 1
ATOM 2692 N N . MET A 1 333 ? 32.392 33.929 -31.308 1.00 43.19 333 MET A N 1
ATOM 2693 C CA . MET A 1 333 ? 31.541 32.959 -30.625 1.00 43.19 333 MET A CA 1
ATOM 2694 C C . MET A 1 333 ? 31.979 32.975 -29.159 1.00 43.19 333 MET A C 1
ATOM 2696 O O . MET A 1 333 ? 33.147 32.709 -28.864 1.00 43.19 333 MET A O 1
ATOM 2700 N N . GLY A 1 334 ? 31.082 33.391 -28.260 1.00 46.81 334 GLY A N 1
ATOM 2701 C CA . GLY A 1 334 ? 31.382 33.510 -26.836 1.00 46.81 334 GLY A CA 1
ATOM 2702 C C . GLY A 1 334 ? 32.064 32.244 -26.324 1.00 46.81 334 GLY A C 1
ATOM 2703 O O . GLY A 1 334 ? 31.658 31.135 -26.673 1.00 46.81 334 GLY A O 1
ATOM 2704 N N . LYS A 1 335 ? 33.117 32.407 -25.517 1.00 49.59 335 LYS A N 1
ATOM 2705 C CA . LYS A 1 335 ? 33.784 31.314 -24.801 1.00 49.59 335 LYS A CA 1
ATOM 2706 C C . LYS A 1 335 ? 32.828 30.732 -23.749 1.00 49.59 335 LYS A C 1
ATOM 2708 O O . LYS A 1 335 ? 33.046 30.895 -22.556 1.00 49.59 335 LYS A O 1
ATOM 2713 N N . GLY A 1 336 ? 31.758 30.073 -24.178 1.00 54.84 336 GLY A N 1
ATOM 2714 C CA . GLY A 1 336 ? 31.130 29.044 -23.368 1.00 54.84 336 GLY A CA 1
ATOM 2715 C C . GLY A 1 336 ? 32.119 27.891 -23.324 1.00 54.84 336 GLY A C 1
ATOM 2716 O O . GLY A 1 336 ? 32.508 27.377 -24.375 1.00 54.84 336 GLY A O 1
ATOM 2717 N N . SER A 1 337 ? 32.600 27.538 -22.133 1.00 62.44 337 SER A N 1
ATOM 2718 C CA . SER A 1 337 ? 33.316 26.281 -21.933 1.00 62.44 337 SER A CA 1
ATOM 2719 C C . SER A 1 337 ? 32.503 25.179 -22.603 1.00 62.44 337 SER A C 1
ATOM 2721 O O . SER A 1 337 ? 31.313 25.053 -22.318 1.00 62.44 337 SER A O 1
ATOM 2723 N N . LYS A 1 338 ? 33.111 24.432 -23.532 1.00 58.84 338 LYS A N 1
ATOM 2724 C CA . LYS A 1 338 ? 32.466 23.249 -24.108 1.00 58.84 338 LYS A CA 1
ATOM 2725 C C . LYS A 1 338 ? 32.033 22.387 -22.929 1.00 58.84 338 LYS A C 1
ATOM 2727 O O . LYS A 1 338 ? 32.904 21.957 -22.177 1.00 58.84 338 LYS A O 1
ATOM 2732 N N . THR A 1 339 ? 30.728 22.215 -22.740 1.00 56.62 339 THR A N 1
ATOM 2733 C CA . THR A 1 339 ? 30.194 21.321 -21.718 1.00 56.62 339 THR A CA 1
ATOM 2734 C C . THR A 1 339 ? 30.737 19.940 -22.044 1.00 56.62 339 THR A C 1
ATOM 2736 O O . THR A 1 339 ? 30.472 19.381 -23.109 1.00 56.62 339 THR A O 1
ATOM 2739 N N . THR A 1 340 ? 31.644 19.440 -21.208 1.00 70.62 340 THR A N 1
ATOM 2740 C CA . THR A 1 340 ? 32.103 18.063 -21.361 1.00 70.62 340 THR A CA 1
ATOM 2741 C C . THR A 1 340 ? 30.981 17.134 -20.923 1.00 70.62 340 THR A C 1
ATOM 2743 O O . THR A 1 340 ? 30.126 17.518 -20.130 1.00 70.62 340 THR A O 1
ATOM 2746 N N . TYR A 1 341 ? 30.972 15.900 -21.425 1.00 68.56 341 TYR A N 1
ATOM 2747 C CA . TYR A 1 341 ? 29.979 14.894 -21.027 1.00 68.56 341 TYR A CA 1
ATOM 2748 C C . TYR A 1 341 ? 29.857 14.769 -19.493 1.00 68.56 341 TYR A C 1
ATOM 2750 O O . TYR A 1 341 ? 28.763 14.606 -18.966 1.00 68.56 341 TYR A O 1
ATOM 2758 N N . LEU A 1 342 ? 30.968 14.951 -18.768 1.00 67.31 342 LEU A N 1
ATOM 2759 C CA . LEU A 1 342 ? 30.999 14.981 -17.304 1.00 67.31 342 LEU A CA 1
ATOM 2760 C C . LEU A 1 342 ? 30.272 16.191 -16.694 1.00 67.31 342 LEU A C 1
ATOM 2762 O O . LEU A 1 342 ? 29.637 16.043 -15.653 1.00 67.31 342 LEU A O 1
ATOM 2766 N N . ASP A 1 343 ? 30.324 17.361 -17.334 1.00 74.12 343 ASP A N 1
ATOM 2767 C CA . ASP A 1 343 ? 29.604 18.560 -16.887 1.00 74.12 343 ASP A CA 1
ATOM 2768 C C . ASP A 1 343 ? 28.092 18.409 -17.104 1.00 74.12 343 ASP A C 1
ATOM 2770 O O . ASP A 1 343 ? 27.299 18.813 -16.253 1.00 74.12 343 ASP A O 1
ATOM 2774 N N . GLU A 1 344 ? 27.684 17.780 -18.212 1.00 75.75 344 GLU A N 1
ATOM 2775 C CA . GLU A 1 344 ? 26.276 17.455 -18.479 1.00 75.75 344 GLU A CA 1
ATOM 2776 C C . GLU A 1 344 ? 25.755 16.380 -17.517 1.00 75.75 344 GLU A C 1
ATOM 2778 O O . GLU A 1 344 ? 24.644 16.502 -17.000 1.00 75.75 344 GLU A O 1
ATOM 2783 N N . GLU A 1 345 ? 26.569 15.371 -17.188 1.00 75.38 345 GLU A N 1
ATOM 2784 C CA . GLU A 1 345 ? 26.202 14.330 -16.226 1.00 75.38 345 GLU A CA 1
ATOM 2785 C C . GLU A 1 345 ? 26.124 14.876 -14.788 1.00 75.38 345 GLU A C 1
ATOM 2787 O O . GLU A 1 345 ? 25.226 14.508 -14.027 1.00 75.38 345 GLU A O 1
ATOM 2792 N N . GLN A 1 346 ? 27.012 15.801 -14.406 1.00 73.94 346 GLN A N 1
ATOM 2793 C CA . GLN A 1 346 ? 26.930 16.499 -13.119 1.00 73.94 346 GLN A CA 1
ATOM 2794 C C . GLN A 1 346 ? 25.724 17.437 -13.050 1.00 73.94 346 GLN A C 1
ATOM 2796 O O . GLN A 1 346 ? 25.044 17.473 -12.023 1.00 73.94 346 GLN A O 1
ATOM 2801 N N . ALA A 1 347 ? 25.421 18.168 -14.126 1.00 76.62 347 ALA A N 1
ATOM 2802 C CA . ALA A 1 347 ? 24.220 18.992 -14.201 1.00 76.62 347 ALA A CA 1
ATOM 2803 C C . ALA A 1 347 ? 22.951 18.132 -14.092 1.00 76.62 347 ALA A C 1
ATOM 2805 O O . ALA A 1 347 ? 22.056 18.475 -13.325 1.00 76.62 347 ALA A O 1
ATOM 2806 N N . ALA A 1 348 ? 22.904 16.977 -14.761 1.00 73.00 348 ALA A N 1
ATOM 2807 C CA . ALA A 1 348 ? 21.795 16.032 -14.653 1.00 73.00 348 ALA A CA 1
ATOM 2808 C C . ALA A 1 348 ? 21.653 15.452 -13.232 1.00 73.00 348 ALA A C 1
ATOM 2810 O O . ALA A 1 348 ? 20.542 15.371 -12.708 1.00 73.00 348 ALA A O 1
ATOM 2811 N N . LYS A 1 349 ? 22.767 15.120 -12.562 1.00 69.12 349 LYS A N 1
ATOM 2812 C CA . LYS A 1 349 ? 22.768 14.618 -11.173 1.00 69.12 349 LYS A CA 1
ATOM 2813 C C . LYS A 1 349 ? 22.357 15.674 -10.144 1.00 69.12 349 LYS A C 1
ATOM 2815 O O . LYS A 1 349 ? 21.776 15.313 -9.126 1.00 69.12 349 LYS A O 1
ATOM 2820 N N . ARG A 1 350 ? 22.568 16.971 -10.406 1.00 68.12 350 ARG A N 1
ATOM 2821 C CA . ARG A 1 350 ? 22.048 18.055 -9.543 1.00 68.12 350 ARG A CA 1
ATOM 2822 C C . ARG A 1 350 ? 20.518 18.085 -9.482 1.00 68.12 350 ARG A C 1
ATOM 2824 O O . ARG A 1 350 ? 19.973 18.494 -8.464 1.00 68.12 350 ARG A O 1
ATOM 2831 N N . PHE A 1 351 ? 19.832 17.633 -10.533 1.00 63.53 351 PHE A N 1
ATOM 2832 C CA . PHE A 1 351 ? 18.364 17.566 -10.577 1.00 63.53 351 PHE A CA 1
ATOM 2833 C C . PHE A 1 351 ? 17.792 16.205 -10.152 1.00 63.53 351 PHE A C 1
ATOM 2835 O O . PHE A 1 351 ? 16.577 16.065 -10.031 1.00 63.53 351 PHE A O 1
ATOM 2842 N N . ALA A 1 352 ? 18.650 15.220 -9.886 1.00 66.31 352 ALA A N 1
ATOM 2843 C CA . ALA A 1 352 ? 18.282 13.910 -9.363 1.00 66.31 352 ALA A CA 1
ATOM 2844 C C . ALA A 1 352 ? 19.104 13.614 -8.095 1.00 66.31 352 ALA A C 1
ATOM 2846 O O . ALA A 1 352 ? 19.995 12.759 -8.130 1.00 66.31 352 ALA A O 1
ATOM 2847 N N . PRO A 1 353 ? 18.857 14.339 -6.983 1.00 66.62 353 PRO A N 1
ATOM 2848 C CA . PRO A 1 353 ? 19.536 14.047 -5.729 1.00 66.62 353 PRO A CA 1
ATOM 2849 C C . PRO A 1 353 ? 19.252 12.597 -5.326 1.00 66.62 353 PRO A C 1
ATOM 2851 O O . PRO A 1 353 ? 18.144 12.086 -5.511 1.00 66.62 353 PRO A O 1
ATOM 2854 N N . GLY A 1 354 ? 20.278 11.922 -4.804 1.00 63.91 354 GLY A N 1
ATOM 2855 C CA . GLY A 1 354 ? 20.149 10.546 -4.336 1.00 63.91 354 GLY A CA 1
ATOM 2856 C C . GLY A 1 354 ? 19.064 10.417 -3.257 1.00 63.91 354 GLY A C 1
ATOM 2857 O O . GLY A 1 354 ? 18.739 11.403 -2.586 1.00 63.91 354 GLY A O 1
ATOM 2858 N N . PRO A 1 355 ? 18.495 9.216 -3.069 1.00 55.38 355 PRO A N 1
ATOM 2859 C CA . PRO A 1 355 ? 17.468 8.987 -2.058 1.00 55.38 355 PRO A CA 1
ATOM 2860 C C . PRO A 1 355 ? 17.976 9.435 -0.677 1.00 55.38 355 PRO A C 1
ATOM 2862 O O . PRO A 1 355 ? 18.958 8.903 -0.167 1.00 55.38 355 PRO A O 1
ATOM 2865 N N . GLY A 1 356 ? 17.328 10.458 -0.105 1.00 56.31 356 GLY A N 1
ATOM 2866 C CA . GLY A 1 356 ? 17.690 11.071 1.183 1.00 56.31 356 GLY A CA 1
ATOM 2867 C C . GLY A 1 356 ? 18.405 12.430 1.109 1.00 56.31 356 GLY A C 1
ATOM 2868 O O . GLY A 1 356 ? 18.536 13.081 2.138 1.00 56.31 356 GLY A O 1
ATOM 2869 N N . ALA A 1 357 ? 18.811 12.893 -0.079 1.00 54.31 357 ALA A N 1
ATOM 2870 C CA . ALA A 1 357 ? 19.492 14.181 -0.285 1.00 54.31 357 ALA A CA 1
ATOM 2871 C C . ALA A 1 357 ? 18.596 15.262 -0.922 1.00 54.31 357 ALA A C 1
ATOM 2873 O O . ALA A 1 357 ? 19.093 16.254 -1.454 1.00 54.31 357 ALA A O 1
ATOM 2874 N N . TYR A 1 358 ? 17.274 15.077 -0.904 1.00 64.88 358 TYR A N 1
ATOM 2875 C CA . TYR A 1 358 ? 16.346 16.127 -1.311 1.00 64.88 358 TYR A CA 1
ATOM 2876 C C . TYR A 1 358 ? 16.445 17.267 -0.296 1.00 64.88 358 TYR A C 1
ATOM 2878 O O . TYR A 1 358 ? 15.973 17.134 0.834 1.00 64.88 358 TYR A O 1
ATOM 2886 N N . GLU A 1 359 ? 17.049 18.391 -0.683 1.00 55.16 359 GLU A N 1
ATOM 2887 C CA . GLU A 1 359 ? 16.811 19.640 0.031 1.00 55.16 359 GLU A CA 1
ATOM 2888 C C . GLU A 1 359 ? 15.302 19.878 -0.011 1.00 55.16 359 GLU A C 1
ATOM 2890 O O . GLU A 1 359 ? 14.716 20.107 -1.072 1.00 55.16 359 GLU A O 1
ATOM 2895 N N . VAL A 1 360 ? 14.645 19.749 1.143 1.00 50.19 360 VAL A N 1
ATOM 2896 C CA . VAL A 1 360 ? 13.254 20.161 1.294 1.00 50.19 360 VAL A CA 1
ATOM 2897 C C . VAL A 1 360 ? 13.240 21.625 0.889 1.00 50.19 360 VAL A C 1
ATOM 2899 O O . VAL A 1 360 ? 13.848 22.455 1.562 1.00 50.19 360 VAL A O 1
ATOM 2902 N N . ALA A 1 361 ? 12.615 21.921 -0.249 1.00 50.59 361 ALA A N 1
ATOM 2903 C CA . ALA A 1 361 ? 12.509 23.247 -0.836 1.00 50.59 361 ALA A CA 1
ATOM 2904 C C . ALA A 1 361 ? 11.643 24.154 0.055 1.00 50.59 361 ALA A C 1
ATOM 2906 O O . ALA A 1 361 ? 10.545 24.575 -0.308 1.00 50.59 361 ALA A O 1
ATOM 2907 N N . ALA A 1 362 ? 12.149 24.467 1.245 1.00 52.47 362 ALA A N 1
ATOM 2908 C CA . ALA A 1 362 ? 11.519 25.293 2.260 1.00 52.47 362 ALA A CA 1
ATOM 2909 C C . ALA A 1 362 ? 11.425 26.767 1.834 1.00 52.47 362 ALA A C 1
ATOM 2911 O O . ALA A 1 362 ? 10.876 27.572 2.574 1.00 52.47 362 ALA A O 1
ATOM 2912 N N . LYS A 1 363 ? 11.962 27.134 0.661 1.00 50.22 363 LYS A N 1
ATOM 2913 C CA . LYS A 1 363 ? 11.897 28.495 0.107 1.00 50.22 363 LYS A CA 1
ATOM 2914 C C . LYS A 1 363 ? 11.159 28.611 -1.232 1.00 50.22 363 LYS A C 1
ATOM 2916 O O . LYS A 1 363 ? 10.908 29.728 -1.660 1.00 50.22 363 LYS A O 1
ATOM 2921 N N . THR A 1 364 ? 10.820 27.506 -1.902 1.00 47.88 364 THR A N 1
ATOM 2922 C CA . THR A 1 364 ? 10.211 27.549 -3.251 1.00 47.88 364 THR A CA 1
ATOM 2923 C C . THR A 1 364 ? 9.035 26.600 -3.457 1.00 47.88 364 THR A C 1
ATOM 2925 O O . THR A 1 364 ? 8.391 26.672 -4.502 1.00 47.88 364 THR A O 1
ATOM 2928 N N . SER A 1 365 ? 8.700 25.737 -2.492 1.00 45.12 365 SER A N 1
ATOM 2929 C CA . SER A 1 365 ? 7.465 24.959 -2.598 1.00 45.12 365 SER A CA 1
ATOM 2930 C C . SER A 1 365 ? 6.249 25.828 -2.259 1.00 45.12 365 SER A C 1
ATOM 2932 O O . SER A 1 365 ? 6.161 26.412 -1.181 1.00 45.12 365 SER A O 1
ATOM 2934 N N . SER A 1 366 ? 5.267 25.848 -3.158 1.00 47.62 366 SER A N 1
ATOM 2935 C CA . SER A 1 366 ? 3.918 26.411 -2.981 1.00 47.62 366 SER A CA 1
ATOM 2936 C C . SER A 1 366 ? 3.075 25.694 -1.906 1.00 47.62 366 SER A C 1
ATOM 2938 O O . SER A 1 366 ? 1.859 25.850 -1.852 1.00 47.62 366 SER A O 1
ATOM 2940 N N . LEU A 1 367 ? 3.722 24.875 -1.072 1.00 47.84 367 LEU A N 1
ATOM 2941 C CA . LEU A 1 367 ? 3.160 24.067 0.007 1.00 47.84 367 LEU A CA 1
ATOM 2942 C C . LEU A 1 367 ? 3.448 24.656 1.396 1.00 47.84 367 LEU A C 1
ATOM 2944 O O . LEU A 1 367 ? 3.058 24.062 2.401 1.00 47.84 367 LEU A O 1
ATO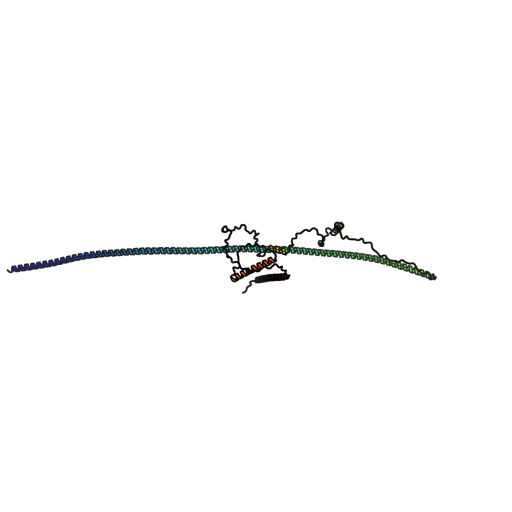M 2948 N N . GLN A 1 368 ? 4.079 25.832 1.479 1.00 47.62 368 GLN A N 1
ATOM 2949 C CA . GLN A 1 368 ? 3.945 26.665 2.670 1.00 47.62 368 GLN A CA 1
ATOM 2950 C C . GLN A 1 368 ? 2.557 27.305 2.652 1.00 47.62 368 GLN A C 1
ATOM 2952 O O . GLN A 1 368 ? 2.285 28.263 1.934 1.00 47.62 368 GLN A O 1
ATOM 2957 N N . LEU A 1 369 ? 1.648 26.723 3.435 1.00 48.22 369 LEU A N 1
ATOM 2958 C CA . LEU A 1 369 ? 0.422 27.387 3.852 1.00 48.22 369 LEU A CA 1
ATOM 2959 C C . LEU A 1 369 ? 0.799 28.613 4.698 1.00 48.22 369 LEU A C 1
ATOM 2961 O O . LEU A 1 369 ? 0.808 28.545 5.925 1.00 48.22 369 LEU A O 1
ATOM 2965 N N . ASP A 1 370 ? 1.029 29.754 4.050 1.00 49.88 370 ASP A N 1
ATOM 2966 C CA . ASP A 1 370 ? 1.177 31.064 4.708 1.00 49.88 370 ASP A CA 1
ATOM 2967 C C . ASP A 1 370 ? -0.099 31.500 5.467 1.00 49.88 370 ASP A C 1
ATOM 2969 O O . ASP A 1 370 ? -0.135 32.538 6.129 1.00 49.88 370 ASP A O 1
ATOM 2973 N N . HIS A 1 371 ? -1.163 30.692 5.415 1.00 48.50 371 HIS A N 1
ATOM 2974 C CA . HIS A 1 371 ? -2.446 30.916 6.085 1.00 48.50 371 HIS A CA 1
ATOM 2975 C C . HIS A 1 371 ? -2.880 29.760 6.997 1.00 48.50 371 HIS A C 1
ATOM 2977 O O . HIS A 1 371 ? -4.061 29.631 7.318 1.00 48.50 371 HIS A O 1
ATOM 2983 N N . GLY A 1 372 ? -1.945 28.926 7.461 1.00 43.94 372 GLY A N 1
ATOM 2984 C CA . GLY A 1 372 ? -2.227 28.032 8.580 1.00 43.94 372 GLY A CA 1
ATOM 2985 C C . GLY A 1 372 ? -2.485 28.857 9.842 1.00 43.94 372 GLY A C 1
ATOM 2986 O O . GLY A 1 372 ? -1.554 29.438 10.400 1.00 43.94 372 GLY A O 1
ATOM 2987 N N . THR A 1 373 ? -3.736 28.927 10.299 1.00 43.03 373 THR A N 1
ATOM 2988 C CA . THR A 1 373 ? -4.089 29.484 11.608 1.00 43.03 373 THR A CA 1
ATOM 2989 C C . THR A 1 373 ? -3.294 28.747 12.680 1.00 43.03 373 THR A C 1
ATOM 2991 O O . THR A 1 373 ? -3.613 27.624 13.068 1.00 43.03 373 THR A O 1
ATOM 2994 N N . LYS A 1 374 ? -2.218 29.375 13.168 1.00 47.00 374 LYS A N 1
ATOM 2995 C CA . LYS A 1 374 ? -1.558 28.948 14.400 1.00 47.00 374 LYS A CA 1
ATOM 2996 C C . LYS A 1 374 ? -2.628 28.966 15.483 1.00 47.00 374 LYS A C 1
ATOM 2998 O O . LYS A 1 374 ? -3.084 30.035 15.880 1.00 47.00 374 LYS A O 1
ATOM 3003 N N . ILE A 1 375 ? -3.030 27.787 15.947 1.00 48.16 375 ILE A N 1
ATOM 3004 C CA . ILE A 1 375 ? -3.805 27.650 17.175 1.00 48.16 375 ILE A CA 1
ATOM 3005 C C . ILE A 1 375 ? -2.854 28.055 18.300 1.00 48.16 375 ILE A C 1
ATOM 3007 O O . ILE A 1 375 ? -2.086 27.252 18.827 1.00 48.16 375 ILE A O 1
ATOM 3011 N N . VAL A 1 376 ? -2.844 29.352 18.591 1.00 42.12 376 VAL A N 1
ATOM 3012 C CA . VAL A 1 376 ? -2.205 29.921 19.767 1.00 42.12 376 VAL A CA 1
ATOM 3013 C C . VAL A 1 376 ? -3.046 29.452 20.944 1.00 42.12 376 VAL A C 1
ATOM 3015 O O . VAL A 1 376 ? -4.199 29.846 21.087 1.00 42.12 376 VAL A O 1
ATOM 3018 N N . ARG A 1 377 ? -2.497 28.549 21.758 1.00 49.38 377 ARG A N 1
ATOM 3019 C CA . ARG A 1 377 ? -3.041 28.321 23.097 1.00 49.38 377 ARG A CA 1
ATOM 3020 C C . ARG A 1 377 ? -2.809 29.606 23.883 1.00 49.38 377 ARG A C 1
ATOM 3022 O O . ARG A 1 377 ? -1.685 30.103 23.881 1.00 49.38 377 ARG A O 1
ATOM 3029 N N . ASP A 1 378 ? -3.861 30.128 24.505 1.00 42.31 378 ASP A N 1
ATOM 3030 C CA . ASP A 1 378 ? -3.838 31.336 25.332 1.00 42.31 378 ASP A CA 1
ATOM 3031 C C . ASP A 1 378 ? -2.892 31.167 26.531 1.00 42.31 378 ASP A C 1
ATOM 3033 O O . ASP A 1 378 ? -3.305 30.890 27.654 1.00 42.31 378 ASP A O 1
ATOM 3037 N N . TYR A 1 379 ? -1.594 31.342 26.304 1.00 43.19 379 TYR A N 1
ATOM 3038 C CA . TYR A 1 379 ? -0.629 31.591 27.358 1.00 43.19 379 TYR A CA 1
ATOM 3039 C C . TYR A 1 379 ? -0.141 33.030 27.216 1.00 43.19 379 TYR A C 1
ATOM 3041 O O . TYR A 1 379 ? 0.399 33.439 26.193 1.00 43.19 379 TYR A O 1
ATOM 3049 N N . VAL A 1 380 ? -0.454 33.793 28.262 1.00 42.97 380 VAL A N 1
ATOM 3050 C CA . VAL A 1 380 ? 0.049 35.104 28.689 1.00 42.97 380 VAL A CA 1
ATOM 3051 C C . VAL A 1 380 ? 1.070 35.779 27.752 1.00 42.97 380 VAL A C 1
ATOM 3053 O O . VAL A 1 380 ? 2.166 35.285 27.516 1.00 42.97 380 VAL A O 1
ATOM 3056 N N . LYS A 1 381 ? 0.704 36.995 27.328 1.00 48.22 381 LYS A N 1
ATOM 3057 C CA . LYS A 1 381 ? 1.349 37.973 26.422 1.00 48.22 381 LYS A CA 1
ATOM 3058 C C . LYS A 1 381 ? 2.805 38.411 26.699 1.00 48.22 381 LYS A C 1
ATOM 3060 O O . LYS A 1 381 ? 3.201 39.470 26.224 1.00 48.22 381 LYS A O 1
ATOM 3065 N N . ASN A 1 382 ? 3.631 37.631 27.389 1.00 42.91 382 ASN A N 1
ATOM 3066 C CA . ASN A 1 382 ? 5.033 37.980 27.624 1.00 42.91 382 ASN A CA 1
ATOM 3067 C C . ASN A 1 382 ? 5.925 36.895 27.014 1.00 42.91 382 ASN A C 1
ATOM 3069 O O . ASN A 1 382 ? 6.031 35.807 27.566 1.00 42.91 382 ASN A O 1
ATOM 3073 N N . GLY A 1 383 ? 6.544 37.191 25.866 1.00 53.66 383 GLY A N 1
ATOM 3074 C CA . GLY A 1 383 ? 7.397 36.293 25.073 1.00 53.66 383 GLY A CA 1
ATOM 3075 C C . GLY A 1 383 ? 8.714 35.882 25.745 1.00 53.66 383 GLY A C 1
ATOM 3076 O O . GLY A 1 383 ? 9.791 36.121 25.206 1.00 53.66 383 GLY A O 1
ATOM 3077 N N . ARG A 1 384 ? 8.633 35.265 26.922 1.00 49.66 384 ARG A N 1
ATOM 3078 C CA . ARG A 1 384 ? 9.734 34.585 27.599 1.00 49.66 384 ARG A CA 1
ATOM 3079 C C . ARG A 1 384 ? 9.178 33.323 28.243 1.00 49.66 384 ARG A C 1
ATOM 3081 O O . ARG A 1 384 ? 8.419 33.399 29.206 1.00 49.66 384 ARG A O 1
ATOM 3088 N N . GLU A 1 385 ? 9.555 32.172 27.704 1.00 53.16 385 GLU A N 1
ATOM 3089 C CA . GLU A 1 385 ? 9.348 30.898 28.385 1.00 53.16 385 GLU A CA 1
ATOM 3090 C C . GLU A 1 385 ? 10.131 30.920 29.713 1.00 53.16 385 GLU A C 1
ATOM 3092 O O . GLU A 1 385 ? 11.272 31.400 29.744 1.00 53.16 385 GLU A O 1
ATOM 3097 N N . PRO A 1 386 ? 9.545 30.471 30.836 1.00 48.12 386 PRO A N 1
ATOM 3098 C CA . PRO A 1 386 ? 10.266 30.385 32.097 1.00 48.12 386 PRO A CA 1
ATOM 3099 C C . PRO A 1 386 ? 11.372 29.329 31.976 1.00 48.12 386 PRO A C 1
ATOM 3101 O O . PRO A 1 386 ? 11.106 28.133 31.903 1.00 48.12 386 PRO A O 1
ATOM 3104 N N . SER A 1 387 ? 12.627 29.778 32.006 1.00 52.84 387 SER A N 1
ATOM 3105 C CA . SER A 1 387 ? 13.858 28.983 31.850 1.00 52.84 387 SER A CA 1
ATOM 3106 C C . SER A 1 387 ? 14.139 27.970 32.974 1.00 52.84 387 SER A C 1
ATOM 3108 O O . SER A 1 387 ? 15.267 27.509 33.114 1.00 52.84 387 SER A O 1
ATOM 3110 N N . PHE A 1 388 ? 13.152 27.663 33.818 1.00 51.16 388 PHE A N 1
ATOM 3111 C CA . PHE A 1 388 ? 13.300 26.786 34.983 1.00 51.16 388 PHE A CA 1
ATOM 3112 C C . PHE A 1 388 ? 12.723 25.383 34.773 1.00 51.16 388 PHE A C 1
ATOM 3114 O O . PHE A 1 388 ? 12.841 24.548 35.666 1.00 51.16 388 PHE A O 1
ATOM 3121 N N . ILE A 1 389 ? 12.129 25.104 33.610 1.00 51.50 389 ILE A N 1
ATOM 3122 C CA . ILE A 1 389 ? 11.622 23.773 33.278 1.00 51.50 389 ILE A CA 1
ATOM 3123 C C . ILE A 1 389 ? 12.486 23.227 32.135 1.00 51.50 389 ILE A C 1
ATOM 3125 O O . ILE A 1 389 ? 12.368 23.725 31.014 1.00 51.50 389 ILE A O 1
ATOM 3129 N N . PRO A 1 390 ? 13.392 22.260 32.384 1.00 56.56 390 PRO A N 1
ATOM 3130 C CA . PRO A 1 390 ? 14.055 21.562 31.290 1.00 56.56 390 PRO A CA 1
ATOM 3131 C C . PRO A 1 390 ? 12.983 20.896 30.407 1.00 56.56 390 PRO A C 1
ATOM 3133 O O . PRO A 1 390 ? 11.970 20.433 30.939 1.00 56.56 390 PRO A O 1
ATOM 3136 N N . PRO A 1 391 ? 13.159 20.874 29.073 1.00 58.00 391 PRO A N 1
ATOM 3137 C CA . PRO A 1 391 ? 12.171 20.301 28.166 1.00 58.00 391 PRO A CA 1
ATOM 3138 C C . PRO A 1 391 ? 11.865 18.847 28.567 1.00 58.00 391 PRO A C 1
ATOM 3140 O O . PRO A 1 391 ? 12.793 18.125 28.939 1.00 58.00 391 PRO A O 1
ATOM 3143 N N . PRO A 1 392 ? 10.593 18.409 28.518 1.00 52.38 392 PRO A N 1
ATOM 3144 C CA . PRO A 1 392 ? 10.224 17.048 28.887 1.00 52.38 392 PRO A CA 1
ATOM 3145 C C . PRO A 1 392 ? 10.963 16.043 27.992 1.00 52.38 392 PRO A C 1
ATOM 3147 O O . PRO A 1 392 ? 10.774 16.020 26.775 1.00 52.38 392 PRO A O 1
ATOM 3150 N N . GLU A 1 393 ? 11.816 15.213 28.602 1.00 54.78 393 GLU A N 1
ATOM 3151 C CA . GLU A 1 393 ? 12.543 14.094 27.980 1.00 54.78 393 GLU A CA 1
ATOM 3152 C C . GLU A 1 393 ? 11.606 12.910 27.637 1.00 54.78 393 GLU A C 1
ATOM 3154 O O . GLU A 1 393 ? 11.970 11.748 27.802 1.00 54.78 393 GLU A O 1
ATOM 3159 N N . ASP A 1 394 ? 10.391 13.163 27.145 1.00 48.47 394 ASP A N 1
ATOM 3160 C CA . ASP A 1 394 ? 9.390 12.104 26.920 1.00 48.47 394 ASP A CA 1
ATOM 3161 C C . ASP A 1 394 ? 9.663 11.243 25.675 1.00 48.47 394 ASP A C 1
ATOM 3163 O O . ASP A 1 394 ? 8.923 10.313 25.359 1.00 48.47 394 ASP A O 1
ATOM 3167 N N . SER A 1 395 ? 10.770 11.489 24.980 1.00 50.22 395 SER A N 1
ATOM 3168 C CA . SER A 1 395 ? 11.257 10.603 23.930 1.00 50.22 395 SER A CA 1
ATOM 3169 C C . SER A 1 395 ? 12.751 10.364 24.124 1.00 50.22 395 SER A C 1
ATOM 3171 O O . SER A 1 395 ? 13.544 11.263 23.820 1.00 50.22 395 SER A O 1
ATOM 3173 N N . PRO A 1 396 ? 13.174 9.178 24.612 1.00 60.53 396 PRO A N 1
ATOM 3174 C CA . PRO A 1 396 ? 14.583 8.834 24.606 1.00 60.53 396 PRO A CA 1
ATOM 3175 C C . PRO A 1 396 ? 15.079 8.925 23.164 1.00 60.53 396 PRO A C 1
ATOM 3177 O O . PRO A 1 396 ? 14.555 8.265 22.264 1.00 60.53 396 PRO A O 1
ATOM 3180 N N . GLY A 1 397 ? 16.097 9.759 22.936 1.00 60.81 397 GLY A N 1
ATOM 3181 C CA . GLY A 1 397 ? 16.814 9.761 21.666 1.00 60.81 397 GLY A CA 1
ATOM 3182 C C . GLY A 1 397 ? 17.357 8.356 21.357 1.00 60.81 397 GLY A C 1
ATOM 3183 O O . GLY A 1 397 ? 17.377 7.496 22.236 1.00 60.81 397 GLY A O 1
ATOM 3184 N N . PRO A 1 398 ? 17.863 8.087 20.147 1.00 54.72 398 PRO A N 1
ATOM 3185 C CA . PRO A 1 398 ? 18.289 6.744 19.725 1.00 54.72 398 PRO A CA 1
ATOM 3186 C C . PRO A 1 398 ? 19.266 6.030 20.688 1.00 54.72 398 PRO A C 1
ATOM 3188 O O . PRO A 1 398 ? 19.319 4.805 20.733 1.00 54.72 398 PRO A O 1
ATOM 3191 N N . ALA A 1 399 ? 20.015 6.784 21.501 1.00 54.41 399 ALA A N 1
ATOM 3192 C CA . ALA A 1 399 ? 20.913 6.269 22.539 1.00 54.41 399 ALA A CA 1
ATOM 3193 C C . ALA A 1 399 ? 20.233 5.902 23.880 1.00 54.41 399 ALA A C 1
ATOM 3195 O O . ALA A 1 399 ? 20.864 5.277 24.727 1.00 54.41 399 ALA A O 1
ATOM 3196 N N . GLY A 1 400 ? 18.976 6.289 24.104 1.00 56.88 400 GLY A N 1
ATOM 3197 C CA . GLY A 1 400 ? 18.206 5.994 25.317 1.00 56.88 400 GLY A CA 1
ATOM 3198 C C . GLY A 1 400 ? 17.579 4.596 25.341 1.00 56.88 400 GLY A C 1
ATOM 3199 O O . GLY A 1 400 ? 17.132 4.161 26.395 1.00 56.88 400 GLY A O 1
ATOM 3200 N N . TYR A 1 401 ? 17.619 3.864 24.222 1.00 61.06 401 TYR A N 1
ATOM 3201 C CA . TYR A 1 401 ? 17.145 2.477 24.118 1.00 61.06 401 TYR A CA 1
ATOM 3202 C C . TYR A 1 401 ? 18.211 1.423 24.475 1.00 61.06 401 TYR A C 1
ATOM 3204 O O . TYR A 1 401 ? 17.945 0.225 24.405 1.00 61.06 401 TYR A O 1
ATOM 3212 N N . SER A 1 402 ? 19.437 1.821 24.843 1.00 59.09 402 SER A N 1
ATOM 3213 C CA . SER A 1 402 ? 20.468 0.860 25.250 1.00 59.09 402 SER A CA 1
ATOM 3214 C C . SER A 1 402 ? 20.231 0.386 26.687 1.00 59.09 402 SER A C 1
ATOM 3216 O O . SER A 1 402 ? 20.338 1.179 27.622 1.00 59.09 402 SER A O 1
ATOM 3218 N N . VAL A 1 403 ? 19.962 -0.911 26.850 1.00 52.81 403 VAL A N 1
ATOM 3219 C CA . VAL A 1 403 ? 19.598 -1.564 28.124 1.00 52.81 403 VAL A CA 1
ATOM 3220 C C . VAL A 1 403 ? 20.735 -1.540 29.165 1.00 52.81 403 VAL A C 1
ATOM 3222 O O . VAL A 1 403 ? 20.477 -1.661 30.359 1.00 52.81 403 VAL A O 1
ATOM 3225 N N . ASP A 1 404 ? 21.987 -1.322 28.748 1.00 63.59 404 ASP A N 1
ATOM 3226 C CA . ASP A 1 404 ? 23.153 -1.338 29.637 1.00 63.59 404 ASP A CA 1
ATOM 3227 C C . ASP A 1 404 ? 23.763 0.064 29.865 1.00 63.59 404 ASP A C 1
ATOM 3229 O O . ASP A 1 404 ? 24.228 0.747 28.943 1.00 63.59 404 ASP A O 1
ATOM 3233 N N . ARG A 1 405 ? 23.783 0.488 31.137 1.00 62.62 405 ARG A N 1
ATOM 3234 C CA . ARG A 1 405 ? 24.274 1.796 31.606 1.00 62.62 405 ARG A CA 1
ATOM 3235 C C . ARG A 1 405 ? 25.769 1.991 31.330 1.00 62.62 405 ARG A C 1
ATOM 3237 O O . ARG A 1 405 ? 26.185 3.123 31.073 1.00 62.62 405 ARG A O 1
ATOM 3244 N N . PHE A 1 406 ? 26.558 0.914 31.350 1.00 65.31 406 PHE A N 1
ATOM 3245 C CA . PHE A 1 406 ? 27.998 0.971 31.075 1.00 65.31 406 PHE A CA 1
ATOM 3246 C C . PHE A 1 406 ? 28.275 1.249 29.593 1.00 65.31 406 PHE A C 1
ATOM 3248 O O . PHE A 1 406 ? 29.008 2.184 29.262 1.00 65.31 406 PHE A O 1
ATOM 3255 N N . HIS A 1 407 ? 27.585 0.537 28.697 1.00 61.50 407 HIS A N 1
ATOM 3256 C CA . HIS A 1 407 ? 27.664 0.766 27.251 1.00 61.50 407 HIS A CA 1
ATOM 3257 C C . HIS A 1 407 ? 27.205 2.176 26.847 1.00 61.50 407 HIS A C 1
ATOM 3259 O O . HIS A 1 407 ? 27.765 2.772 25.922 1.00 61.50 407 HIS A O 1
ATOM 3265 N N . ARG A 1 408 ? 26.222 2.748 27.558 1.00 70.00 408 ARG A N 1
ATOM 3266 C CA . ARG A 1 408 ? 25.772 4.136 27.360 1.00 70.00 408 ARG A CA 1
ATOM 3267 C C . ARG A 1 408 ? 26.874 5.151 27.676 1.00 70.00 408 ARG A C 1
ATOM 3269 O O . ARG A 1 408 ? 27.129 6.046 26.870 1.00 70.00 408 ARG A O 1
ATOM 3276 N N . GLN A 1 409 ? 27.536 5.017 28.827 1.00 73.19 409 GLN A N 1
ATOM 3277 C CA . GLN A 1 409 ? 28.630 5.918 29.216 1.00 73.19 409 GLN A CA 1
ATOM 3278 C C . GLN A 1 409 ? 29.843 5.787 28.294 1.00 73.19 409 GLN A C 1
ATOM 3280 O O . GLN A 1 409 ? 30.477 6.793 27.969 1.00 73.19 409 GLN A O 1
ATOM 3285 N N . GLU A 1 410 ? 30.142 4.577 27.827 1.00 69.94 410 GLU A N 1
ATOM 3286 C CA . GLU A 1 410 ? 31.256 4.349 26.914 1.00 69.94 410 GLU A CA 1
ATOM 3287 C C . GLU A 1 410 ? 30.995 4.941 25.520 1.00 69.94 410 GLU A C 1
ATOM 3289 O O . GLU A 1 410 ? 31.874 5.604 24.968 1.00 69.94 410 GLU A O 1
ATOM 3294 N N . ARG A 1 411 ? 29.774 4.814 24.976 1.00 63.50 411 ARG A N 1
ATOM 3295 C CA . ARG A 1 411 ? 29.400 5.469 23.706 1.00 63.50 411 ARG A CA 1
ATOM 3296 C C . ARG A 1 411 ? 29.433 6.988 23.801 1.00 63.50 411 ARG A C 1
ATOM 3298 O O . ARG A 1 411 ? 29.933 7.624 22.881 1.00 63.50 411 ARG A O 1
ATOM 3305 N N . LEU A 1 412 ? 28.946 7.570 24.898 1.00 66.44 412 LEU A N 1
ATOM 3306 C CA . LEU A 1 412 ? 28.993 9.022 25.096 1.00 66.44 412 LEU A CA 1
ATOM 3307 C C . LEU A 1 412 ? 30.434 9.534 25.224 1.00 66.44 412 LEU A C 1
ATOM 3309 O O . LEU A 1 412 ? 30.764 10.563 24.639 1.00 66.44 412 LEU A O 1
ATOM 3313 N N . ARG A 1 413 ? 31.319 8.790 25.904 1.00 68.31 413 ARG A N 1
ATOM 3314 C CA . ARG A 1 413 ? 32.756 9.109 25.944 1.00 68.31 413 ARG A CA 1
ATOM 3315 C C . ARG A 1 413 ? 33.409 9.015 24.568 1.00 68.31 413 ARG A C 1
ATOM 3317 O O . ARG A 1 413 ? 34.146 9.925 24.206 1.00 68.31 413 ARG A O 1
ATOM 3324 N N . ARG A 1 414 ? 33.115 7.963 23.795 1.00 64.69 414 ARG A N 1
ATOM 3325 C CA . ARG A 1 414 ? 33.647 7.780 22.432 1.00 64.69 414 ARG A CA 1
ATOM 3326 C C . ARG A 1 414 ? 33.127 8.840 21.458 1.00 64.69 414 ARG A C 1
ATOM 3328 O O . ARG A 1 414 ? 33.886 9.321 20.630 1.00 64.69 414 ARG A O 1
ATOM 3335 N N . LEU A 1 415 ? 31.860 9.240 21.564 1.00 62.62 415 LEU A N 1
ATOM 3336 C CA . LEU A 1 415 ? 31.298 10.326 20.756 1.00 62.62 415 LEU A CA 1
ATOM 3337 C C . LEU A 1 415 ? 31.921 11.676 21.125 1.00 62.62 415 LEU A C 1
ATOM 3339 O O . LEU A 1 415 ? 32.262 12.437 20.228 1.00 62.62 415 LEU A O 1
ATOM 3343 N N . GLY A 1 416 ? 32.144 11.943 22.417 1.00 62.34 416 GLY A N 1
ATOM 3344 C CA . GLY A 1 416 ? 32.821 13.159 22.877 1.00 62.34 416 GLY A CA 1
ATOM 3345 C C . GLY A 1 416 ? 34.266 13.270 22.379 1.00 62.34 416 GLY A C 1
ATOM 3346 O O . GLY A 1 416 ? 34.684 14.337 21.936 1.00 62.34 416 GLY A O 1
ATOM 3347 N N . THR A 1 417 ? 35.021 12.166 22.373 1.00 59.09 417 THR A N 1
ATOM 3348 C CA . THR A 1 417 ? 36.397 12.152 21.850 1.00 59.09 417 THR A CA 1
ATOM 3349 C C . THR A 1 417 ? 36.454 12.185 20.322 1.00 59.09 417 THR A C 1
ATOM 3351 O O . THR A 1 417 ? 37.334 12.839 19.763 1.00 59.09 417 THR A O 1
ATOM 3354 N N . LEU A 1 418 ? 35.507 11.546 19.626 1.00 56.09 418 LEU A N 1
ATOM 3355 C CA . LEU A 1 418 ? 35.404 11.616 18.164 1.00 56.09 418 LEU A CA 1
ATOM 3356 C C . LEU A 1 418 ? 35.008 13.011 17.677 1.00 56.09 418 LEU A C 1
ATOM 3358 O O . LEU A 1 418 ? 35.531 13.467 16.669 1.00 56.09 418 LEU A O 1
ATOM 3362 N N . HIS A 1 419 ? 34.138 13.717 18.402 1.00 58.19 419 HIS A N 1
ATOM 3363 C CA . HIS A 1 419 ? 33.756 15.083 18.046 1.00 58.19 419 HIS A CA 1
ATOM 3364 C C . HIS A 1 419 ? 34.913 16.068 18.259 1.00 58.19 419 HIS A C 1
ATOM 3366 O O . HIS A 1 419 ? 35.180 16.898 17.396 1.00 58.19 419 HIS A O 1
ATOM 3372 N N . ALA A 1 420 ? 35.661 15.922 19.359 1.00 59.28 420 ALA A N 1
ATOM 3373 C CA . ALA A 1 420 ? 36.851 16.729 19.615 1.00 59.28 420 ALA A CA 1
ATOM 3374 C C . ALA A 1 420 ? 37.964 16.476 18.581 1.00 59.28 420 ALA A C 1
ATOM 3376 O O . ALA A 1 420 ? 38.581 17.417 18.096 1.00 59.28 420 ALA A O 1
ATOM 3377 N N . THR A 1 421 ? 38.194 15.219 18.191 1.00 63.25 421 THR A N 1
ATOM 3378 C CA . THR A 1 421 ? 39.200 14.882 17.165 1.00 63.25 421 THR A CA 1
ATOM 3379 C C . THR A 1 421 ? 38.779 15.310 15.761 1.00 63.25 421 THR A C 1
ATOM 3381 O O . THR A 1 421 ? 39.627 15.771 15.002 1.00 63.25 421 THR A O 1
ATOM 3384 N N . LEU A 1 422 ? 37.485 15.242 15.424 1.00 61.41 422 LEU A N 1
ATOM 3385 C CA . LEU A 1 422 ? 36.958 15.784 14.169 1.00 61.41 422 LEU A CA 1
ATOM 3386 C C . LEU A 1 422 ? 37.082 17.301 14.097 1.00 61.41 422 LEU A C 1
ATOM 3388 O O . LEU A 1 422 ? 37.456 17.798 13.045 1.00 61.41 422 LEU A O 1
ATOM 3392 N N . LEU A 1 423 ? 36.810 18.021 15.189 1.00 65.00 423 LEU A N 1
ATOM 3393 C CA . LEU A 1 423 ? 36.968 19.477 15.240 1.00 65.00 423 LEU A CA 1
ATOM 3394 C C . LEU A 1 423 ? 38.437 19.888 15.109 1.00 65.00 423 LEU A C 1
ATOM 3396 O O . LEU A 1 423 ? 38.739 20.777 14.327 1.00 65.00 423 LEU A O 1
ATOM 3400 N N . VAL A 1 424 ? 39.359 19.177 15.766 1.00 70.44 424 VAL A N 1
ATOM 3401 C CA . VAL A 1 424 ? 40.804 19.424 15.614 1.00 70.44 424 VAL A CA 1
ATOM 3402 C C . VAL A 1 424 ? 41.286 19.107 14.194 1.00 70.44 424 VAL A C 1
ATOM 3404 O O . VAL A 1 424 ? 42.106 19.841 13.651 1.00 70.44 424 VAL A O 1
ATOM 3407 N N . LEU A 1 425 ? 40.773 18.049 13.557 1.00 61.75 425 LEU A N 1
ATOM 3408 C CA . LEU A 1 425 ? 41.086 17.736 12.159 1.00 61.75 425 LEU A CA 1
ATOM 3409 C C . LEU A 1 425 ? 40.474 18.750 11.187 1.00 61.75 425 LEU A C 1
ATOM 3411 O O . LEU A 1 425 ? 41.117 19.091 10.199 1.00 61.75 425 LEU A O 1
ATOM 3415 N N . LEU A 1 426 ? 39.270 19.254 11.462 1.00 65.31 426 LEU A N 1
ATOM 3416 C CA . LEU A 1 426 ? 38.639 20.316 10.678 1.00 65.31 426 LEU A CA 1
ATOM 3417 C C . LEU A 1 426 ? 39.409 21.629 10.810 1.00 65.31 426 LEU A C 1
ATOM 3419 O O . LEU A 1 426 ? 39.678 22.250 9.789 1.00 65.31 426 LEU A O 1
ATOM 3423 N N . ASP A 1 427 ? 39.840 22.001 12.014 1.00 62.19 427 ASP A N 1
ATOM 3424 C CA . ASP A 1 427 ? 40.675 23.182 12.246 1.00 62.19 427 ASP A CA 1
ATOM 3425 C C . ASP A 1 427 ? 42.055 23.040 11.594 1.00 62.19 427 ASP A C 1
ATOM 3427 O O . ASP A 1 427 ? 42.545 23.988 10.983 1.00 62.19 427 ASP A O 1
ATOM 3431 N N . LEU A 1 428 ? 42.662 21.849 11.628 1.00 66.94 428 LEU A N 1
ATOM 3432 C CA . LEU A 1 428 ? 43.925 21.576 10.936 1.00 66.94 428 LEU A CA 1
ATOM 3433 C C . LEU A 1 428 ? 43.760 21.679 9.409 1.00 66.94 428 LEU A C 1
ATOM 3435 O O . LEU A 1 428 ? 44.585 22.289 8.732 1.00 66.94 428 LEU A O 1
ATOM 3439 N N . VAL A 1 429 ? 42.677 21.124 8.856 1.00 66.38 429 VAL A N 1
ATOM 3440 C CA . VAL A 1 429 ? 42.368 21.175 7.417 1.00 66.38 429 VAL A CA 1
ATOM 3441 C C . VAL A 1 429 ? 42.019 22.599 6.972 1.00 66.38 429 VAL A C 1
ATOM 3443 O O . VAL A 1 429 ? 42.461 23.033 5.909 1.00 66.38 429 VAL A O 1
ATOM 3446 N N . LEU A 1 430 ? 41.281 23.359 7.783 1.00 62.38 430 LEU A N 1
ATOM 3447 C CA . LEU A 1 430 ? 40.934 24.755 7.505 1.00 62.38 430 LEU A CA 1
ATOM 3448 C C . LEU A 1 430 ? 42.146 25.690 7.648 1.00 62.38 430 LEU A C 1
ATOM 3450 O O . LEU A 1 430 ? 42.294 26.611 6.843 1.00 62.38 430 LEU A O 1
ATOM 3454 N N . SER A 1 431 ? 43.053 25.408 8.588 1.00 62.25 431 SER A N 1
ATOM 3455 C CA . SER A 1 431 ? 44.329 26.116 8.750 1.00 62.25 431 SER A CA 1
ATOM 3456 C C . SER A 1 431 ? 45.269 25.885 7.557 1.00 62.25 431 SER A C 1
ATOM 3458 O O . SER A 1 431 ? 45.856 26.837 7.044 1.00 62.25 431 SER A O 1
ATOM 3460 N N . VAL A 1 432 ? 45.330 24.656 7.025 1.00 61.56 432 VAL A N 1
ATOM 3461 C CA . VAL A 1 432 ? 46.094 24.322 5.804 1.00 61.56 432 VAL A CA 1
ATOM 3462 C C . VAL A 1 432 ? 45.482 24.951 4.540 1.00 61.56 432 VAL A C 1
ATOM 3464 O O . VAL A 1 432 ? 46.204 25.252 3.591 1.00 61.56 432 VAL A O 1
ATOM 3467 N N . LEU A 1 433 ? 44.169 25.203 4.522 1.00 59.81 433 LEU A N 1
ATOM 3468 C CA . LEU A 1 433 ? 43.460 25.818 3.389 1.00 59.81 433 LEU A CA 1
ATOM 3469 C C . LEU A 1 433 ? 43.439 27.358 3.409 1.00 59.81 433 LEU A C 1
ATOM 3471 O O . LEU A 1 433 ? 42.849 27.963 2.510 1.00 59.81 433 LEU A O 1
ATOM 3475 N N . GLY A 1 434 ? 44.096 28.001 4.381 1.00 44.69 434 GLY A N 1
ATOM 3476 C CA . GLY A 1 434 ? 44.402 29.435 4.345 1.00 44.69 434 GLY A CA 1
ATOM 3477 C C . GLY A 1 434 ? 43.187 30.367 4.298 1.00 44.69 434 GLY A C 1
ATOM 3478 O O . GLY A 1 434 ? 43.281 31.456 3.729 1.00 44.69 434 GLY A O 1
ATOM 3479 N N . LYS A 1 435 ? 42.040 29.966 4.861 1.00 42.69 435 LYS A N 1
ATOM 3480 C CA . LYS A 1 435 ? 40.852 30.828 4.949 1.00 42.69 435 LYS A CA 1
ATOM 3481 C C . LYS A 1 435 ? 40.599 31.257 6.395 1.00 42.69 435 LYS A C 1
ATOM 3483 O O . LYS A 1 435 ? 40.279 30.396 7.211 1.00 42.69 435 LYS A O 1
ATOM 3488 N N . PRO A 1 436 ? 40.683 32.559 6.724 1.00 40.31 436 PRO A N 1
ATOM 3489 C CA . PRO A 1 436 ? 40.175 33.049 7.994 1.00 40.31 436 PRO A CA 1
ATOM 3490 C C . PRO A 1 436 ? 38.642 33.037 7.943 1.00 40.31 436 PRO A C 1
ATOM 3492 O O . PRO A 1 436 ? 38.040 33.614 7.037 1.00 40.31 436 PRO A O 1
ATOM 3495 N N . VAL A 1 437 ? 38.011 32.356 8.896 1.00 37.75 437 VAL A N 1
ATOM 3496 C CA . VAL A 1 437 ? 36.572 32.473 9.148 1.00 37.75 437 VAL A CA 1
ATOM 3497 C C . VAL A 1 437 ? 36.419 33.237 10.455 1.00 37.75 437 VAL A C 1
ATOM 3499 O O . VAL A 1 437 ? 36.773 32.736 11.519 1.00 37.75 437 VAL A O 1
ATOM 3502 N N . GLU A 1 438 ? 35.920 34.467 10.362 1.00 36.97 438 GLU A N 1
ATOM 3503 C CA . GLU A 1 438 ? 35.424 35.219 11.511 1.00 36.97 438 GLU A CA 1
ATOM 3504 C C . GLU A 1 438 ? 34.134 34.542 11.985 1.00 36.97 438 GLU A C 1
ATOM 3506 O O . GLU A 1 438 ? 33.100 34.598 11.320 1.00 36.97 438 GLU A O 1
ATOM 3511 N N . ILE A 1 439 ? 34.210 33.838 13.113 1.00 39.22 439 ILE A N 1
ATOM 3512 C CA . ILE A 1 439 ? 33.031 33.348 13.823 1.00 39.22 439 ILE A CA 1
ATOM 3513 C C . ILE A 1 439 ? 32.742 34.362 14.928 1.00 39.22 439 ILE A C 1
ATOM 3515 O O . ILE A 1 439 ? 33.466 34.432 15.920 1.00 39.22 439 ILE A O 1
ATOM 3519 N N . GLU A 1 440 ? 31.680 35.151 14.755 1.00 33.00 440 GLU A N 1
ATOM 3520 C CA . GLU A 1 440 ? 31.086 35.946 15.830 1.00 33.00 440 GLU A CA 1
ATOM 3521 C C . GLU A 1 440 ? 30.542 35.001 16.912 1.00 33.00 440 GLU A C 1
ATOM 3523 O O . GLU A 1 440 ? 29.430 34.478 16.831 1.00 33.00 440 GLU A O 1
ATOM 3528 N N . SER A 1 441 ? 31.344 34.758 17.946 1.00 34.78 441 SER A N 1
ATOM 3529 C CA . SER A 1 441 ? 30.903 34.084 19.162 1.00 34.78 441 SER A CA 1
ATOM 3530 C C . SER A 1 441 ? 30.258 35.101 20.102 1.00 34.78 441 SER A C 1
ATOM 3532 O O . SER A 1 441 ? 30.949 35.858 20.783 1.00 34.78 441 SER A O 1
ATOM 3534 N N . SER A 1 442 ? 28.928 35.099 20.177 1.00 32.19 442 SER A N 1
ATOM 3535 C CA . SER A 1 442 ? 28.201 35.683 21.306 1.00 32.19 442 SER A CA 1
ATOM 3536 C C . SER A 1 442 ? 27.800 34.564 22.268 1.00 32.19 442 SER A C 1
ATOM 3538 O O . SER A 1 442 ? 26.793 33.891 22.075 1.00 32.19 442 SER A O 1
ATOM 3540 N N . VAL A 1 443 ? 28.601 34.345 23.316 1.00 34.19 443 VAL A N 1
ATOM 3541 C CA . VAL A 1 443 ? 28.176 33.586 24.502 1.00 34.19 443 VAL A CA 1
ATOM 3542 C C . VAL A 1 443 ? 28.672 34.298 25.757 1.00 34.19 443 VAL A C 1
ATOM 3544 O O . VAL A 1 443 ? 29.854 34.595 25.904 1.00 34.19 443 VAL A O 1
ATOM 3547 N N . VAL A 1 444 ? 27.705 34.569 26.633 1.00 35.31 444 VAL A N 1
ATOM 3548 C CA . VAL A 1 444 ? 27.827 35.106 27.987 1.00 35.31 444 VAL A CA 1
ATOM 3549 C C . VAL A 1 444 ? 28.565 34.131 28.909 1.00 35.31 444 VAL A C 1
ATOM 3551 O O . VAL A 1 444 ? 28.301 32.931 28.917 1.00 35.31 444 VAL A O 1
ATOM 3554 N N . ASP A 1 445 ? 29.450 34.729 29.701 1.00 30.92 445 ASP A N 1
ATOM 3555 C CA . ASP A 1 445 ? 30.058 34.325 30.970 1.00 30.92 445 ASP A CA 1
ATOM 3556 C C . ASP A 1 445 ? 29.407 33.179 31.769 1.00 30.92 445 ASP A C 1
ATOM 3558 O O . ASP A 1 445 ? 28.231 33.245 32.125 1.00 30.92 445 ASP A O 1
ATOM 3562 N N . ALA A 1 446 ? 30.233 32.214 32.201 1.00 32.38 446 ALA A N 1
ATOM 3563 C CA . ALA A 1 446 ? 30.369 31.783 33.607 1.00 32.38 446 ALA A CA 1
ATOM 3564 C C . ALA A 1 446 ? 31.319 30.568 33.758 1.00 32.38 446 ALA A C 1
ATOM 3566 O O . ALA A 1 446 ? 31.464 29.771 32.834 1.00 32.38 446 ALA A O 1
ATOM 3567 N N . PRO A 1 447 ? 32.002 30.415 34.912 1.00 38.91 447 PRO A N 1
ATOM 3568 C CA . PRO A 1 447 ? 33.414 30.049 34.921 1.00 38.91 447 PRO A CA 1
ATOM 3569 C C . PRO A 1 447 ? 33.705 28.654 35.484 1.00 38.91 447 PRO A C 1
ATOM 3571 O O . PRO A 1 447 ? 33.133 28.235 36.489 1.00 38.91 447 PRO A O 1
ATOM 3574 N N . LEU A 1 448 ? 34.716 27.991 34.922 1.00 31.70 448 LEU A N 1
ATOM 3575 C CA . LEU A 1 448 ? 35.401 26.875 35.573 1.00 31.70 448 LEU A CA 1
ATOM 3576 C C . LEU A 1 448 ? 36.886 27.210 35.744 1.00 31.70 448 LEU A C 1
ATOM 3578 O O . LEU A 1 448 ? 37.669 27.230 34.799 1.00 31.70 448 LEU A O 1
ATOM 3582 N N . ARG A 1 449 ? 37.239 27.506 36.999 1.00 33.72 449 ARG A N 1
ATOM 3583 C CA . ARG A 1 449 ? 38.602 27.663 37.520 1.00 33.72 449 ARG A CA 1
ATOM 3584 C C . ARG A 1 449 ? 39.290 26.304 37.622 1.00 33.72 449 ARG A C 1
ATOM 3586 O O . ARG A 1 449 ? 38.798 25.476 38.378 1.00 33.72 449 ARG A O 1
ATOM 3593 N N . LEU A 1 450 ? 40.466 26.152 37.012 1.00 36.16 450 LEU A N 1
ATOM 3594 C CA . LEU A 1 450 ? 41.570 25.280 37.453 1.00 36.16 450 LEU A CA 1
ATOM 3595 C C . LEU A 1 450 ? 42.927 25.871 36.957 1.00 36.16 450 LEU A C 1
ATOM 3597 O O . LEU A 1 450 ? 42.906 26.763 36.111 1.00 36.16 450 LEU A O 1
ATOM 3601 N N . PRO A 1 451 ? 44.073 25.499 37.570 1.00 41.06 451 PRO A N 1
ATOM 3602 C CA . PRO A 1 451 ? 45.150 26.408 38.013 1.00 41.06 451 PRO A CA 1
ATOM 3603 C C . PRO A 1 451 ? 46.255 26.705 36.973 1.00 41.06 451 PRO A C 1
ATOM 3605 O O . PRO A 1 451 ? 46.332 26.031 35.947 1.00 41.06 451 PRO A O 1
ATOM 3608 N N . PRO A 1 452 ? 47.136 27.700 37.238 1.00 37.56 452 PRO A N 1
ATOM 3609 C CA . PRO A 1 452 ? 48.093 28.195 36.258 1.00 37.56 452 PRO A CA 1
ATOM 3610 C C . PRO A 1 452 ? 49.330 27.297 36.187 1.00 37.56 452 PRO A C 1
ATOM 3612 O O . PRO A 1 452 ? 50.002 27.061 37.190 1.00 37.56 452 PRO A O 1
ATOM 3615 N N . ILE A 1 453 ? 49.671 26.854 34.980 1.00 36.16 453 ILE A N 1
ATOM 3616 C CA . ILE A 1 453 ? 51.009 26.361 34.654 1.00 36.16 453 ILE A CA 1
ATOM 3617 C C . ILE A 1 453 ? 51.598 27.382 33.690 1.00 36.16 453 ILE A C 1
ATOM 3619 O O . ILE A 1 453 ? 51.169 27.501 32.545 1.00 36.16 453 ILE A O 1
ATOM 3623 N N . GLY A 1 454 ? 52.531 28.179 34.203 1.00 35.56 454 GLY A N 1
ATOM 3624 C CA . GLY A 1 454 ? 53.302 29.108 33.397 1.00 35.56 454 GLY A CA 1
ATOM 3625 C C . GLY A 1 454 ? 54.279 28.344 32.517 1.00 35.56 454 GLY A C 1
ATOM 3626 O O . GLY A 1 454 ? 55.035 27.520 33.018 1.00 35.56 454 GLY A O 1
ATOM 3627 N N . PHE A 1 455 ? 54.294 28.662 31.227 1.00 33.50 455 PHE A N 1
ATOM 3628 C CA . PHE A 1 455 ? 55.496 28.544 30.419 1.00 33.50 455 PHE A CA 1
ATOM 3629 C C . PHE A 1 455 ? 55.587 29.744 29.482 1.00 33.50 455 PHE A C 1
ATOM 3631 O O . PHE A 1 455 ? 54.627 30.162 28.840 1.00 33.50 455 PHE A O 1
ATOM 3638 N N . THR A 1 456 ? 56.770 30.334 29.528 1.00 35.62 456 THR A N 1
ATOM 3639 C CA . THR A 1 456 ? 57.246 31.523 28.838 1.00 35.62 456 THR A CA 1
ATOM 3640 C C . THR A 1 456 ? 57.241 31.344 27.324 1.00 35.62 456 THR A C 1
ATOM 3642 O O . THR A 1 456 ? 57.608 30.283 26.823 1.00 35.62 456 THR A O 1
ATOM 3645 N N . ALA A 1 457 ? 56.887 32.411 26.609 1.00 40.62 457 ALA A N 1
ATOM 3646 C CA . ALA A 1 457 ? 57.095 32.534 25.173 1.00 40.62 457 ALA A CA 1
ATOM 3647 C C . ALA A 1 457 ? 58.581 32.366 24.806 1.00 40.62 457 ALA A C 1
ATOM 3649 O O . ALA A 1 457 ? 59.437 32.909 25.511 1.00 40.62 457 ALA A O 1
ATOM 3650 N N . PRO A 1 458 ? 58.879 31.708 23.676 1.00 42.66 458 PRO A N 1
ATOM 3651 C CA . PRO A 1 458 ? 60.067 32.016 22.911 1.00 42.66 458 PRO A CA 1
ATOM 3652 C C . PRO A 1 458 ? 59.705 32.540 21.517 1.00 42.66 458 PRO A C 1
ATOM 3654 O O . PRO A 1 458 ? 58.901 31.974 20.779 1.00 42.66 458 PRO A O 1
ATOM 3657 N N . ASP A 1 459 ? 60.334 33.670 21.236 1.00 31.23 459 ASP A N 1
ATOM 3658 C CA . ASP A 1 459 ? 60.709 34.285 19.973 1.00 31.23 459 ASP A CA 1
ATOM 3659 C C . ASP A 1 459 ? 60.434 33.545 18.656 1.00 31.23 459 ASP A C 1
ATOM 3661 O O . ASP A 1 459 ? 60.774 32.381 18.429 1.00 31.23 459 ASP A O 1
ATOM 3665 N N . ALA A 1 460 ? 59.921 34.351 17.726 1.00 43.09 460 ALA A N 1
ATOM 3666 C CA . ALA A 1 460 ? 59.881 34.102 16.301 1.00 43.09 460 ALA A CA 1
ATOM 3667 C C . ALA A 1 460 ? 61.266 33.701 15.767 1.00 43.09 460 ALA A C 1
ATOM 3669 O O . ALA A 1 460 ? 62.176 34.521 15.653 1.00 43.09 460 ALA A O 1
ATOM 3670 N N . THR A 1 461 ? 61.393 32.442 15.362 1.00 35.94 461 THR A N 1
ATOM 3671 C CA . THR A 1 461 ? 62.453 31.990 14.461 1.00 35.94 461 THR A CA 1
ATOM 3672 C C . THR A 1 461 ? 61.812 31.315 13.257 1.00 35.94 461 THR A C 1
ATOM 3674 O O . THR A 1 461 ? 60.936 30.460 13.373 1.00 35.94 461 THR A O 1
ATOM 3677 N N . ALA A 1 462 ? 62.203 31.786 12.075 1.00 39.94 462 ALA A N 1
ATOM 3678 C CA . ALA A 1 462 ? 61.763 31.271 10.794 1.00 39.94 462 ALA A CA 1
ATOM 3679 C C . ALA A 1 462 ? 62.167 29.796 10.654 1.00 39.94 462 ALA A C 1
ATOM 3681 O O . ALA A 1 462 ? 63.349 29.474 10.545 1.00 39.94 462 ALA A O 1
ATOM 3682 N N . VAL A 1 463 ? 61.177 28.905 10.639 1.00 33.81 463 VAL A N 1
ATOM 3683 C CA . VAL A 1 463 ? 61.376 27.497 10.296 1.00 33.81 463 VAL A CA 1
ATOM 3684 C C . VAL A 1 463 ? 61.426 27.392 8.776 1.00 33.81 463 VAL A C 1
ATOM 3686 O O . VAL A 1 463 ? 60.412 27.462 8.083 1.00 33.81 463 VAL A O 1
ATOM 3689 N N . SER A 1 464 ? 62.646 27.255 8.264 1.00 40.75 464 SER A N 1
ATOM 3690 C CA . SER A 1 464 ? 62.923 26.768 6.917 1.00 40.75 464 SER A CA 1
ATOM 3691 C C . SER A 1 464 ? 62.337 25.362 6.777 1.00 40.75 464 SER A C 1
ATOM 3693 O O . SER A 1 464 ? 62.768 24.435 7.459 1.00 40.75 464 SER A O 1
ATOM 3695 N N . ILE A 1 465 ? 61.338 25.214 5.908 1.00 38.84 465 ILE A N 1
ATOM 3696 C CA . ILE A 1 465 ? 60.731 23.927 5.563 1.00 38.84 465 ILE A CA 1
ATOM 3697 C C . ILE A 1 465 ? 61.766 23.133 4.761 1.00 38.84 465 ILE A C 1
ATOM 3699 O O . ILE A 1 465 ? 62.047 23.452 3.606 1.00 38.84 465 ILE A O 1
ATOM 3703 N N . GLU A 1 466 ? 62.357 22.111 5.380 1.00 46.12 466 GLU A N 1
ATOM 3704 C CA . GLU A 1 466 ? 63.174 21.137 4.661 1.00 46.12 466 GLU A CA 1
ATOM 3705 C C . GLU A 1 466 ? 62.312 20.364 3.639 1.00 46.12 466 GLU A C 1
ATOM 3707 O O . GLU A 1 466 ? 61.178 19.977 3.946 1.00 46.12 466 GLU A O 1
ATOM 3712 N N . PRO A 1 467 ? 62.835 20.070 2.434 1.00 47.78 467 PRO A N 1
ATOM 3713 C CA . PRO A 1 467 ? 62.094 19.445 1.333 1.00 47.78 467 PRO A CA 1
ATOM 3714 C C . PRO A 1 467 ? 61.802 17.940 1.538 1.00 47.78 467 PRO A C 1
ATOM 3716 O O . PRO A 1 467 ? 61.601 17.214 0.569 1.00 47.78 467 PRO A O 1
ATOM 3719 N N . GLY A 1 468 ? 61.769 17.460 2.787 1.00 47.47 468 GLY A N 1
ATOM 3720 C CA . GLY A 1 468 ? 61.450 16.074 3.155 1.00 47.47 468 GLY A CA 1
ATOM 3721 C C . GLY A 1 468 ? 60.019 15.848 3.667 1.00 47.47 468 GLY A C 1
ATOM 3722 O O . GLY A 1 468 ? 59.532 14.720 3.642 1.00 47.47 468 GLY A O 1
ATOM 3723 N N . ALA A 1 469 ? 59.304 16.897 4.094 1.00 45.34 469 ALA A N 1
ATOM 3724 C CA . ALA A 1 469 ? 57.969 16.760 4.700 1.00 45.34 469 ALA A CA 1
ATOM 3725 C C . ALA A 1 469 ? 56.832 16.528 3.680 1.00 45.34 469 ALA A C 1
ATOM 3727 O O . ALA A 1 469 ? 55.773 16.004 4.030 1.00 45.34 469 ALA A O 1
ATOM 3728 N N . SER A 1 470 ? 57.049 16.872 2.407 1.00 51.66 470 SER A N 1
ATOM 3729 C CA . SER A 1 470 ? 56.077 16.638 1.331 1.00 51.66 470 SER A CA 1
ATOM 3730 C C . SER A 1 470 ? 55.938 15.154 0.990 1.00 51.66 470 SER A C 1
ATOM 3732 O O . SER A 1 470 ? 54.831 14.697 0.724 1.00 51.66 470 SER A O 1
ATOM 3734 N N . HIS A 1 471 ? 57.024 14.381 1.070 1.00 52.88 471 HIS A N 1
ATOM 3735 C CA . HIS A 1 471 ? 56.989 12.942 0.805 1.00 52.88 471 HIS A CA 1
ATOM 3736 C C . HIS A 1 471 ? 56.197 12.180 1.873 1.00 52.88 471 HIS A C 1
ATOM 3738 O O . HIS A 1 471 ? 55.391 11.317 1.536 1.00 52.88 471 HIS A O 1
ATOM 3744 N N . PHE A 1 472 ? 56.342 12.566 3.143 1.00 55.34 472 PHE A N 1
ATOM 3745 C CA . PHE A 1 472 ? 55.610 11.941 4.246 1.00 55.34 472 PHE A CA 1
ATOM 3746 C C . PHE A 1 472 ? 54.103 12.229 4.168 1.00 55.34 472 PHE A C 1
ATOM 3748 O O . PHE A 1 472 ? 53.283 11.341 4.382 1.00 55.34 472 PHE A O 1
ATOM 3755 N N . LEU A 1 473 ? 53.719 13.454 3.795 1.00 58.31 473 LEU A N 1
ATOM 3756 C CA . LEU A 1 473 ? 52.311 13.810 3.593 1.00 58.31 473 LEU A CA 1
ATOM 3757 C C . LEU A 1 473 ? 51.703 13.103 2.375 1.00 58.31 473 LEU A C 1
ATOM 3759 O O . LEU A 1 473 ? 50.556 12.670 2.444 1.00 58.31 473 LEU A O 1
ATOM 3763 N N . ILE A 1 474 ? 52.462 12.926 1.291 1.00 64.12 474 ILE A N 1
ATOM 3764 C CA . ILE A 1 474 ? 52.006 12.170 0.115 1.00 64.12 474 ILE A CA 1
ATOM 3765 C C . ILE A 1 474 ? 51.823 10.686 0.458 1.00 64.12 474 ILE A C 1
ATOM 3767 O O . ILE A 1 474 ? 50.819 10.096 0.063 1.00 64.12 474 ILE A O 1
ATOM 3771 N N . GLU A 1 475 ? 52.728 10.089 1.236 1.00 66.31 475 GLU A N 1
ATOM 3772 C CA . GLU A 1 475 ? 52.597 8.696 1.678 1.00 66.31 475 GLU A CA 1
ATOM 3773 C C . GLU A 1 475 ? 51.414 8.493 2.628 1.00 66.31 475 GLU A C 1
ATOM 3775 O O . GLU A 1 475 ? 50.655 7.539 2.459 1.00 66.31 475 GLU A O 1
ATOM 3780 N N . VAL A 1 476 ? 51.188 9.416 3.567 1.00 70.81 476 VAL A N 1
ATOM 3781 C CA . VAL A 1 476 ? 50.038 9.360 4.483 1.00 70.81 476 VAL A CA 1
ATOM 3782 C C . VAL A 1 476 ? 48.722 9.539 3.723 1.00 70.81 476 VAL A C 1
ATOM 3784 O O . VAL A 1 476 ? 47.782 8.776 3.944 1.00 70.81 476 VAL A O 1
ATOM 3787 N N . VAL A 1 477 ? 48.650 10.480 2.776 1.00 70.94 477 VAL A N 1
ATOM 3788 C CA . VAL A 1 477 ? 47.462 10.666 1.925 1.00 70.94 477 VAL A CA 1
ATOM 3789 C C . VAL A 1 477 ? 47.231 9.440 1.035 1.00 70.94 477 VAL A C 1
ATOM 3791 O O . VAL A 1 477 ? 46.098 8.978 0.919 1.00 70.94 477 VAL A O 1
ATOM 3794 N N . SER A 1 478 ? 48.289 8.849 0.475 1.00 72.12 478 SER A N 1
ATOM 3795 C CA . SER A 1 478 ? 48.203 7.616 -0.318 1.00 72.12 478 SER A CA 1
ATOM 3796 C C . SER A 1 478 ? 47.716 6.423 0.516 1.00 72.12 478 SER A C 1
ATOM 3798 O O . SER A 1 478 ? 46.879 5.646 0.053 1.00 72.12 478 SER A O 1
ATOM 3800 N N . LEU A 1 479 ? 48.171 6.293 1.766 1.00 76.06 479 LEU A N 1
ATOM 3801 C CA . LEU A 1 479 ? 47.702 5.267 2.705 1.00 76.06 479 LEU A CA 1
ATOM 3802 C C . LEU A 1 479 ? 46.225 5.450 3.065 1.00 76.06 479 LEU A C 1
ATOM 3804 O O . LEU A 1 479 ? 45.473 4.477 3.079 1.00 76.06 479 LEU A O 1
ATOM 3808 N N . VAL A 1 480 ? 45.786 6.687 3.303 1.00 76.75 480 VAL A N 1
ATOM 3809 C CA . VAL A 1 480 ? 44.380 6.994 3.607 1.00 76.75 480 VAL A CA 1
ATOM 3810 C C . VAL A 1 480 ? 43.477 6.702 2.405 1.00 76.75 480 VAL A C 1
ATOM 3812 O O . VAL A 1 480 ? 42.415 6.102 2.571 1.00 76.75 480 VAL A O 1
ATOM 3815 N N . VAL A 1 481 ? 43.910 7.036 1.185 1.00 76.38 481 VAL A N 1
ATOM 3816 C CA . VAL A 1 481 ? 43.179 6.700 -0.050 1.00 76.38 481 VAL A CA 1
ATOM 3817 C C . VAL A 1 481 ? 43.124 5.183 -0.272 1.00 76.38 481 VAL A C 1
ATOM 3819 O O . VAL A 1 481 ? 42.069 4.654 -0.629 1.00 76.38 481 VAL A O 1
ATOM 3822 N N . MET A 1 482 ? 44.205 4.446 0.005 1.00 82.44 482 MET A N 1
ATOM 3823 C CA . MET A 1 482 ? 44.184 2.978 -0.050 1.00 82.44 482 MET A CA 1
ATOM 3824 C C . MET A 1 482 ? 43.238 2.358 0.987 1.00 82.44 482 MET A C 1
ATOM 3826 O O . MET A 1 482 ? 42.489 1.440 0.665 1.00 82.44 482 MET A O 1
ATOM 3830 N N . LEU A 1 483 ? 43.202 2.873 2.216 1.00 80.38 483 LEU A N 1
ATOM 3831 C CA . LEU A 1 483 ? 42.291 2.366 3.248 1.00 80.38 483 LEU A CA 1
ATOM 3832 C C . LEU A 1 483 ? 40.820 2.672 2.927 1.00 80.38 483 LEU A C 1
ATOM 3834 O O . LEU A 1 483 ? 39.952 1.827 3.148 1.00 80.38 483 LEU A O 1
ATOM 3838 N N . LEU A 1 484 ? 40.532 3.842 2.349 1.00 74.06 484 LEU A N 1
ATOM 3839 C CA . LEU A 1 484 ? 39.186 4.205 1.892 1.00 74.06 484 LEU A CA 1
ATOM 3840 C C . LEU A 1 484 ? 38.722 3.333 0.719 1.00 74.06 484 LEU A C 1
ATOM 3842 O O . LEU A 1 484 ? 37.576 2.887 0.707 1.00 74.06 484 LEU A O 1
ATOM 3846 N N . THR A 1 485 ? 39.606 3.039 -0.234 1.00 79.00 485 THR A N 1
ATOM 3847 C CA . THR A 1 485 ? 39.278 2.163 -1.372 1.00 79.00 485 THR A CA 1
ATOM 3848 C C . THR A 1 485 ? 39.099 0.704 -0.947 1.00 79.00 485 THR A C 1
ATOM 3850 O O . THR A 1 485 ? 38.153 0.060 -1.397 1.00 79.00 485 THR A O 1
ATOM 3853 N N . LEU A 1 486 ? 39.908 0.197 -0.010 1.00 82.19 486 LEU A N 1
ATOM 3854 C CA . LEU A 1 486 ? 39.719 -1.132 0.589 1.00 82.19 486 LEU A CA 1
ATOM 3855 C C . LEU A 1 486 ? 38.405 -1.238 1.381 1.00 82.19 486 LEU A C 1
ATOM 3857 O O . LEU A 1 486 ? 37.732 -2.266 1.315 1.00 82.19 486 LEU A O 1
ATOM 3861 N N . SER A 1 487 ? 38.010 -0.173 2.083 1.00 83.31 487 SER A N 1
ATOM 3862 C CA . SER A 1 487 ? 36.723 -0.093 2.789 1.00 83.31 487 SER A CA 1
ATOM 3863 C C . SER A 1 487 ? 35.527 -0.083 1.825 1.00 83.31 487 SER A C 1
ATOM 3865 O O . SER A 1 487 ? 34.534 -0.773 2.044 1.00 83.31 487 SER A O 1
ATOM 3867 N N . GLN A 1 488 ? 35.624 0.635 0.703 1.00 79.25 488 GLN A N 1
ATOM 3868 C CA . GLN A 1 488 ? 34.570 0.606 -0.316 1.00 79.25 488 GLN A CA 1
ATOM 3869 C C . GLN A 1 488 ? 34.476 -0.748 -1.027 1.00 79.25 488 GLN A C 1
ATOM 3871 O O . GLN A 1 488 ? 33.371 -1.211 -1.307 1.00 79.25 488 GLN A O 1
ATOM 3876 N N . LEU A 1 489 ? 35.608 -1.415 -1.268 1.00 80.88 489 LEU A N 1
ATOM 3877 C CA . LEU A 1 489 ? 35.627 -2.766 -1.828 1.00 80.88 489 LEU A CA 1
ATOM 3878 C C . LEU A 1 489 ? 35.032 -3.798 -0.865 1.00 80.88 489 LEU A C 1
ATOM 3880 O O . LEU A 1 489 ? 34.293 -4.671 -1.311 1.00 80.88 489 LEU A O 1
ATOM 3884 N N . SER A 1 490 ? 35.286 -3.693 0.443 1.00 80.88 490 SER A N 1
ATOM 3885 C CA . SER A 1 490 ? 34.689 -4.612 1.419 1.00 80.88 490 SER A CA 1
ATOM 3886 C C . SER A 1 490 ? 33.172 -4.432 1.523 1.00 80.88 490 SER A C 1
ATOM 3888 O O . SER A 1 490 ? 32.454 -5.428 1.569 1.00 80.88 490 SER A O 1
ATOM 3890 N N . LEU A 1 491 ? 32.668 -3.194 1.459 1.00 78.88 491 LEU A N 1
ATOM 3891 C CA . LEU A 1 491 ? 31.230 -2.902 1.409 1.00 78.88 491 LEU A CA 1
ATOM 3892 C C . LEU A 1 491 ? 30.569 -3.414 0.123 1.00 78.88 491 LEU A C 1
ATOM 3894 O O . LEU A 1 491 ? 29.460 -3.941 0.179 1.00 78.88 491 LEU A O 1
ATOM 3898 N N . LEU A 1 492 ? 31.256 -3.316 -1.019 1.00 76.44 492 LEU A N 1
ATOM 3899 C CA . LEU A 1 492 ? 30.799 -3.894 -2.286 1.00 76.44 492 LEU A CA 1
ATOM 3900 C C . LEU A 1 492 ? 30.723 -5.420 -2.213 1.00 76.44 492 LEU A C 1
ATOM 3902 O O . LEU A 1 492 ? 29.692 -5.982 -2.566 1.00 76.44 492 LEU A O 1
ATOM 3906 N N . VAL A 1 493 ? 31.766 -6.076 -1.691 1.00 81.25 493 VAL A N 1
ATOM 3907 C CA . VAL A 1 493 ? 31.791 -7.536 -1.503 1.00 81.25 493 VAL A CA 1
ATOM 3908 C C . VAL A 1 493 ? 30.671 -7.982 -0.564 1.00 81.25 493 VAL A C 1
ATOM 3910 O O . VAL A 1 493 ? 29.973 -8.952 -0.861 1.00 81.25 493 VAL A O 1
ATOM 3913 N N . TRP A 1 494 ? 30.443 -7.250 0.528 1.00 78.31 494 TRP A N 1
ATOM 3914 C CA . TRP A 1 494 ? 29.383 -7.557 1.487 1.00 78.31 494 TRP A CA 1
ATOM 3915 C C . TRP A 1 494 ? 27.986 -7.365 0.885 1.00 78.31 494 TRP A C 1
ATOM 3917 O O . TRP A 1 494 ? 27.139 -8.242 1.026 1.00 78.31 494 TRP A O 1
ATOM 3927 N N . SER A 1 495 ? 27.771 -6.292 0.117 1.00 75.31 495 SER A N 1
ATOM 3928 C CA . SER A 1 495 ? 26.521 -6.058 -0.616 1.00 75.31 495 SER A CA 1
ATOM 3929 C C . SER A 1 495 ? 26.253 -7.141 -1.668 1.00 75.31 495 SER A C 1
ATOM 3931 O O . SER A 1 495 ? 25.126 -7.623 -1.772 1.00 75.31 495 SER A O 1
ATOM 3933 N N . SER A 1 496 ? 27.279 -7.593 -2.397 1.00 75.00 496 SER A N 1
ATOM 3934 C CA . SER A 1 496 ? 27.134 -8.703 -3.347 1.00 75.00 496 SER A CA 1
ATOM 3935 C C . SER A 1 496 ? 26.896 -10.054 -2.665 1.00 75.00 496 SER A C 1
ATOM 3937 O O . SER A 1 496 ? 26.132 -10.863 -3.183 1.00 75.00 496 SER A O 1
ATOM 3939 N N . ALA A 1 497 ? 27.477 -10.296 -1.485 1.00 74.06 497 ALA A N 1
ATOM 3940 C CA . ALA A 1 497 ? 27.211 -11.505 -0.704 1.00 74.06 497 ALA A CA 1
ATOM 3941 C C . ALA A 1 497 ? 25.776 -11.527 -0.146 1.00 74.06 497 ALA A C 1
ATOM 3943 O O . ALA A 1 497 ? 25.168 -12.589 -0.045 1.00 74.06 497 ALA A O 1
ATOM 3944 N N . GLN A 1 498 ? 25.222 -10.355 0.173 1.00 71.62 498 GLN A N 1
ATOM 3945 C CA . GLN A 1 498 ? 23.854 -10.212 0.664 1.00 71.62 498 GLN A CA 1
ATOM 3946 C C . GLN A 1 498 ? 22.819 -10.458 -0.447 1.00 71.62 498 GLN A C 1
ATOM 3948 O O . GLN A 1 498 ? 21.840 -11.160 -0.212 1.00 71.62 498 GLN A O 1
ATOM 3953 N N . LEU A 1 499 ? 23.094 -9.999 -1.675 1.00 70.12 499 LEU A N 1
ATOM 3954 C CA . LEU A 1 499 ? 22.276 -10.313 -2.856 1.00 70.12 499 LEU A CA 1
ATOM 3955 C C . LEU A 1 499 ? 22.313 -11.807 -3.222 1.00 70.12 499 LEU A C 1
ATOM 3957 O O . LEU A 1 499 ? 21.309 -12.356 -3.661 1.00 70.12 499 LEU A O 1
ATOM 3961 N N . PHE A 1 500 ? 23.437 -12.490 -2.985 1.00 65.00 500 PHE A N 1
ATOM 3962 C CA . PHE A 1 500 ? 23.559 -13.930 -3.244 1.00 65.00 500 PHE A CA 1
ATOM 3963 C C . PHE A 1 500 ? 22.818 -14.803 -2.213 1.00 65.00 500 PHE A C 1
ATOM 3965 O O . PHE A 1 500 ? 22.499 -15.956 -2.494 1.00 65.00 500 PHE A O 1
ATOM 3972 N N . LEU A 1 501 ? 22.536 -14.271 -1.018 1.00 61.66 501 LEU A N 1
ATOM 3973 C CA . LEU A 1 501 ? 21.771 -14.965 0.024 1.00 61.66 501 LEU A CA 1
ATOM 3974 C C . LEU A 1 501 ? 20.249 -14.791 -0.123 1.00 61.66 501 LEU A C 1
ATOM 3976 O O . LEU A 1 501 ? 19.507 -15.626 0.388 1.00 61.66 501 LEU A O 1
ATOM 3980 N N . GLU A 1 502 ? 19.776 -13.768 -0.843 1.00 61.03 502 GLU A N 1
ATOM 3981 C CA . GLU A 1 502 ? 18.343 -13.566 -1.125 1.00 61.03 502 GLU A CA 1
ATOM 3982 C C . GLU A 1 502 ? 17.819 -14.390 -2.319 1.00 61.03 502 GLU A C 1
ATOM 3984 O O . GLU A 1 502 ? 16.608 -14.554 -2.459 1.00 61.03 502 GLU A O 1
ATOM 3989 N N . GLU A 1 503 ? 18.695 -14.982 -3.140 1.00 53.50 503 GLU A N 1
ATOM 3990 C CA . GLU A 1 503 ? 18.314 -15.813 -4.299 1.00 53.50 503 GLU A CA 1
ATOM 3991 C C . GLU A 1 503 ? 18.193 -17.321 -4.008 1.00 53.50 503 GLU A C 1
ATOM 3993 O O . GLU A 1 503 ? 18.049 -18.115 -4.937 1.00 53.50 503 GLU A O 1
ATOM 3998 N N . VAL A 1 504 ? 18.192 -17.763 -2.744 1.00 55.84 504 VAL A N 1
ATOM 3999 C CA . VAL A 1 504 ? 17.873 -19.167 -2.429 1.00 55.84 504 VAL A CA 1
ATOM 4000 C C . VAL A 1 504 ? 16.348 -19.333 -2.365 1.00 55.84 504 VAL A C 1
ATOM 4002 O O . VAL A 1 504 ? 15.734 -18.908 -1.383 1.00 55.84 504 VAL A O 1
ATOM 4005 N N . PRO A 1 505 ? 15.694 -19.961 -3.367 1.00 53.03 505 PRO A N 1
ATOM 4006 C CA . PRO A 1 505 ? 14.274 -20.254 -3.281 1.00 53.03 505 PRO A CA 1
ATOM 4007 C C . PRO A 1 505 ? 14.040 -21.215 -2.118 1.00 53.03 505 PRO A C 1
ATOM 4009 O O . PRO A 1 505 ? 14.709 -22.242 -1.991 1.00 53.03 505 PRO A O 1
ATOM 4012 N N . SER A 1 506 ? 13.060 -20.884 -1.283 1.00 53.59 506 SER A N 1
ATOM 4013 C CA . SER A 1 506 ? 12.517 -21.709 -0.206 1.00 53.59 506 SER A CA 1
ATOM 4014 C C . SER A 1 506 ? 11.868 -22.985 -0.764 1.00 53.59 506 SER A C 1
ATOM 4016 O O . SER A 1 506 ? 10.653 -23.160 -0.808 1.00 53.59 506 SER A O 1
ATOM 4018 N N . GLY A 1 507 ? 12.710 -23.904 -1.230 1.00 51.91 507 GLY A N 1
ATOM 4019 C CA . GLY A 1 507 ? 12.355 -25.246 -1.651 1.00 51.91 507 GLY A CA 1
ATOM 4020 C C . GLY A 1 507 ? 12.458 -26.213 -0.479 1.00 51.91 507 GLY A C 1
ATOM 4021 O O . GLY A 1 507 ? 13.554 -26.612 -0.110 1.00 51.91 507 GLY A O 1
ATOM 4022 N N . LYS A 1 508 ? 11.294 -26.573 0.075 1.00 51.19 508 LYS A N 1
ATOM 4023 C CA . LYS A 1 508 ? 10.951 -27.850 0.732 1.00 51.19 508 LYS A CA 1
ATOM 4024 C C . LYS A 1 508 ? 12.122 -28.655 1.324 1.00 51.19 508 LYS A C 1
ATOM 4026 O O . LYS A 1 508 ? 12.801 -29.382 0.604 1.00 51.19 508 LYS A O 1
ATOM 4031 N N . LEU A 1 509 ? 12.215 -28.664 2.651 1.00 46.38 509 LEU A N 1
ATOM 4032 C CA . LEU A 1 509 ? 12.815 -29.770 3.394 1.00 46.38 509 LEU A CA 1
ATOM 4033 C C . LEU A 1 509 ? 11.730 -30.446 4.241 1.00 46.38 509 LEU A C 1
ATOM 4035 O O . LEU A 1 509 ? 10.963 -29.772 4.928 1.00 46.38 509 LEU A O 1
ATOM 4039 N N . LEU A 1 510 ? 11.655 -31.767 4.052 1.00 44.22 510 LEU A N 1
ATOM 4040 C CA . LEU A 1 510 ? 10.946 -32.766 4.853 1.00 44.22 510 LEU A CA 1
ATOM 4041 C C . LEU A 1 510 ? 11.436 -32.785 6.303 1.00 44.22 510 LEU A C 1
ATOM 4043 O O . LEU A 1 510 ? 12.643 -32.518 6.504 1.00 44.22 510 LEU A O 1
#

pLDDT: mean 71.94, std 20.67, range [30.92, 97.56]

Organism: Perkinsus olseni (NCBI:txid32597)